Protein AF-0000000072234648 (afdb_homodimer)

Radius of gyration: 36.89 Å; Cα contacts (8 Å, |Δi|>4): 571; chains: 2; bounding box: 72×71×201 Å

Foldseek 3Di:
DCPPDDDPPPPPPPPVPPPPPPPDPPCPPVNPVDDPPVPPPPDPPVDPCPVPPVPPFDPAADPVLVQVQQQPFAAFPFFDSSFWGAFLLRQIAGPQAEPDQASNYKDWDFQQHVVRPTGNGNVRTGMDRPQLCVQCDNPHDDPVDPSNVVSNVSPPRGDFDALLVCLVVCCVRPQWGGGNNDIGNHRDDDDPSRGDTRD/DDPPPPPDDDPPPVPVVPPPPPPPPPCPDVNPPDDPPVPPPPDPPVDPCPVPPVPPFDPAADPVLVQVQQQPFAAFPFFDSSFWGAFLLRQIAGPQAEPDQASNYKDWDFQQHVVRVTGNGNVRTGMDRPQLCVQCDNPHDDPVDPSNVVSNVSPPRGDFDALLVCLVVCCVRPQWGGGNNDIGNHRDDDDPSRGDTRD

Structure (mmCIF, N/CA/C/O backbone):
data_AF-0000000072234648-model_v1
#
loop_
_entity.id
_entity.type
_entity.pdbx_description
1 polymer 'Endonuclease isoform 1'
#
loop_
_atom_site.group_PDB
_atom_site.id
_atom_site.type_symbol
_atom_site.label_atom_id
_atom_site.label_alt_id
_atom_site.label_comp_id
_atom_site.label_asym_id
_atom_site.label_entity_id
_atom_site.label_seq_id
_atom_site.pdbx_PDB_ins_code
_atom_site.Cartn_x
_atom_site.Cartn_y
_atom_site.Cartn_z
_atom_site.occupancy
_atom_site.B_iso_or_equiv
_atom_site.auth_seq_id
_atom_site.auth_comp_id
_atom_site.auth_asym_id
_atom_site.auth_atom_id
_atom_site.pdbx_PDB_model_num
ATOM 1 N N . MET A 1 1 ? 16.156 -24.312 -106.375 1 23.25 1 MET A N 1
ATOM 2 C CA . MET A 1 1 ? 16.859 -25.297 -105.562 1 23.25 1 MET A CA 1
ATOM 3 C C . MET A 1 1 ? 17.344 -24.656 -104.25 1 23.25 1 MET A C 1
ATOM 5 O O . MET A 1 1 ? 17.875 -25.344 -103.375 1 23.25 1 MET A O 1
ATOM 9 N N . SER A 1 2 ? 17.391 -23.344 -104.25 1 23.7 2 SER A N 1
ATOM 10 C CA . SER A 1 2 ? 18.359 -22.719 -103.312 1 23.7 2 SER A CA 1
ATOM 11 C C . SER A 1 2 ? 17.875 -22.781 -101.875 1 23.7 2 SER A C 1
ATOM 13 O O . SER A 1 2 ? 16.812 -22.266 -101.562 1 23.7 2 SER A O 1
ATOM 15 N N . GLN A 1 3 ? 18.312 -23.797 -101.125 1 24.5 3 GLN A N 1
ATOM 16 C CA . GLN A 1 3 ? 18.031 -24.453 -99.812 1 24.5 3 GLN A CA 1
ATOM 17 C C . GLN A 1 3 ? 18.406 -23.562 -98.688 1 24.5 3 GLN A C 1
ATOM 19 O O . GLN A 1 3 ? 19.594 -23.438 -98.312 1 24.5 3 GLN A O 1
ATOM 24 N N . GLN A 1 4 ? 17.906 -22.312 -98.688 1 23.14 4 GLN A N 1
ATOM 25 C CA . GLN A 1 4 ? 18.562 -21.391 -97.75 1 23.14 4 GLN A CA 1
ATOM 26 C C . GLN A 1 4 ? 18.469 -21.906 -96.312 1 23.14 4 GLN A C 1
ATOM 28 O O . GLN A 1 4 ? 17.375 -22.141 -95.812 1 23.14 4 GLN A O 1
ATOM 33 N N . SER A 1 5 ? 19.484 -22.453 -95.625 1 23.31 5 SER A N 1
ATOM 34 C CA . SER A 1 5 ? 19.891 -23.266 -94.5 1 23.31 5 SER A CA 1
ATOM 35 C C . SER A 1 5 ? 19.766 -22.484 -93.188 1 23.31 5 SER A C 1
ATOM 37 O O . SER A 1 5 ? 19.906 -23.062 -92.062 1 23.31 5 SER A O 1
ATOM 39 N N . ASP A 1 6 ? 19.562 -21.141 -93.188 1 22.91 6 ASP A N 1
ATOM 40 C CA . ASP A 1 6 ? 20.375 -20.531 -92.125 1 22.91 6 ASP A CA 1
ATOM 41 C C . ASP A 1 6 ? 19.969 -21.031 -90.75 1 22.91 6 ASP A C 1
ATOM 43 O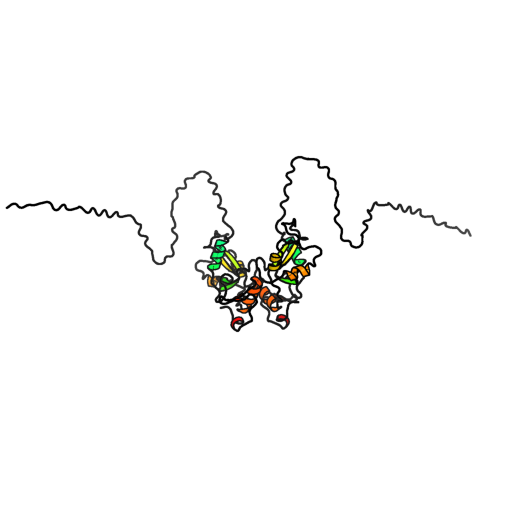 O . ASP A 1 6 ? 18.828 -21.484 -90.562 1 22.91 6 ASP A O 1
ATOM 47 N N . VAL A 1 7 ? 20.859 -20.844 -89.688 1 22.83 7 VAL A N 1
ATOM 48 C CA . VAL A 1 7 ? 21.562 -21.188 -88.438 1 22.83 7 VAL A CA 1
ATOM 49 C C . VAL A 1 7 ? 20.766 -20.688 -87.25 1 22.83 7 VAL A C 1
ATOM 51 O O . VAL A 1 7 ? 20.438 -19.5 -87.188 1 22.83 7 VAL A O 1
ATOM 54 N N . LEU A 1 8 ? 19.875 -21.453 -86.625 1 23.58 8 LEU A N 1
ATOM 55 C CA . LEU A 1 8 ? 18.938 -21.281 -85.562 1 23.58 8 LEU A CA 1
ATOM 56 C C . LEU A 1 8 ? 19.672 -20.859 -84.25 1 23.58 8 LEU A C 1
ATOM 58 O O . LEU A 1 8 ? 20.562 -21.562 -83.812 1 23.58 8 LEU A O 1
ATOM 62 N N . PRO A 1 9 ? 20.172 -19.594 -84.062 1 22.61 9 PRO A N 1
ATOM 63 C CA . PRO A 1 9 ? 21.156 -19.359 -83 1 22.61 9 PRO A CA 1
ATOM 64 C C . PRO A 1 9 ? 20.656 -19.828 -81.625 1 22.61 9 PRO A C 1
ATOM 66 O O . PRO A 1 9 ? 19.531 -19.516 -81.25 1 22.61 9 PRO A O 1
ATOM 69 N N . ALA A 1 10 ? 20.953 -21.016 -81.188 1 22.38 10 ALA A N 1
ATOM 70 C CA . ALA A 1 10 ? 20.562 -21.781 -80 1 22.38 10 ALA A CA 1
ATOM 71 C C . ALA A 1 10 ? 20.875 -21 -78.688 1 22.38 10 ALA A C 1
ATOM 73 O O . ALA A 1 10 ? 22.047 -20.734 -78.438 1 22.38 10 ALA A O 1
ATOM 74 N N . LEU A 1 11 ? 20.234 -19.844 -78.5 1 21.86 11 LEU A N 1
ATOM 75 C CA . LEU A 1 11 ? 20.656 -19.016 -77.375 1 21.86 11 LEU A CA 1
ATOM 76 C C . LEU A 1 11 ? 20.75 -19.844 -76.062 1 21.86 11 LEU A C 1
ATOM 78 O O . LEU A 1 11 ? 19.859 -20.625 -75.75 1 21.86 11 LEU A O 1
ATOM 82 N N . HIS A 1 12 ? 21.969 -20.312 -75.625 1 21.7 12 HIS A N 1
ATOM 83 C CA . HIS A 1 12 ? 22.531 -21.047 -74.5 1 21.7 12 HIS A CA 1
ATOM 84 C C . HIS A 1 12 ? 22.094 -20.438 -73.125 1 21.7 12 HIS A C 1
ATOM 86 O O . HIS A 1 12 ? 22.469 -19.297 -72.812 1 21.7 12 HIS A O 1
ATOM 92 N N . SER A 1 13 ? 20.781 -20.453 -72.875 1 21.88 13 SER A N 1
ATOM 93 C CA . SER A 1 13 ? 20.219 -19.844 -71.625 1 21.88 13 SER A CA 1
ATOM 94 C C . SER A 1 13 ? 20.922 -20.375 -70.375 1 21.88 13 SER A C 1
ATOM 96 O O . SER A 1 13 ? 20.844 -21.562 -70.062 1 21.88 13 SER A O 1
ATOM 98 N N . SER A 1 14 ? 22.25 -20.031 -70.125 1 22.75 14 SER A N 1
ATOM 99 C CA . SER A 1 14 ? 23.078 -20.5 -69 1 22.75 14 SER A CA 1
ATOM 100 C C . SER A 1 14 ? 22.391 -20.266 -67.688 1 22.75 14 SER A C 1
ATOM 102 O O . SER A 1 14 ? 22.281 -19.141 -67.188 1 22.75 14 SER A O 1
ATOM 104 N N . THR A 1 15 ? 21.281 -20.938 -67.375 1 24.03 15 THR A N 1
ATOM 105 C CA . THR A 1 15 ? 20.516 -20.859 -66.188 1 24.03 15 THR A CA 1
ATOM 106 C C . THR A 1 15 ? 21.391 -21.156 -64.938 1 24.03 15 THR A C 1
ATOM 108 O O . THR A 1 15 ? 21.734 -22.312 -64.688 1 24.03 15 THR A O 1
ATOM 111 N N . GLU A 1 16 ? 22.5 -20.344 -64.688 1 24.27 16 GLU A N 1
ATOM 112 C CA . GLU A 1 16 ? 23.406 -20.625 -63.594 1 24.27 16 GLU A CA 1
ATOM 113 C C . GLU A 1 16 ? 22.656 -20.688 -62.281 1 24.27 16 GLU A C 1
ATOM 115 O O . GLU A 1 16 ? 22.016 -19.703 -61.875 1 24.27 16 GLU A O 1
ATOM 120 N N . VAL A 1 17 ? 22.031 -21.781 -61.938 1 24.64 17 VAL A N 1
ATOM 121 C CA . VAL A 1 17 ? 21.344 -22.109 -60.688 1 24.64 17 VAL A CA 1
ATOM 122 C C . VAL A 1 17 ? 22.297 -21.984 -59.531 1 24.64 17 VAL A C 1
ATOM 124 O O . VAL A 1 17 ? 23.281 -22.719 -59.438 1 24.64 17 VAL A O 1
ATOM 127 N N . GLU A 1 18 ? 22.781 -20.766 -59.25 1 23.42 18 GLU A N 1
ATOM 128 C CA . GLU A 1 18 ? 23.719 -20.672 -58.156 1 23.42 18 GLU A CA 1
ATOM 129 C C . GLU A 1 18 ? 23.125 -21.25 -56.875 1 23.42 18 GLU A C 1
ATOM 131 O O . GLU A 1 18 ? 22.016 -20.859 -56.469 1 23.42 18 GLU A O 1
ATOM 136 N N . LEU A 1 19 ? 23.438 -22.469 -56.531 1 22.66 19 LEU A N 1
ATOM 137 C CA . LEU A 1 19 ? 23.156 -23.328 -55.406 1 22.66 19 LEU A CA 1
ATOM 138 C C . LEU A 1 19 ? 23.453 -22.594 -54.094 1 22.66 19 LEU A C 1
ATOM 140 O O . LEU A 1 19 ? 24.609 -22.328 -53.75 1 22.66 19 LEU A O 1
ATOM 144 N N . ASN A 1 20 ? 22.906 -21.406 -53.875 1 21.56 20 ASN A N 1
ATOM 145 C CA . ASN A 1 20 ? 23.328 -20.766 -52.625 1 21.56 20 ASN A CA 1
ATOM 146 C C . ASN A 1 20 ? 23.031 -21.672 -51.438 1 21.56 20 ASN A C 1
ATOM 148 O O . ASN A 1 20 ? 22.031 -22.391 -51.406 1 21.56 20 ASN A O 1
ATOM 152 N N . ASP A 1 21 ? 24.062 -22.141 -50.719 1 22.44 21 ASP A N 1
ATOM 153 C CA . ASP A 1 21 ? 24.266 -23.047 -49.594 1 22.44 21 ASP A CA 1
ATOM 154 C C . ASP A 1 21 ? 23.281 -22.75 -48.469 1 22.44 21 ASP A C 1
ATOM 156 O O . ASP A 1 21 ? 23.594 -21.984 -47.531 1 22.44 21 ASP A O 1
ATOM 160 N N . PHE A 1 22 ? 22.094 -22.266 -48.781 1 24.75 22 PHE A N 1
ATOM 161 C CA . PHE A 1 22 ? 21.203 -21.844 -47.688 1 24.75 22 PHE A CA 1
ATOM 162 C C . PHE A 1 22 ? 20.891 -23.016 -46.781 1 24.75 22 PHE A C 1
ATOM 164 O O . PHE A 1 22 ? 20.516 -24.094 -47.219 1 24.75 22 PHE A O 1
ATOM 171 N N . GLY A 1 23 ? 21.641 -23.109 -45.688 1 22.44 23 GLY A N 1
ATOM 172 C CA . GLY A 1 23 ? 21.531 -24.141 -44.688 1 22.44 23 GLY A CA 1
ATOM 173 C C . GLY A 1 23 ? 20.094 -24.406 -44.25 1 22.44 23 GLY A C 1
ATOM 174 O O . GLY A 1 23 ? 19.25 -23.516 -44.344 1 22.44 23 GLY A O 1
ATOM 175 N N . VAL A 1 24 ? 19.562 -25.453 -44.625 1 23.81 24 VAL A N 1
ATOM 176 C CA . VAL A 1 24 ? 18.234 -26.016 -44.406 1 23.81 24 VAL A CA 1
ATOM 177 C C . VAL A 1 24 ? 17.953 -26.109 -42.906 1 23.81 24 VAL A C 1
ATOM 179 O O . VAL A 1 24 ? 18.672 -26.797 -42.188 1 23.81 24 VAL A O 1
ATOM 182 N N . PHE A 1 25 ? 17.453 -25.047 -42.406 1 22.23 25 PHE A N 1
ATOM 183 C CA . PHE A 1 25 ? 17.109 -25.078 -41 1 22.23 25 PHE A CA 1
ATOM 184 C C . PHE A 1 25 ? 15.969 -26.047 -40.719 1 22.23 25 PHE A C 1
ATOM 186 O O . PHE A 1 25 ? 14.93 -25.984 -41.375 1 22.23 25 PHE A O 1
ATOM 193 N N . VAL A 1 26 ? 16.234 -27.266 -40.562 1 22.33 26 VAL A N 1
ATOM 194 C CA . VAL A 1 26 ? 15.195 -28.266 -40.281 1 22.33 26 VAL A CA 1
ATOM 195 C C . VAL A 1 26 ? 14.531 -27.953 -38.938 1 22.33 26 VAL A C 1
ATOM 197 O O . VAL A 1 26 ? 15.211 -27.75 -37.938 1 22.33 26 VAL A O 1
ATOM 200 N N . PHE A 1 27 ? 13.336 -27.453 -39 1 22.91 27 PHE A N 1
ATOM 201 C CA . PHE A 1 27 ? 12.492 -27.047 -37.875 1 22.91 27 PHE A CA 1
ATOM 202 C C . PHE A 1 27 ? 11.938 -28.25 -37.156 1 22.91 27 PHE A C 1
ATOM 204 O O . PHE A 1 27 ? 11.227 -29.078 -37.719 1 22.91 27 PHE A O 1
ATOM 211 N N . ASN A 1 28 ? 12.75 -29.078 -36.469 1 25.09 28 ASN A N 1
ATOM 212 C CA . ASN A 1 28 ? 12.023 -30.141 -35.812 1 25.09 28 ASN A CA 1
ATOM 213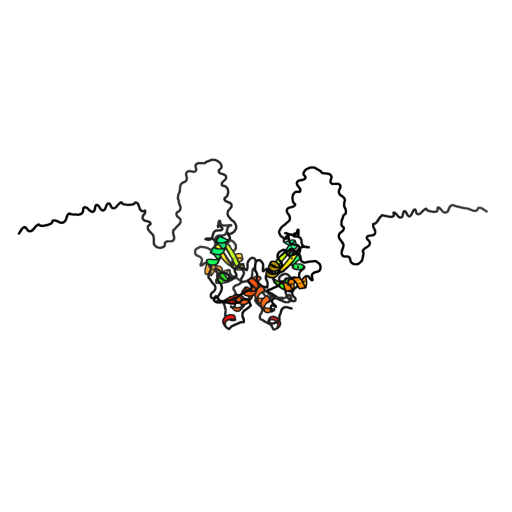 C C . ASN A 1 28 ? 10.891 -29.594 -34.938 1 25.09 28 ASN A C 1
ATOM 215 O O . ASN A 1 28 ? 10.883 -28.422 -34.594 1 25.09 28 ASN A O 1
ATOM 219 N N . GLU A 1 29 ? 9.797 -30.406 -34.906 1 27.72 29 GLU A N 1
ATOM 220 C CA . GLU A 1 29 ? 8.508 -30.078 -34.281 1 27.72 29 GLU A CA 1
ATOM 221 C C . GLU A 1 29 ? 8.688 -29.375 -32.969 1 27.72 29 GLU A C 1
ATOM 223 O O . GLU A 1 29 ? 7.996 -28.391 -32.656 1 27.72 29 GLU A O 1
ATOM 228 N N . LYS A 1 30 ? 8.945 -30.219 -31.891 1 28.42 30 LYS A N 1
ATOM 229 C CA . LYS A 1 30 ? 8.719 -29.656 -30.562 1 28.42 30 LYS A CA 1
ATOM 230 C C . LYS A 1 30 ? 9.719 -28.547 -30.25 1 28.42 30 LYS A C 1
ATOM 232 O O . LYS A 1 30 ? 10.93 -28.781 -30.234 1 28.42 30 LYS A O 1
ATOM 237 N N . ALA A 1 31 ? 9.484 -27.469 -30.641 1 25.3 31 ALA A N 1
ATOM 238 C CA . ALA A 1 31 ? 10.375 -26.359 -30.969 1 25.3 31 ALA A CA 1
ATOM 239 C C . ALA A 1 31 ? 11.258 -26 -29.781 1 25.3 31 ALA A C 1
ATOM 241 O O . ALA A 1 31 ? 11.398 -24.812 -29.438 1 25.3 31 ALA A O 1
ATOM 242 N N . PHE A 1 32 ? 11.172 -26.891 -28.734 1 24.8 32 PHE A N 1
ATOM 243 C CA . PHE A 1 32 ? 11.93 -26.266 -27.656 1 24.8 32 PHE A CA 1
ATOM 244 C C . PHE A 1 32 ? 13.391 -26.078 -28.062 1 24.8 32 PHE A C 1
ATOM 246 O O . PHE A 1 32 ? 14.008 -27 -28.609 1 24.8 32 PHE A O 1
ATOM 253 N N . PRO A 1 33 ? 13.758 -24.969 -28.641 1 25.64 33 PRO A N 1
ATOM 254 C CA . PRO A 1 33 ? 15.133 -24.797 -29.125 1 25.64 33 PRO A CA 1
ATOM 255 C C . PRO A 1 33 ? 16.172 -25.281 -28.109 1 25.64 33 PRO A C 1
ATOM 257 O O . PRO A 1 33 ? 16.109 -24.938 -26.938 1 25.64 33 PRO A O 1
ATOM 260 N N . VAL A 1 34 ? 16.391 -26.625 -28.141 1 23.31 34 VAL A N 1
ATOM 261 C CA . VAL A 1 34 ? 17.438 -27.172 -27.297 1 23.31 34 VAL A CA 1
ATOM 262 C C . VAL A 1 34 ? 18.703 -26.344 -27.438 1 23.31 34 VAL A C 1
ATOM 264 O O . VAL A 1 34 ? 18.906 -25.656 -28.438 1 23.31 34 VAL A O 1
ATOM 267 N N . SER A 1 35 ? 19.594 -26.625 -26.438 1 23.5 35 SER A N 1
ATOM 268 C CA . SER A 1 35 ? 20.875 -26.078 -25.984 1 23.5 35 SER A CA 1
ATOM 269 C C . SER A 1 35 ? 21.938 -26.203 -27.062 1 23.5 35 SER A C 1
ATOM 271 O O . SER A 1 35 ? 22.156 -27.297 -27.609 1 23.5 35 SER A O 1
ATOM 273 N N . LEU A 1 36 ? 21.891 -25.344 -28.047 1 24.59 36 LEU A N 1
ATOM 274 C CA . LEU A 1 36 ? 23.078 -25.328 -28.875 1 24.59 36 LEU A CA 1
ATOM 275 C C . LEU A 1 36 ? 24.344 -25.391 -28.031 1 24.59 36 LEU A C 1
ATOM 277 O O . LEU A 1 36 ? 24.625 -24.453 -27.266 1 24.59 36 LEU A O 1
ATOM 281 N N . VAL A 1 37 ? 24.609 -26.547 -27.484 1 24.8 37 VAL A N 1
ATOM 282 C CA . VAL A 1 37 ? 25.891 -26.688 -26.828 1 24.8 37 VAL A CA 1
ATOM 283 C C . VAL A 1 37 ? 27.016 -26.359 -27.797 1 24.8 37 VAL A C 1
ATOM 285 O O . VAL A 1 37 ? 27.156 -27.016 -28.844 1 24.8 37 VAL A O 1
ATOM 288 N N . SER A 1 38 ? 27.172 -25.094 -28.188 1 23.22 38 SER A N 1
ATOM 289 C CA . SER A 1 38 ? 28.328 -24.688 -28.984 1 23.22 38 SER A CA 1
ATOM 290 C C . SER A 1 38 ? 29.625 -25.281 -28.422 1 23.22 38 SER A C 1
ATOM 292 O O . SER A 1 38 ? 29.922 -25.094 -27.234 1 23.22 38 SER A O 1
ATOM 294 N N . SER A 1 39 ? 29.953 -26.469 -28.828 1 26.03 39 SER A N 1
ATOM 295 C CA . SER A 1 39 ? 31.25 -27.109 -28.609 1 26.03 39 SER A CA 1
ATOM 296 C C . SER A 1 39 ? 32.406 -26.172 -29 1 26.03 39 SER A C 1
ATOM 298 O O . SER A 1 39 ? 32.969 -26.312 -30.078 1 26.03 39 SER A O 1
ATOM 300 N N . LEU A 1 40 ? 32.281 -24.891 -29.125 1 26.12 40 LEU A N 1
ATOM 301 C CA . LEU A 1 40 ? 33.5 -24.25 -29.641 1 26.12 40 LEU A CA 1
ATOM 302 C C . LEU A 1 40 ? 34.719 -24.578 -28.781 1 26.12 40 LEU A C 1
ATOM 304 O O . LEU A 1 40 ? 34.688 -24.359 -27.578 1 26.12 40 LEU A O 1
ATOM 308 N N . GLN A 1 41 ? 35.406 -25.609 -29.109 1 25.38 41 GLN A N 1
ATOM 309 C CA . GLN A 1 41 ? 36.75 -25.984 -28.672 1 25.38 41 GLN A CA 1
ATOM 310 C C . GLN A 1 41 ? 37.688 -24.797 -28.688 1 25.38 41 GLN A C 1
ATOM 312 O O . GLN A 1 41 ? 38.156 -24.375 -29.75 1 25.38 41 GLN A O 1
ATOM 317 N N . GLY A 1 42 ? 37.312 -23.641 -28.172 1 27.83 42 GLY A N 1
ATOM 318 C CA . GLY A 1 42 ? 38.219 -22.531 -28.266 1 27.83 42 GLY A CA 1
ATOM 319 C C . GLY A 1 42 ? 39.625 -22.875 -27.75 1 27.83 42 GLY A C 1
ATOM 320 O O . GLY A 1 42 ? 39.75 -23.688 -26.844 1 27.83 42 GLY A O 1
ATOM 321 N N . THR A 1 43 ? 40.5 -23.047 -28.609 1 27.94 43 THR A N 1
ATOM 322 C CA . THR A 1 43 ? 41.938 -23.016 -28.297 1 27.94 43 THR A CA 1
ATOM 323 C C . THR A 1 43 ? 42.25 -21.922 -27.281 1 27.94 43 THR A C 1
ATOM 325 O O . THR A 1 43 ? 41.844 -20.766 -27.469 1 27.94 43 THR A O 1
ATOM 328 N N . LYS A 1 44 ? 42.5 -22.312 -26.016 1 31.3 44 LYS A N 1
ATOM 329 C CA . LYS A 1 44 ? 42.969 -21.5 -24.906 1 31.3 44 LYS A CA 1
ATOM 330 C C . LYS A 1 44 ? 44.188 -20.656 -25.312 1 31.3 44 LYS A C 1
ATOM 332 O O . LYS A 1 44 ? 45.312 -21.141 -25.312 1 31.3 44 LYS A O 1
ATOM 337 N N . LEU A 1 45 ? 44.156 -19.906 -26.406 1 31.59 45 LEU A N 1
ATOM 338 C CA . LEU A 1 45 ? 45.344 -19.047 -26.422 1 31.59 45 LEU A CA 1
ATOM 339 C C . LEU A 1 45 ? 45.375 -18.156 -25.172 1 31.59 45 LEU A C 1
ATOM 341 O O . LEU A 1 45 ? 44.375 -17.531 -24.828 1 31.59 45 LEU A O 1
ATOM 345 N N . LYS A 1 46 ? 46.25 -18.391 -24.188 1 33.69 46 LYS A N 1
ATOM 346 C CA . LYS A 1 46 ? 46.688 -17.625 -23.016 1 33.69 46 LYS A CA 1
ATOM 347 C C . LYS A 1 46 ? 46.906 -16.156 -23.375 1 33.69 46 LYS A C 1
ATOM 349 O O . LYS A 1 46 ? 47.969 -15.805 -23.875 1 33.69 46 LYS A O 1
ATOM 354 N N . SER A 1 47 ? 46.031 -15.477 -24.109 1 36.16 47 SER A N 1
ATOM 355 C CA . SER A 1 47 ? 46.469 -14.094 -24.219 1 36.16 47 SER A CA 1
ATOM 356 C C . SER A 1 47 ? 46.688 -13.469 -22.844 1 36.16 47 SER A C 1
ATOM 358 O O . SER A 1 47 ? 46.094 -13.93 -21.859 1 36.16 47 SER A O 1
ATOM 360 N N . PRO A 1 48 ? 47.531 -12.32 -22.688 1 40.53 48 PRO A N 1
ATOM 361 C CA . PRO A 1 48 ? 47.75 -11.586 -21.438 1 40.53 48 PRO A CA 1
ATOM 362 C C . PRO A 1 48 ? 46.469 -11.359 -20.641 1 40.53 48 PRO A C 1
ATOM 364 O O . PRO A 1 48 ? 45.375 -11.492 -21.188 1 40.53 48 PRO A O 1
ATOM 367 N N . GLY A 1 49 ? 46.656 -11 -19.281 1 38.53 49 GLY A N 1
ATOM 368 C CA . GLY A 1 49 ? 45.75 -10.766 -18.156 1 38.53 49 GLY A CA 1
ATOM 369 C C . GLY A 1 49 ? 44.5 -9.992 -18.547 1 38.53 49 GLY A C 1
ATOM 370 O O . GLY A 1 49 ? 44.5 -8.766 -18.531 1 38.53 49 GLY A O 1
ATOM 371 N N . ILE A 1 50 ? 43.906 -10.289 -19.578 1 39.69 50 ILE A N 1
ATOM 372 C CA . ILE A 1 50 ? 42.656 -9.555 -19.688 1 39.69 50 ILE A CA 1
ATOM 373 C C . ILE A 1 50 ? 41.875 -9.648 -18.375 1 39.69 50 ILE A C 1
ATOM 375 O O . ILE A 1 50 ? 41.531 -10.742 -17.938 1 39.69 50 ILE A O 1
ATOM 379 N N . GLU A 1 51 ? 42.25 -8.734 -17.438 1 40.09 51 GLU A N 1
ATOM 380 C CA . GLU A 1 51 ? 41.344 -8.562 -16.297 1 40.09 51 GLU A CA 1
ATOM 381 C C . GLU A 1 51 ? 39.906 -8.828 -16.703 1 40.09 51 GLU A C 1
ATOM 383 O O . GLU A 1 51 ? 39.375 -8.211 -17.625 1 40.09 51 GLU A O 1
ATOM 388 N N . LYS A 1 52 ? 39.406 -10.078 -16.797 1 37.69 52 LYS A N 1
ATOM 389 C CA . LYS A 1 52 ? 37.969 -10.289 -16.812 1 37.69 52 LYS A CA 1
ATOM 390 C C . LYS A 1 52 ? 37.25 -9.164 -16.094 1 37.69 52 LYS A C 1
ATOM 392 O O . LYS A 1 52 ? 37.281 -9.078 -14.867 1 37.69 52 LYS A O 1
ATOM 397 N N . LYS A 1 53 ? 37.25 -7.863 -16.516 1 39.84 53 LYS A N 1
ATOM 398 C CA . LYS A 1 53 ? 36.25 -6.953 -15.969 1 39.84 53 LYS A CA 1
ATOM 399 C C . LYS A 1 53 ? 35 -7.711 -15.516 1 39.84 53 LYS A C 1
ATOM 401 O O . LYS A 1 53 ? 34.344 -8.359 -16.328 1 39.84 53 LYS A O 1
ATOM 406 N N . GLU A 1 54 ? 34.969 -8.43 -14.461 1 47.44 54 GLU A N 1
ATOM 407 C CA . GLU A 1 54 ? 33.781 -8.984 -13.836 1 47.44 54 GLU A CA 1
ATOM 408 C C . GLU A 1 54 ? 32.531 -8.18 -14.203 1 47.44 54 GLU A C 1
ATOM 410 O O . GLU A 1 54 ? 32.438 -6.984 -13.906 1 47.44 54 GLU A O 1
ATOM 415 N N . ALA A 1 55 ? 32.062 -8.328 -15.344 1 51.19 55 ALA A N 1
ATOM 416 C CA . ALA A 1 55 ? 30.844 -7.625 -15.703 1 51.19 55 ALA A CA 1
ATOM 417 C C . ALA A 1 55 ? 29.906 -7.52 -14.508 1 51.19 55 ALA A C 1
ATOM 419 O O . ALA A 1 55 ? 29.594 -8.523 -13.859 1 51.19 55 ALA A O 1
ATOM 420 N N . LYS A 1 56 ? 29.953 -6.363 -13.906 1 58.25 56 LYS A N 1
ATOM 421 C CA . LYS A 1 56 ? 29.109 -6.066 -12.75 1 58.25 56 LYS A CA 1
ATOM 422 C C . LYS A 1 56 ? 27.688 -6.562 -12.969 1 58.25 56 LYS A C 1
ATOM 424 O O . LYS A 1 56 ? 26.984 -6.082 -13.867 1 58.25 56 LYS A O 1
ATOM 429 N N . VAL A 1 57 ? 27.422 -7.926 -12.68 1 68.12 57 VAL A N 1
ATOM 430 C CA . VAL A 1 57 ? 26.078 -8.492 -12.734 1 68.12 57 VAL A CA 1
ATOM 431 C C . VAL A 1 57 ? 25.094 -7.555 -12.039 1 68.12 57 VAL A C 1
ATOM 433 O O . VAL A 1 57 ? 25.312 -7.16 -10.891 1 68.12 57 VAL A O 1
ATOM 436 N N . LEU A 1 58 ? 24.125 -7.113 -12.859 1 80.88 58 LEU A N 1
ATOM 437 C CA . LEU A 1 58 ? 23.078 -6.277 -12.266 1 80.88 58 LEU A CA 1
ATOM 438 C C . LEU A 1 58 ? 22.312 -7.039 -11.195 1 80.88 58 LEU A C 1
ATOM 440 O O . LEU A 1 58 ? 21.812 -8.133 -11.445 1 80.88 58 LEU A O 1
ATOM 444 N N . LYS A 1 59 ? 22.25 -6.465 -10.07 1 86.94 59 LYS A N 1
ATOM 445 C CA . LYS A 1 59 ? 21.625 -7.141 -8.93 1 86.94 59 LYS A CA 1
ATOM 446 C C . LYS A 1 59 ? 20.125 -6.867 -8.875 1 86.94 59 LYS A C 1
ATOM 448 O O . LYS A 1 59 ? 19.375 -7.594 -8.211 1 86.94 59 LYS A O 1
ATOM 453 N N . GLN A 1 60 ? 19.688 -5.871 -9.539 1 92.94 60 GLN A N 1
ATOM 454 C CA . GLN A 1 60 ? 18.281 -5.5 -9.531 1 92.94 60 GLN A CA 1
ATOM 455 C C . GLN A 1 60 ? 17.734 -5.383 -10.953 1 92.94 60 GLN A C 1
ATOM 457 O O . GLN A 1 60 ? 18.484 -5.031 -11.883 1 92.94 60 GLN A O 1
ATOM 462 N N . PHE A 1 61 ? 16.516 -5.75 -11.086 1 97.06 61 PHE A N 1
ATOM 463 C CA . PHE A 1 61 ? 15.867 -5.586 -12.383 1 97.06 61 PHE A CA 1
ATOM 464 C C . PHE A 1 61 ? 15.781 -4.113 -12.758 1 97.06 61 PHE A C 1
ATOM 466 O O . PHE A 1 61 ? 15.531 -3.262 -11.906 1 97.06 61 PHE A O 1
ATOM 473 N N . GLN A 1 62 ? 15.945 -3.914 -14.031 1 96.5 62 GLN A N 1
ATOM 474 C CA . GLN A 1 62 ? 15.688 -2.574 -14.547 1 96.5 62 GLN A CA 1
ATOM 475 C C . GLN A 1 62 ? 14.188 -2.291 -14.609 1 96.5 62 GLN A C 1
ATOM 477 O O . GLN A 1 62 ? 13.383 -3.219 -14.672 1 96.5 62 GLN A O 1
ATOM 482 N N . HIS A 1 63 ? 13.852 -1.027 -14.617 1 96.81 63 HIS A N 1
ATOM 483 C CA . HIS A 1 63 ? 12.453 -0.616 -14.586 1 96.81 63 HIS A CA 1
ATOM 484 C C . HIS A 1 63 ? 11.68 -1.21 -15.758 1 96.81 63 HIS A C 1
ATOM 486 O O . HIS A 1 63 ? 10.562 -1.699 -15.594 1 96.81 63 HIS A O 1
ATOM 492 N N . ILE A 1 64 ? 12.297 -1.183 -16.875 1 96.88 64 ILE A N 1
ATOM 493 C CA . ILE A 1 64 ? 11.633 -1.67 -18.078 1 96.88 64 ILE A CA 1
ATOM 494 C C . ILE A 1 64 ? 11.344 -3.164 -17.938 1 96.88 64 ILE A C 1
ATOM 496 O O . ILE A 1 64 ? 10.289 -3.641 -18.359 1 96.88 64 ILE A O 1
ATOM 500 N N . ASP A 1 65 ? 12.273 -3.896 -17.375 1 97.19 65 ASP A N 1
ATOM 501 C CA . ASP A 1 65 ? 12.078 -5.328 -17.172 1 97.19 65 ASP A CA 1
ATOM 502 C C . ASP A 1 65 ? 10.984 -5.594 -16.141 1 97.19 65 ASP A C 1
ATOM 504 O O . ASP A 1 65 ? 10.219 -6.547 -16.266 1 97.19 65 ASP A O 1
ATOM 508 N N . LYS A 1 66 ? 10.891 -4.734 -15.148 1 98.19 66 LYS A N 1
ATOM 509 C CA . LYS A 1 66 ? 9.852 -4.875 -14.133 1 98.19 66 LYS A CA 1
ATOM 510 C C . LYS A 1 66 ? 8.469 -4.672 -14.742 1 98.19 66 LYS A C 1
ATOM 512 O O . LYS A 1 66 ? 7.539 -5.434 -14.445 1 98.19 66 LYS A O 1
ATOM 517 N N . GLU A 1 67 ? 8.398 -3.695 -15.547 1 98.31 67 GLU A N 1
ATOM 518 C CA . GLU A 1 67 ? 7.125 -3.434 -16.203 1 98.31 67 GLU A CA 1
ATOM 519 C C . GLU A 1 67 ? 6.699 -4.617 -17.078 1 98.31 67 GLU A C 1
ATOM 521 O O . GLU A 1 67 ? 5.547 -5.051 -17.016 1 98.31 67 GLU A O 1
ATOM 526 N N . ALA A 1 68 ? 7.664 -5.125 -17.844 1 98.38 68 ALA A N 1
ATOM 527 C CA . ALA A 1 68 ? 7.375 -6.266 -18.703 1 98.38 68 ALA A CA 1
ATOM 528 C C . ALA A 1 68 ? 7.047 -7.508 -17.875 1 98.38 68 ALA A C 1
ATOM 530 O O . ALA A 1 68 ? 6.156 -8.281 -18.234 1 98.38 68 ALA A O 1
ATOM 531 N N . CYS A 1 69 ? 7.734 -7.68 -16.797 1 98.56 69 CYS A N 1
ATOM 532 C CA . CYS A 1 69 ? 7.5 -8.805 -15.898 1 98.56 69 CYS A CA 1
ATOM 533 C C . CYS A 1 69 ? 6.098 -8.742 -15.312 1 98.56 69 CYS A C 1
ATOM 535 O O . CYS A 1 69 ? 5.402 -9.758 -15.242 1 98.56 69 CYS A O 1
ATOM 537 N N . TRP A 1 70 ? 5.691 -7.543 -14.914 1 98.75 70 TRP A N 1
ATOM 538 C CA . TRP A 1 70 ? 4.344 -7.336 -14.391 1 98.75 70 TRP A CA 1
ATOM 539 C C . TRP A 1 70 ? 3.297 -7.719 -15.43 1 98.75 70 TRP A C 1
ATOM 541 O O . TRP A 1 70 ? 2.348 -8.445 -15.133 1 98.75 70 TRP A O 1
ATOM 551 N N . LEU A 1 71 ? 3.523 -7.359 -16.625 1 97.88 71 LEU A N 1
ATOM 552 C CA . LEU A 1 71 ? 2.547 -7.547 -17.703 1 97.88 71 LEU A CA 1
ATOM 553 C C . LEU A 1 71 ? 2.465 -9.016 -18.109 1 97.88 71 LEU A C 1
ATOM 555 O O . LEU A 1 71 ? 1.466 -9.445 -18.688 1 97.88 71 LEU A O 1
ATOM 559 N N . LYS A 1 72 ? 3.443 -9.828 -17.781 1 97.19 72 LYS A N 1
ATOM 560 C CA . LYS A 1 72 ? 3.459 -11.258 -18.094 1 97.19 72 LYS A CA 1
ATOM 561 C C . LYS A 1 72 ? 2.527 -12.031 -17.156 1 97.19 72 LYS A C 1
ATOM 563 O O . LYS A 1 72 ? 2.08 -13.125 -17.5 1 97.19 72 LYS A O 1
ATOM 568 N N . ALA A 1 73 ? 2.264 -11.477 -16 1 97.94 73 ALA A N 1
ATOM 569 C CA . ALA A 1 73 ? 1.429 -12.164 -15.023 1 97.94 73 ALA A CA 1
ATOM 570 C C . ALA A 1 73 ? -0.042 -12.125 -15.43 1 97.94 73 ALA A C 1
ATOM 572 O O . ALA A 1 73 ? -0.448 -11.289 -16.234 1 97.94 73 ALA A O 1
ATOM 573 N N . ASP A 1 74 ? -0.806 -13.023 -14.844 1 97.5 74 ASP A N 1
ATOM 574 C CA . ASP A 1 74 ? -2.213 -13.148 -15.211 1 97.5 74 ASP A CA 1
ATOM 575 C C . ASP A 1 74 ? -3.018 -11.953 -14.711 1 97.5 74 ASP A C 1
ATOM 577 O O . ASP A 1 74 ? -2.883 -11.547 -13.562 1 97.5 74 ASP A O 1
ATOM 581 N N . ALA A 1 75 ? -3.893 -11.484 -15.602 1 98.12 75 ALA A N 1
ATOM 582 C CA . ALA A 1 75 ? -4.762 -10.375 -15.227 1 98.12 75 ALA A CA 1
ATOM 583 C C . ALA A 1 75 ? -5.879 -10.836 -14.297 1 98.12 75 ALA A C 1
ATOM 585 O O . ALA A 1 75 ? -6.27 -12.008 -14.32 1 98.12 75 ALA A O 1
ATOM 586 N N . VAL A 1 76 ? -6.34 -9.914 -13.469 1 98.25 76 VAL A N 1
ATOM 587 C CA . VAL A 1 76 ? -7.531 -10.156 -12.656 1 98.25 76 VAL A CA 1
ATOM 588 C C . VAL A 1 76 ? -8.766 -9.648 -13.398 1 98.25 76 VAL A C 1
ATOM 590 O O . VAL A 1 76 ? -8.875 -8.453 -13.695 1 98.25 76 VAL A O 1
ATOM 593 N N . ARG A 1 77 ? -9.648 -10.578 -13.633 1 96.69 77 ARG A N 1
ATOM 594 C CA . ARG A 1 77 ? -10.828 -10.219 -14.414 1 96.69 77 ARG A CA 1
ATOM 595 C C . ARG A 1 77 ? -11.57 -9.047 -13.789 1 96.69 77 ARG A C 1
ATOM 597 O O . ARG A 1 77 ? -11.852 -9.047 -12.586 1 96.69 77 ARG A O 1
ATOM 604 N N . GLY A 1 78 ? -11.852 -8.047 -14.625 1 96.12 78 GLY A N 1
ATOM 605 C CA . GLY A 1 78 ? -12.664 -6.918 -14.203 1 96.12 78 GLY A CA 1
ATOM 606 C C . GLY A 1 78 ? -11.867 -5.836 -13.5 1 96.12 78 GLY A C 1
ATOM 607 O O . GLY A 1 78 ? -12.414 -4.801 -13.117 1 96.12 78 GLY A O 1
ATOM 608 N N . ARG A 1 79 ? -10.664 -6.102 -13.375 1 98.38 79 ARG A N 1
ATOM 609 C CA . ARG A 1 79 ? -9.812 -5.129 -12.695 1 98.38 79 ARG A CA 1
ATOM 610 C C . ARG A 1 79 ? -8.773 -4.543 -13.641 1 98.38 79 ARG A C 1
ATOM 612 O O . ARG A 1 79 ? -8.5 -5.117 -14.703 1 98.38 79 ARG A O 1
ATOM 619 N N . ASP A 1 80 ? -8.234 -3.389 -13.305 1 98.56 80 ASP A N 1
ATOM 620 C CA . ASP A 1 80 ? -7.211 -2.762 -14.133 1 98.56 80 ASP A CA 1
ATOM 621 C C . ASP A 1 80 ? -5.914 -3.564 -14.094 1 98.56 80 ASP A C 1
ATOM 623 O O . ASP A 1 80 ? -5.289 -3.699 -13.039 1 98.56 80 ASP A O 1
ATOM 627 N N . PRO A 1 81 ? -5.461 -4.031 -15.227 1 98.44 81 PRO A N 1
ATOM 628 C CA . PRO A 1 81 ? -4.289 -4.91 -15.234 1 98.44 81 PRO A CA 1
ATOM 629 C C . PRO A 1 81 ? -2.996 -4.172 -14.898 1 98.44 81 PRO A C 1
ATOM 631 O O . PRO A 1 81 ? -1.972 -4.805 -14.625 1 98.44 81 PRO A O 1
ATOM 634 N N . SER A 1 82 ? -3.008 -2.918 -14.945 1 98.44 82 SER A N 1
ATOM 635 C CA . SER A 1 82 ? -1.824 -2.164 -14.539 1 98.44 82 SER A CA 1
ATOM 636 C C . SER A 1 82 ? -1.702 -2.094 -13.023 1 98.44 82 SER A C 1
ATOM 638 O O . SER A 1 82 ? -0.646 -1.739 -12.492 1 98.44 82 SER A O 1
ATOM 640 N N . ARG A 1 83 ? -2.779 -2.51 -12.359 1 98.75 83 ARG A N 1
ATOM 641 C CA . ARG A 1 83 ? -2.801 -2.361 -10.906 1 98.75 83 ARG A CA 1
ATOM 642 C C . ARG A 1 83 ? -2.877 -3.721 -10.219 1 98.75 83 ARG A C 1
ATOM 644 O O . ARG A 1 83 ? -2.318 -3.908 -9.141 1 98.75 83 ARG A O 1
ATOM 651 N N . TRP A 1 84 ? -3.627 -4.602 -10.891 1 98.88 84 TRP A N 1
ATOM 652 C CA . TRP A 1 84 ? -3.93 -5.887 -10.273 1 98.88 84 TRP A CA 1
ATOM 653 C C . TRP A 1 84 ? -3.529 -7.043 -11.188 1 98.88 84 TRP A C 1
ATOM 655 O O . TRP A 1 84 ? -3.908 -7.07 -12.359 1 98.88 84 TRP A O 1
ATOM 665 N N . ARG A 1 85 ? -2.809 -7.996 -10.641 1 98.75 85 ARG A N 1
ATOM 666 C CA . ARG A 1 85 ? -2.51 -9.234 -11.352 1 98.75 85 ARG A CA 1
ATOM 667 C C . ARG A 1 85 ? -2.434 -10.414 -10.383 1 98.75 85 ARG A C 1
ATOM 669 O O . ARG A 1 85 ? -2.652 -10.25 -9.18 1 98.75 85 ARG A O 1
ATOM 676 N N . ARG A 1 86 ? -2.281 -11.57 -10.922 1 97.44 86 ARG A N 1
ATOM 677 C CA . ARG A 1 86 ? -2.104 -12.781 -10.125 1 97.44 86 ARG A CA 1
ATOM 678 C C . ARG A 1 86 ? -0.676 -13.305 -10.234 1 97.44 86 ARG A C 1
ATOM 680 O O . ARG A 1 86 ? -0.088 -13.297 -11.32 1 97.44 86 ARG A O 1
ATOM 687 N N . ASP A 1 87 ? -0.175 -13.703 -9.062 1 96.19 87 ASP A N 1
ATOM 688 C CA . ASP A 1 87 ? 1.138 -14.336 -9.148 1 96.19 87 ASP A CA 1
ATOM 689 C C . ASP A 1 87 ? 1.019 -15.797 -9.578 1 96.19 87 ASP A C 1
ATOM 691 O O . ASP A 1 87 ? -0.062 -16.25 -9.961 1 96.19 87 ASP A O 1
ATOM 695 N N . LEU A 1 88 ? 2.094 -16.5 -9.547 1 91.5 88 LEU A N 1
ATOM 696 C CA . LEU A 1 88 ? 2.143 -17.859 -10.102 1 91.5 88 LEU A CA 1
ATOM 697 C C . LEU A 1 88 ? 1.312 -18.812 -9.258 1 91.5 88 LEU A C 1
ATOM 699 O O . LEU A 1 88 ? 0.889 -19.859 -9.742 1 91.5 88 LEU A O 1
ATOM 703 N N . ALA A 1 89 ? 1.093 -18.438 -8.031 1 91.69 89 ALA A N 1
ATOM 704 C CA . ALA A 1 89 ? 0.262 -19.266 -7.16 1 91.69 89 ALA A CA 1
ATOM 705 C C . ALA A 1 89 ? -1.217 -18.938 -7.336 1 91.69 89 ALA A C 1
ATOM 707 O O . ALA A 1 89 ? -2.082 -19.609 -6.785 1 91.69 89 ALA A O 1
ATOM 708 N N . GLY A 1 90 ? -1.479 -17.922 -8.062 1 94 90 GLY A N 1
ATOM 709 C CA . GLY A 1 90 ? -2.852 -17.484 -8.258 1 94 90 GLY A CA 1
ATOM 710 C C . GLY A 1 90 ? -3.281 -16.422 -7.262 1 94 90 GLY A C 1
ATOM 711 O O . GLY A 1 90 ? -4.441 -15.992 -7.258 1 94 90 GLY A O 1
ATOM 712 N N . ASN A 1 91 ? -2.402 -15.984 -6.461 1 95.81 91 ASN A N 1
ATOM 713 C CA . ASN A 1 91 ? -2.723 -14.93 -5.5 1 95.81 91 ASN A CA 1
ATOM 714 C C . ASN A 1 91 ? -2.928 -13.586 -6.188 1 95.81 91 ASN A C 1
ATOM 716 O O . ASN A 1 91 ? -2.172 -13.227 -7.094 1 95.81 91 ASN A O 1
ATOM 720 N N . VAL A 1 92 ? -3.955 -12.875 -5.746 1 97.62 92 VAL A N 1
ATOM 721 C CA . VAL A 1 92 ? -4.145 -11.508 -6.215 1 97.62 92 VAL A CA 1
ATOM 722 C C . VAL A 1 92 ? -3.113 -10.586 -5.57 1 97.62 92 VAL A C 1
ATOM 724 O O . VAL A 1 92 ? -2.926 -10.617 -4.352 1 97.62 92 VAL A O 1
ATOM 727 N N . ILE A 1 93 ? -2.436 -9.859 -6.414 1 98.06 93 ILE A N 1
ATOM 728 C CA . ILE A 1 93 ? -1.429 -8.93 -5.906 1 98.06 93 ILE A CA 1
ATOM 729 C C . ILE A 1 93 ? -1.636 -7.555 -6.523 1 98.06 93 ILE A C 1
ATOM 731 O O . ILE A 1 93 ? -2.203 -7.434 -7.613 1 98.06 93 ILE A O 1
ATOM 735 N N . CYS A 1 94 ? -1.243 -6.586 -5.746 1 98.81 94 CYS A N 1
ATOM 736 C CA . CYS A 1 94 ? -1.369 -5.188 -6.152 1 98.81 94 CYS A CA 1
ATOM 737 C C . CYS A 1 94 ? -0.004 -4.586 -6.461 1 98.81 94 CYS A C 1
ATOM 739 O O . CYS A 1 94 ? 0.901 -4.625 -5.625 1 98.81 94 CYS A O 1
ATOM 741 N N . LYS A 1 95 ? 0.12 -3.914 -7.559 1 98.69 95 LYS A N 1
ATOM 742 C CA . LYS A 1 95 ? 1.408 -3.471 -8.086 1 98.69 95 LYS A CA 1
ATOM 743 C C . LYS A 1 95 ? 2.082 -2.488 -7.129 1 98.69 95 LYS A C 1
ATOM 745 O O . LYS A 1 95 ? 3.301 -2.527 -6.949 1 98.69 95 LYS A O 1
ATOM 750 N N . LYS A 1 96 ? 1.315 -1.688 -6.527 1 98.44 96 LYS A N 1
ATOM 751 C CA . LYS A 1 96 ? 1.875 -0.608 -5.715 1 98.44 96 LYS A CA 1
ATOM 752 C C . LYS A 1 96 ? 2.232 -1.1 -4.316 1 98.44 96 LYS A C 1
ATOM 754 O O . LYS A 1 96 ? 2.91 -0.4 -3.562 1 98.44 96 LYS A O 1
ATOM 759 N N . LEU A 1 97 ? 1.823 -2.201 -3.957 1 98.44 97 LEU A N 1
ATOM 760 C CA . LEU A 1 97 ? 2.092 -2.697 -2.611 1 98.44 97 LEU A CA 1
ATOM 761 C C . LEU A 1 97 ? 3.373 -3.521 -2.58 1 98.44 97 LEU A C 1
ATOM 763 O O . LEU A 1 97 ? 3.332 -4.746 -2.711 1 98.44 97 LEU A O 1
ATOM 767 N N . ARG A 1 98 ? 4.438 -2.76 -2.326 1 97.12 98 ARG A N 1
ATOM 768 C CA . ARG A 1 98 ? 5.785 -3.311 -2.225 1 97.12 98 ARG A CA 1
ATOM 769 C C . ARG A 1 98 ? 6.371 -3.078 -0.834 1 97.12 98 ARG A C 1
ATOM 771 O O . ARG A 1 98 ? 5.957 -2.156 -0.128 1 97.12 98 ARG A O 1
ATOM 778 N N . GLY A 1 99 ? 7.289 -3.932 -0.478 1 95.06 99 GLY A N 1
ATOM 779 C CA . GLY A 1 99 ? 7.922 -3.752 0.82 1 95.06 99 GLY A CA 1
ATOM 780 C C . GLY A 1 99 ? 6.996 -4.059 1.981 1 95.06 99 GLY A C 1
ATOM 781 O O . GLY A 1 99 ? 7.176 -3.533 3.082 1 95.06 99 GLY A O 1
ATOM 782 N N . CYS A 1 100 ? 6.02 -4.734 1.705 1 96.94 100 CYS A N 1
AT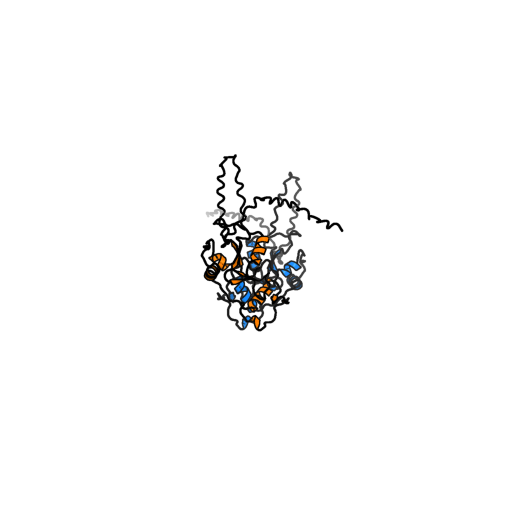OM 783 C CA . CYS A 1 100 ? 5.051 -5.141 2.719 1 96.94 100 CYS A CA 1
ATOM 784 C C . CYS A 1 100 ? 4.824 -6.648 2.686 1 96.94 100 CYS A C 1
ATOM 786 O O . CYS A 1 100 ? 5.426 -7.352 1.872 1 96.94 100 CYS A O 1
ATOM 788 N N . ARG A 1 101 ? 3.963 -7.125 3.646 1 95.12 101 ARG A N 1
ATOM 789 C CA . ARG A 1 101 ? 3.895 -8.57 3.795 1 95.12 101 ARG A CA 1
ATOM 790 C C . ARG A 1 101 ? 2.449 -9.055 3.816 1 95.12 101 ARG A C 1
ATOM 792 O O . ARG A 1 101 ? 2.178 -10.211 4.16 1 95.12 101 ARG A O 1
ATOM 799 N N . GLY A 1 102 ? 1.561 -8.234 3.467 1 96.69 102 GLY A N 1
ATOM 800 C CA . GLY A 1 102 ? 0.164 -8.641 3.416 1 96.69 102 GLY A CA 1
ATOM 801 C C . GLY A 1 102 ? -0.193 -9.391 2.148 1 96.69 102 GLY A C 1
ATOM 802 O O . GLY A 1 102 ? 0.639 -9.539 1.252 1 96.69 102 GLY A O 1
ATOM 803 N N . PRO A 1 103 ? -1.416 -9.867 2.072 1 96.94 103 PRO A N 1
ATOM 804 C CA . PRO A 1 103 ? -1.848 -10.742 0.98 1 96.94 103 PRO A CA 1
ATOM 805 C C . PRO A 1 103 ? -1.739 -10.078 -0.389 1 96.94 103 PRO A C 1
ATOM 807 O O . PRO A 1 103 ? -1.527 -10.758 -1.396 1 96.94 103 PRO A O 1
ATOM 810 N N . PHE A 1 104 ? -1.884 -8.781 -0.422 1 98.12 104 PHE A N 1
ATOM 811 C CA . PHE A 1 104 ? -1.861 -8.094 -1.711 1 98.12 104 PHE A CA 1
ATOM 812 C C . PHE A 1 104 ? -0.449 -7.645 -2.061 1 98.12 104 PHE A C 1
ATOM 814 O O . PHE A 1 104 ? -0.206 -7.145 -3.16 1 98.12 104 PHE A O 1
ATOM 821 N N . CYS A 1 105 ? 0.5 -7.859 -1.151 1 97.75 105 CYS A N 1
ATOM 822 C CA . CYS A 1 105 ? 1.867 -7.395 -1.356 1 97.75 105 CYS A CA 1
ATOM 823 C C . CYS A 1 105 ? 2.611 -8.305 -2.328 1 97.75 105 CYS A C 1
ATOM 825 O O . CYS A 1 105 ? 2.375 -9.508 -2.361 1 97.75 105 CYS A O 1
ATOM 827 N N . MET A 1 106 ? 3.578 -7.617 -3.053 1 97.38 106 MET A N 1
ATOM 828 C CA . MET A 1 106 ? 4.258 -8.398 -4.082 1 97.38 106 MET A CA 1
ATOM 829 C C . MET A 1 106 ? 5.715 -7.977 -4.211 1 97.38 106 MET A C 1
ATOM 831 O O . MET A 1 106 ? 6.09 -6.879 -3.793 1 97.38 106 MET A O 1
ATOM 835 N N . ASP A 1 107 ? 6.434 -8.906 -4.762 1 97.62 107 ASP A N 1
ATOM 836 C CA . ASP A 1 107 ? 7.832 -8.688 -5.125 1 97.62 107 ASP A CA 1
ATOM 837 C C . ASP A 1 107 ? 8.102 -9.141 -6.559 1 97.62 107 ASP A C 1
ATOM 839 O O . ASP A 1 107 ? 7.449 -10.062 -7.059 1 97.62 107 ASP A O 1
ATOM 843 N N . PHE A 1 108 ? 9.039 -8.398 -7.191 1 98 108 PHE A N 1
ATOM 844 C CA . PHE A 1 108 ? 9.695 -8.969 -8.359 1 98 108 PHE A CA 1
ATOM 845 C C . PHE A 1 108 ? 10.805 -9.93 -7.945 1 98 108 PHE A C 1
ATOM 847 O O . PHE A 1 108 ? 11.695 -9.562 -7.176 1 98 108 PHE A O 1
ATOM 854 N N . ASP A 1 109 ? 10.688 -11.133 -8.344 1 96.19 109 ASP A N 1
ATOM 855 C CA . ASP A 1 109 ? 11.594 -12.188 -7.898 1 96.19 109 ASP A CA 1
ATOM 856 C C . ASP A 1 109 ? 12.359 -12.789 -9.078 1 96.19 109 ASP A C 1
ATOM 858 O O . ASP A 1 109 ? 11.875 -12.773 -10.211 1 96.19 109 ASP A O 1
ATOM 862 N N . HIS A 1 110 ? 13.555 -13.258 -8.789 1 96 110 HIS A N 1
ATOM 863 C CA . HIS A 1 110 ? 14.328 -14.039 -9.742 1 96 110 HIS A CA 1
ATOM 864 C C . HIS A 1 110 ? 13.875 -15.5 -9.766 1 96 110 HIS A C 1
ATOM 866 O O . HIS A 1 110 ? 13.844 -16.156 -8.719 1 96 110 HIS A O 1
ATOM 872 N N . VAL A 1 111 ? 13.523 -15.984 -11 1 94.38 111 VAL A N 1
ATOM 873 C CA . VAL A 1 111 ? 13.188 -17.406 -11.133 1 94.38 111 VAL A CA 1
ATOM 874 C C . VAL A 1 111 ? 14.359 -18.266 -10.664 1 94.38 111 VAL A C 1
ATOM 876 O O . VAL A 1 111 ? 14.203 -19.109 -9.789 1 94.38 111 VAL A O 1
ATOM 879 N N . VAL A 1 112 ? 15.5 -18.062 -11.32 1 94.06 112 VAL A N 1
ATOM 880 C CA . VAL A 1 112 ? 16.781 -18.578 -10.828 1 94.06 112 VAL A CA 1
ATOM 881 C C . VAL A 1 112 ? 17.453 -17.531 -9.945 1 94.06 112 VAL A C 1
ATOM 883 O O . VAL A 1 112 ? 17.766 -16.438 -10.398 1 94.06 112 VAL A O 1
ATOM 886 N N . PRO A 1 113 ? 17.656 -17.906 -8.656 1 94.5 113 PRO A N 1
ATOM 887 C CA . PRO A 1 113 ? 18.234 -16.922 -7.727 1 94.5 113 PRO A CA 1
ATOM 888 C C . PRO A 1 113 ? 19.609 -16.422 -8.164 1 94.5 113 PRO A C 1
ATOM 890 O O . PRO A 1 113 ? 20.359 -17.172 -8.82 1 94.5 113 PRO A O 1
ATOM 893 N N . LEU A 1 114 ? 19.938 -15.125 -7.777 1 93.44 114 LEU A N 1
ATOM 894 C CA . LEU A 1 114 ? 21.25 -14.555 -8.055 1 93.44 114 LEU A CA 1
ATOM 895 C C . LEU A 1 114 ? 22.359 -15.43 -7.484 1 93.44 114 LEU A C 1
ATOM 897 O O . LEU A 1 114 ? 23.391 -15.641 -8.133 1 93.44 114 LEU A O 1
ATOM 901 N N . SER A 1 115 ? 22.094 -15.891 -6.305 1 92.31 115 SER A N 1
ATOM 902 C CA . SER A 1 115 ? 23.078 -16.719 -5.605 1 92.31 115 SER A CA 1
ATOM 903 C C . SER A 1 115 ? 23.375 -18 -6.371 1 92.31 115 SER A C 1
ATOM 905 O O . SER A 1 115 ? 24.375 -18.672 -6.105 1 92.31 115 SER A O 1
ATOM 907 N N . LYS A 1 116 ? 22.562 -18.391 -7.312 1 93.12 116 LYS A N 1
ATOM 908 C CA . LYS A 1 116 ? 22.719 -19.609 -8.094 1 93.12 116 LYS A CA 1
ATOM 909 C C . LYS A 1 116 ? 23.016 -19.297 -9.562 1 93.12 116 LYS A C 1
ATOM 911 O O . LYS A 1 116 ? 22.781 -20.125 -10.438 1 93.12 116 LYS A O 1
ATOM 916 N N . GLY A 1 117 ? 23.359 -18.031 -9.766 1 92.56 117 GLY A N 1
ATOM 917 C CA . GLY A 1 117 ? 23.828 -17.656 -11.094 1 92.56 117 GLY A CA 1
ATOM 918 C C . GLY A 1 117 ? 22.766 -17 -11.938 1 92.56 117 GLY A C 1
ATOM 919 O O . GLY A 1 117 ? 22.984 -16.703 -13.117 1 92.56 117 GLY A O 1
ATOM 920 N N . GLY A 1 118 ? 21.609 -16.797 -11.359 1 94.31 118 GLY A N 1
ATOM 921 C CA . GLY A 1 118 ? 20.562 -16.109 -12.109 1 94.31 118 GLY A CA 1
ATOM 922 C C . GLY A 1 118 ? 20.891 -14.664 -12.391 1 94.31 118 GLY A C 1
ATOM 923 O O . GLY A 1 118 ? 21.578 -14.008 -11.602 1 94.31 118 GLY A O 1
ATOM 924 N N . GLU A 1 119 ? 20.344 -14.211 -13.562 1 95.44 119 GLU A N 1
ATOM 925 C CA . GLU A 1 119 ? 20.562 -12.82 -13.945 1 95.44 119 GLU A CA 1
ATOM 926 C C . GLU A 1 119 ? 19.297 -11.984 -13.742 1 95.44 119 GLU A C 1
ATOM 928 O O . GLU A 1 119 ? 18.203 -12.531 -13.664 1 95.44 119 GLU A O 1
ATOM 933 N N . SER A 1 120 ? 19.438 -10.664 -13.672 1 97.06 120 SER A N 1
ATOM 934 C CA . SER A 1 120 ? 18.312 -9.75 -13.531 1 97.06 120 SER A CA 1
ATOM 935 C C . SER A 1 120 ? 17.797 -9.297 -14.898 1 97.06 120 SER A C 1
ATOM 937 O O . SER A 1 120 ? 17.875 -8.117 -15.234 1 97.06 120 SER A O 1
ATOM 939 N N . VAL A 1 121 ? 17.297 -10.281 -15.602 1 96.75 121 VAL A N 1
ATOM 940 C CA . VAL A 1 121 ? 16.734 -10.047 -16.922 1 96.75 121 VAL A CA 1
ATOM 941 C C . VAL A 1 121 ? 15.266 -10.492 -16.953 1 96.75 121 VAL A C 1
ATOM 943 O O . VAL A 1 121 ? 14.812 -11.203 -16.047 1 96.75 121 VAL A O 1
ATOM 946 N N . LEU A 1 122 ? 14.578 -10.086 -17.938 1 97.38 122 LEU A N 1
ATOM 947 C CA . LEU A 1 122 ? 13.141 -10.312 -18.047 1 97.38 122 LEU A CA 1
ATOM 948 C C . LEU A 1 122 ? 12.82 -11.805 -17.953 1 97.38 122 LEU A C 1
ATOM 950 O O . LEU A 1 122 ? 11.906 -12.211 -17.234 1 97.38 122 LEU A O 1
ATOM 954 N N . ASP A 1 123 ? 13.586 -12.641 -18.625 1 96.06 123 ASP A N 1
ATOM 955 C CA . ASP A 1 123 ? 13.297 -14.07 -18.719 1 96.06 123 ASP A CA 1
ATOM 956 C C . ASP A 1 123 ? 13.43 -14.742 -17.359 1 96.06 123 ASP A C 1
ATOM 958 O O . ASP A 1 123 ? 12.891 -15.828 -17.141 1 96.06 123 ASP A O 1
ATOM 962 N N . ASN A 1 124 ? 14.18 -14.086 -16.516 1 96.5 124 ASN A N 1
ATOM 963 C CA . ASN A 1 124 ? 14.383 -14.625 -15.172 1 96.5 124 ASN A CA 1
ATOM 964 C C . ASN A 1 124 ? 13.586 -13.859 -14.125 1 96.5 124 ASN A C 1
ATOM 966 O O . ASN A 1 124 ? 13.922 -13.883 -12.938 1 96.5 124 ASN A O 1
ATOM 970 N N . CYS A 1 125 ? 12.562 -13.109 -14.547 1 97.44 125 CYS A N 1
ATOM 971 C CA . CYS A 1 125 ? 11.75 -12.289 -13.656 1 97.44 125 CYS A CA 1
ATOM 972 C C . CYS A 1 125 ? 10.359 -12.891 -13.469 1 97.44 125 CYS A C 1
ATOM 974 O O . CYS A 1 125 ? 9.734 -13.312 -14.445 1 97.44 125 CYS A O 1
ATOM 976 N N . GLN A 1 126 ? 9.914 -12.961 -12.273 1 96.81 126 GLN A N 1
ATOM 977 C CA . GLN A 1 126 ? 8.547 -13.344 -11.945 1 96.81 126 GLN A CA 1
ATOM 978 C C . GLN A 1 126 ? 7.984 -12.469 -10.828 1 96.81 126 GLN A C 1
ATOM 980 O O . GLN A 1 126 ? 8.742 -11.891 -10.047 1 96.81 126 GLN A O 1
ATOM 985 N N . VAL A 1 127 ? 6.648 -12.312 -10.766 1 97.69 127 VAL A N 1
ATOM 986 C CA . VAL A 1 127 ? 6.027 -11.633 -9.633 1 97.69 127 VAL A CA 1
ATOM 987 C C . VAL A 1 127 ? 5.469 -12.664 -8.656 1 97.69 127 VAL A C 1
ATOM 989 O O . VAL A 1 127 ? 4.898 -13.68 -9.07 1 97.69 127 VAL A O 1
ATOM 992 N N . LEU A 1 128 ? 5.703 -12.414 -7.41 1 96.5 128 LEU A N 1
ATOM 993 C CA . LEU A 1 128 ? 5.223 -13.281 -6.34 1 96.5 128 LEU A CA 1
ATOM 994 C C . LEU A 1 128 ? 4.676 -12.461 -5.18 1 96.5 128 LEU A C 1
ATOM 996 O O . LEU A 1 128 ? 5.199 -11.383 -4.871 1 96.5 128 LEU A O 1
ATOM 1000 N N . GLN A 1 129 ? 3.611 -12.992 -4.672 1 96.81 129 GLN A N 1
ATOM 1001 C CA . GLN A 1 129 ? 3.293 -12.469 -3.346 1 96.81 129 GLN A CA 1
ATOM 1002 C C . GLN A 1 129 ? 4.523 -12.469 -2.445 1 96.81 129 GLN A C 1
ATOM 1004 O O . GLN A 1 129 ? 5.316 -13.414 -2.465 1 96.81 129 GLN A O 1
ATOM 1009 N N . THR A 1 130 ? 4.605 -11.484 -1.602 1 96.5 130 THR A N 1
ATOM 1010 C CA . THR A 1 130 ? 5.812 -11.273 -0.809 1 96.5 130 THR A CA 1
ATOM 1011 C C . THR A 1 130 ? 6.086 -12.484 0.085 1 96.5 130 THR A C 1
ATOM 1013 O O . THR A 1 130 ? 7.223 -12.945 0.177 1 96.5 130 THR A O 1
ATOM 1016 N N . THR A 1 131 ? 5.043 -13 0.719 1 94.19 131 THR A N 1
ATOM 1017 C CA . THR A 1 131 ? 5.246 -14.109 1.638 1 94.19 131 THR A CA 1
ATOM 1018 C C . THR A 1 131 ? 5.645 -15.375 0.877 1 94.19 131 THR A C 1
ATOM 1020 O O . THR A 1 131 ? 6.465 -16.156 1.354 1 94.19 131 THR A O 1
ATOM 1023 N N . ALA A 1 132 ? 5.07 -15.578 -0.28 1 93.56 132 ALA A N 1
ATOM 1024 C CA . ALA A 1 132 ? 5.477 -16.703 -1.118 1 93.56 132 ALA A CA 1
ATOM 1025 C C . ALA A 1 132 ? 6.941 -16.578 -1.526 1 93.56 132 ALA A C 1
ATOM 1027 O O . ALA A 1 132 ? 7.672 -17.578 -1.547 1 93.56 132 ALA A O 1
ATOM 1028 N N . ASN A 1 133 ? 7.344 -15.414 -1.887 1 94.19 133 ASN A N 1
ATOM 1029 C CA . ASN A 1 133 ? 8.734 -15.164 -2.25 1 94.19 133 ASN A CA 1
ATOM 1030 C C . ASN A 1 133 ? 9.68 -15.469 -1.089 1 94.19 133 ASN A C 1
ATOM 1032 O O . ASN A 1 133 ? 10.75 -16.047 -1.287 1 94.19 133 ASN A O 1
ATOM 1036 N N . ARG A 1 134 ? 9.281 -15.031 0.068 1 93.69 134 ARG A N 1
ATOM 1037 C CA . ARG A 1 134 ? 10.094 -15.305 1.251 1 93.69 134 ARG A CA 1
ATOM 1038 C C . ARG A 1 134 ? 10.203 -16.797 1.508 1 93.69 134 ARG A C 1
ATOM 1040 O O . ARG A 1 134 ? 11.258 -17.281 1.929 1 93.69 134 ARG A O 1
ATOM 1047 N N . HIS A 1 135 ? 9.148 -17.453 1.28 1 92.88 135 HIS A N 1
ATOM 1048 C CA . HIS A 1 135 ? 9.156 -18.906 1.463 1 92.88 135 HIS A CA 1
ATOM 1049 C C . HIS A 1 135 ? 10.008 -19.594 0.401 1 92.88 135 HIS A C 1
ATOM 1051 O O . HIS A 1 135 ? 10.68 -20.594 0.684 1 92.88 135 HIS A O 1
ATOM 1057 N N . LYS A 1 136 ? 9.852 -19.141 -0.81 1 91.56 136 LYS A N 1
ATOM 1058 C CA . LYS A 1 136 ? 10.727 -19.656 -1.86 1 91.56 136 LYS A CA 1
ATOM 1059 C C . LYS A 1 136 ? 12.195 -19.5 -1.48 1 91.56 136 LYS A C 1
ATOM 1061 O O . LYS A 1 136 ? 12.984 -20.438 -1.628 1 91.56 136 LYS A O 1
ATOM 1066 N N . GLY A 1 137 ? 12.516 -18.328 -1.008 1 91.81 137 GLY A N 1
ATOM 1067 C CA . GLY A 1 137 ? 13.914 -18.047 -0.704 1 91.81 137 GLY A CA 1
ATOM 1068 C C . GLY A 1 137 ? 14.828 -18.219 -1.901 1 91.81 137 GLY A C 1
ATOM 1069 O O . GLY A 1 137 ? 14.578 -17.656 -2.969 1 91.81 137 GLY A O 1
ATOM 1070 N N . ASP A 1 138 ? 15.961 -18.953 -1.727 1 91.88 138 ASP A N 1
ATOM 1071 C CA . ASP A 1 138 ? 16.891 -19.188 -2.832 1 91.88 138 ASP A CA 1
ATOM 1072 C C . ASP A 1 138 ? 16.766 -20.594 -3.379 1 91.88 138 ASP A C 1
ATOM 1074 O O . ASP A 1 138 ? 17.688 -21.109 -4.02 1 91.88 138 ASP A O 1
ATOM 1078 N N . ARG A 1 139 ? 15.609 -21.156 -3.105 1 87.62 139 ARG A N 1
ATOM 1079 C CA . ARG A 1 139 ? 15.398 -22.516 -3.596 1 87.62 139 ARG A CA 1
ATOM 1080 C C . ARG A 1 139 ? 15.133 -22.516 -5.098 1 87.62 139 ARG A C 1
ATOM 1082 O O . ARG A 1 139 ? 14.461 -21.625 -5.617 1 87.62 139 ARG A O 1
ATOM 1089 N N . LEU A 1 140 ? 15.766 -23.531 -5.77 1 83.88 140 LEU A N 1
ATOM 1090 C CA . LEU A 1 140 ? 15.508 -23.719 -7.195 1 83.88 140 LEU A CA 1
ATOM 1091 C C . LEU A 1 140 ? 14.32 -24.641 -7.418 1 83.88 140 LEU A C 1
ATOM 1093 O O . LEU A 1 140 ? 14.219 -25.688 -6.77 1 83.88 140 LEU A O 1
ATOM 1097 N N . VAL A 1 141 ? 13.438 -24.094 -8.219 1 77.62 141 VAL A N 1
ATOM 1098 C CA . VAL A 1 141 ? 12.32 -24.953 -8.594 1 77.62 141 VAL A CA 1
ATOM 1099 C C . VAL A 1 141 ? 12.75 -25.891 -9.719 1 77.62 141 VAL A C 1
ATOM 1101 O O . VAL A 1 141 ? 13.203 -25.438 -10.773 1 77.62 141 VAL A O 1
ATOM 1104 N N . GLU A 1 142 ? 12.656 -27.188 -9.375 1 77.81 142 GLU A N 1
ATOM 1105 C CA . GLU A 1 142 ? 13.062 -28.188 -10.359 1 77.81 142 GLU A CA 1
ATOM 1106 C C . GLU A 1 142 ? 12.188 -28.125 -11.602 1 77.81 142 GLU A C 1
ATOM 1108 O O . GLU A 1 142 ? 10.977 -27.922 -11.508 1 77.81 142 GLU A O 1
ATOM 1113 N N . PRO A 1 143 ? 12.812 -28.281 -12.695 1 72.31 143 PRO A N 1
ATOM 1114 C CA . PRO A 1 143 ? 12.07 -28.203 -13.953 1 72.31 143 PRO A CA 1
ATOM 1115 C C . PRO A 1 143 ? 10.891 -29.172 -13.992 1 72.31 143 PRO A C 1
ATOM 1117 O O . PRO A 1 143 ? 9.883 -28.906 -14.664 1 72.31 143 PRO A O 1
ATOM 1120 N N . THR A 1 144 ? 10.945 -30.234 -13.328 1 76.19 144 THR A N 1
ATOM 1121 C CA . THR A 1 144 ? 9.898 -31.25 -13.391 1 76.19 144 THR A CA 1
ATOM 1122 C C . THR A 1 144 ? 8.75 -30.906 -12.453 1 76.19 144 THR A C 1
ATOM 1124 O O . THR A 1 144 ? 7.688 -31.531 -12.508 1 76.19 144 THR A O 1
ATOM 1127 N N . THR A 1 145 ? 8.992 -29.953 -11.727 1 76.38 145 THR A N 1
ATOM 1128 C CA . THR A 1 145 ? 8 -29.594 -10.711 1 76.38 145 THR A CA 1
ATOM 1129 C C . THR A 1 145 ? 6.875 -28.766 -11.312 1 76.38 145 THR A C 1
ATOM 1131 O O . THR A 1 145 ? 7.109 -27.938 -12.188 1 76.38 145 THR A O 1
ATOM 1134 N N . ASP A 1 146 ? 5.719 -29.219 -11.039 1 85.31 146 ASP A N 1
ATOM 1135 C CA . ASP A 1 146 ? 4.582 -28.359 -11.336 1 85.31 146 ASP A CA 1
ATOM 1136 C C . ASP A 1 146 ? 4.711 -27.016 -10.609 1 85.31 146 ASP A C 1
ATOM 1138 O O . ASP A 1 146 ? 4.477 -26.938 -9.398 1 85.31 146 ASP A O 1
ATOM 1142 N N . ILE A 1 147 ? 5.051 -26 -11.391 1 83.62 147 ILE A N 1
ATOM 1143 C CA . ILE A 1 147 ? 5.398 -24.688 -10.836 1 83.62 147 ILE A CA 1
ATOM 1144 C C . ILE A 1 147 ? 4.199 -24.109 -10.094 1 83.62 147 ILE A C 1
ATOM 1146 O O . ILE A 1 147 ? 4.344 -23.562 -8.992 1 83.62 147 ILE A O 1
ATOM 1150 N N . LYS A 1 148 ? 3.076 -24.156 -10.664 1 85.38 148 LYS A N 1
ATOM 1151 C CA . LYS A 1 148 ? 1.867 -23.625 -10.039 1 85.38 148 LYS A CA 1
ATOM 1152 C C . LYS A 1 148 ? 1.557 -24.344 -8.734 1 85.38 148 LYS A C 1
ATOM 1154 O O . LYS A 1 148 ? 1.228 -23.703 -7.73 1 85.38 148 LYS A O 1
ATOM 1159 N N . LYS A 1 149 ? 1.691 -25.625 -8.844 1 87.38 149 LYS A N 1
ATOM 1160 C CA . LYS A 1 149 ? 1.449 -26.406 -7.641 1 87.38 149 LYS A CA 1
ATOM 1161 C C . LYS A 1 149 ? 2.463 -26.062 -6.551 1 87.38 149 LYS A C 1
ATOM 1163 O O . LYS A 1 149 ? 2.104 -25.953 -5.379 1 87.38 149 LYS A O 1
ATOM 1168 N N . TYR A 1 150 ? 3.654 -25.938 -6.953 1 88.06 150 TYR A N 1
ATOM 1169 C CA . TYR A 1 150 ? 4.719 -25.609 -6.016 1 88.06 150 TYR A CA 1
ATOM 1170 C C . TYR A 1 150 ? 4.422 -24.297 -5.285 1 88.06 150 TYR A C 1
ATOM 1172 O O . TYR A 1 150 ? 4.457 -24.25 -4.051 1 88.06 150 TYR A O 1
ATOM 1180 N N . TYR A 1 151 ? 4.039 -23.281 -6.004 1 87.44 151 TYR A N 1
ATOM 1181 C CA . TYR A 1 151 ? 3.83 -21.984 -5.402 1 87.44 151 TYR A CA 1
ATOM 1182 C C . TYR A 1 151 ? 2.551 -21.953 -4.578 1 87.44 151 TYR A C 1
ATOM 1184 O O . TYR A 1 151 ? 2.473 -21.266 -3.559 1 87.44 151 TYR A O 1
ATOM 1192 N N . LYS A 1 152 ? 1.606 -22.672 -4.977 1 88 152 LYS A N 1
ATOM 1193 C CA . LYS A 1 152 ? 0.395 -22.797 -4.172 1 88 152 LYS A CA 1
ATOM 1194 C C . LYS A 1 152 ? 0.702 -23.391 -2.803 1 88 152 LYS A C 1
ATOM 1196 O O . LYS A 1 152 ? 0.124 -22.984 -1.794 1 88 152 LYS A O 1
ATOM 1201 N N . GLU A 1 153 ? 1.603 -24.281 -2.83 1 85.81 153 GLU A N 1
ATOM 1202 C CA . GLU A 1 153 ? 1.962 -24.969 -1.591 1 85.81 153 GLU A CA 1
ATOM 1203 C C . GLU A 1 153 ? 2.73 -24.047 -0.652 1 85.81 153 GLU A C 1
ATOM 1205 O O . GLU A 1 153 ? 2.537 -24.078 0.565 1 85.81 153 GLU A O 1
ATOM 1210 N N . ILE A 1 154 ? 3.455 -23.172 -1.22 1 83.88 154 ILE A N 1
ATOM 1211 C CA . ILE A 1 154 ? 4.309 -22.375 -0.353 1 83.88 154 ILE A CA 1
ATOM 1212 C C . ILE A 1 154 ? 3.598 -21.078 0.012 1 83.88 154 ILE A C 1
ATOM 1214 O O . ILE A 1 154 ? 4.055 -20.328 0.887 1 83.88 154 ILE A O 1
ATOM 1218 N N . SER A 1 155 ? 2.539 -20.812 -0.681 1 83.44 155 SER A N 1
ATOM 1219 C CA . SER A 1 155 ? 1.762 -19.609 -0.374 1 83.44 155 SER A CA 1
ATOM 1220 C C . SER A 1 155 ? 0.943 -19.797 0.9 1 83.44 155 SER A C 1
ATOM 1222 O O . SER A 1 155 ? -0.083 -20.484 0.891 1 83.44 155 SER A O 1
ATOM 1224 N N . ASP A 1 156 ? 1.414 -19.375 2.029 1 70.94 156 ASP A N 1
ATOM 1225 C CA . ASP A 1 156 ? 0.797 -19.609 3.332 1 70.94 156 ASP A CA 1
ATOM 1226 C C . ASP A 1 156 ? -0.299 -18.578 3.605 1 70.94 156 ASP A C 1
ATOM 1228 O O . ASP A 1 156 ? -1.06 -18.703 4.566 1 70.94 156 ASP A O 1
ATOM 1232 N N . ARG A 1 157 ? -0.359 -17.641 2.895 1 67.62 157 ARG A N 1
ATOM 1233 C CA . ARG A 1 157 ? -1.361 -16.609 3.172 1 67.62 157 ARG A CA 1
ATOM 1234 C C . ARG A 1 157 ? -2.328 -16.469 2.002 1 67.62 157 ARG A C 1
ATOM 1236 O O . ARG A 1 157 ? -2.561 -15.352 1.52 1 67.62 157 ARG A O 1
ATOM 1243 N N . ARG A 1 158 ? -2.828 -17.594 1.663 1 74.69 158 ARG A N 1
ATOM 1244 C CA . ARG A 1 158 ? -3.777 -17.516 0.557 1 74.69 158 ARG A CA 1
ATOM 1245 C C . ARG A 1 158 ? -5.141 -17.031 1.036 1 74.69 158 ARG A C 1
ATOM 1247 O O . ARG A 1 158 ? -5.676 -17.531 2.025 1 74.69 158 ARG A O 1
ATOM 1254 N N . VAL A 1 159 ? -5.453 -15.961 0.454 1 89.5 159 VAL A N 1
ATOM 1255 C CA . VAL A 1 159 ? -6.777 -15.414 0.73 1 89.5 159 VAL A CA 1
ATOM 1256 C C . VAL A 1 159 ? -7.574 -15.305 -0.569 1 89.5 159 VAL A C 1
ATOM 1258 O O . VAL A 1 159 ? -6.992 -15.258 -1.656 1 89.5 159 VAL A O 1
ATOM 1261 N N . LEU A 1 160 ? -8.828 -15.57 -0.378 1 92.88 160 LEU A N 1
ATOM 1262 C CA . LEU A 1 160 ? -9.758 -15.266 -1.463 1 92.88 160 LEU A CA 1
ATOM 1263 C C . LEU A 1 160 ? -10.477 -13.945 -1.211 1 92.88 160 LEU A C 1
ATOM 1265 O O . LEU A 1 160 ? -11.508 -13.914 -0.542 1 92.88 160 LEU A O 1
ATOM 1269 N N . PRO A 1 161 ? -9.883 -12.906 -1.793 1 96.88 161 PRO A N 1
ATOM 1270 C CA . PRO A 1 161 ? -10.477 -11.602 -1.483 1 96.88 161 PRO A CA 1
ATOM 1271 C C . PRO A 1 161 ? -11.828 -11.398 -2.168 1 96.88 161 PRO A C 1
ATOM 1273 O O . PRO A 1 161 ? -12.094 -11.992 -3.213 1 96.88 161 PRO A O 1
ATOM 1276 N N . LEU A 1 162 ? -12.68 -10.562 -1.511 1 97.56 162 LEU A N 1
ATOM 1277 C CA . LEU A 1 162 ? -13.898 -10.094 -2.152 1 97.56 162 LEU A CA 1
ATOM 1278 C C . LEU A 1 162 ? -13.602 -8.93 -3.1 1 97.56 162 LEU A C 1
ATOM 1280 O O . LEU A 1 162 ? -12.617 -8.219 -2.92 1 97.56 162 LEU A O 1
ATOM 1284 N N . GLN A 1 163 ? -14.508 -8.797 -4.07 1 98.12 163 GLN A N 1
ATOM 1285 C CA . GLN A 1 163 ? -14.383 -7.648 -4.969 1 98.12 163 GLN A CA 1
ATOM 1286 C C . GLN A 1 163 ? -14.328 -6.34 -4.184 1 98.12 163 GLN A C 1
ATOM 1288 O O . GLN A 1 163 ? -13.547 -5.445 -4.52 1 98.12 163 GLN A O 1
ATOM 1293 N N . ARG A 1 164 ? -15.055 -6.27 -3.146 1 98.19 164 ARG A N 1
ATOM 1294 C CA . ARG A 1 164 ? -15.117 -5.066 -2.324 1 98.19 164 ARG A CA 1
ATOM 1295 C C . ARG A 1 164 ? -13.773 -4.781 -1.663 1 98.19 164 ARG A C 1
ATOM 1297 O O . ARG A 1 164 ? -13.398 -3.621 -1.494 1 98.19 164 ARG A O 1
ATOM 1304 N N . HIS A 1 165 ? -13.086 -5.832 -1.269 1 98.5 165 HIS A N 1
ATOM 1305 C CA . HIS A 1 165 ? -11.758 -5.648 -0.682 1 98.5 165 HIS A CA 1
ATOM 1306 C C . HIS A 1 165 ? -10.82 -4.949 -1.656 1 98.5 165 HIS A C 1
ATOM 1308 O O . HIS A 1 165 ? -10.07 -4.047 -1.267 1 98.5 165 HIS A O 1
ATOM 1314 N N . LEU A 1 166 ? -10.914 -5.355 -2.885 1 98.75 166 LEU A N 1
ATOM 1315 C CA . LEU A 1 166 ? -10.094 -4.703 -3.9 1 98.75 166 LEU A CA 1
ATOM 1316 C C . LEU A 1 166 ? -10.516 -3.25 -4.09 1 98.75 166 LEU A C 1
ATOM 1318 O O . LEU A 1 166 ? -9.664 -2.369 -4.234 1 98.75 166 LEU A O 1
ATOM 1322 N N . ASP A 1 167 ? -11.781 -3.01 -4.078 1 98.75 167 ASP A N 1
ATOM 1323 C CA . ASP A 1 167 ? -12.266 -1.637 -4.199 1 98.75 167 ASP A CA 1
ATOM 1324 C C . ASP A 1 167 ? -11.656 -0.746 -3.117 1 98.75 167 ASP A C 1
ATOM 1326 O O . ASP A 1 167 ? -11.164 0.345 -3.408 1 98.75 167 ASP A O 1
ATOM 1330 N N . ILE A 1 168 ? -11.727 -1.21 -1.964 1 98.62 168 ILE A N 1
ATOM 1331 C CA . ILE A 1 168 ? -11.312 -0.422 -0.808 1 98.62 168 ILE A CA 1
ATOM 1332 C C . ILE A 1 168 ? -9.805 -0.201 -0.848 1 98.62 168 ILE A C 1
ATOM 1334 O O . ILE A 1 168 ? -9.336 0.931 -0.717 1 98.62 168 ILE A O 1
ATOM 1338 N N . VAL A 1 169 ? -9.062 -1.253 -1.029 1 98.88 169 VAL A N 1
ATOM 1339 C CA . VAL A 1 169 ? -7.613 -1.126 -1.078 1 98.88 169 VAL A CA 1
ATOM 1340 C C . VAL A 1 169 ? -7.211 -0.238 -2.254 1 98.88 169 VAL A C 1
ATOM 1342 O O . VAL A 1 169 ? -6.367 0.651 -2.107 1 98.88 169 VAL A O 1
ATOM 1345 N N . GLU A 1 170 ? -7.828 -0.5 -3.355 1 98.75 170 GLU A N 1
ATOM 1346 C CA . GLU A 1 170 ? -7.516 0.264 -4.559 1 98.75 170 GLU A CA 1
ATOM 1347 C C . GLU A 1 170 ? -7.781 1.752 -4.355 1 98.75 170 GLU A C 1
ATOM 1349 O O . GLU A 1 170 ? -6.969 2.594 -4.742 1 98.75 170 GLU A O 1
ATOM 1354 N N . PHE A 1 171 ? -8.883 2.064 -3.77 1 98.62 171 PHE A N 1
ATOM 1355 C CA . PHE A 1 171 ? -9.227 3.457 -3.512 1 98.62 171 PHE A CA 1
ATOM 1356 C C . PHE A 1 171 ? -8.203 4.109 -2.594 1 98.62 171 PHE A C 1
ATOM 1358 O O . PHE A 1 171 ? -7.734 5.219 -2.865 1 98.62 171 PHE A O 1
ATOM 1365 N N . TYR A 1 172 ? -7.766 3.484 -1.557 1 98.25 172 TYR A N 1
ATOM 1366 C CA . TYR A 1 172 ? -6.926 4.098 -0.536 1 98.25 172 TYR A CA 1
ATOM 1367 C C . TYR A 1 172 ? -5.461 4.098 -0.962 1 98.25 172 TYR A C 1
ATOM 1369 O O . TYR A 1 172 ? -4.641 4.82 -0.39 1 98.25 172 TYR A O 1
ATOM 1377 N N . VAL A 1 173 ? -5.156 3.324 -1.983 1 98.44 173 VAL A N 1
ATOM 1378 C CA . VAL A 1 173 ? -3.783 3.258 -2.469 1 98.44 173 VAL A CA 1
ATOM 1379 C C . VAL A 1 173 ? -3.625 4.148 -3.699 1 98.44 173 VAL A C 1
ATOM 1381 O O . VAL A 1 173 ? -2.613 4.84 -3.85 1 98.44 173 VAL A O 1
ATOM 1384 N N . TYR A 1 174 ? -4.609 4.215 -4.531 1 97.75 174 TYR A N 1
ATOM 1385 C CA . TYR A 1 174 ? -4.469 4.902 -5.809 1 97.75 174 TYR A CA 1
ATOM 1386 C C . TYR A 1 174 ? -5.273 6.199 -5.824 1 97.75 174 TYR A C 1
ATOM 1388 O O . TYR A 1 174 ? -5.004 7.094 -6.625 1 97.75 174 TYR A O 1
ATOM 1396 N N . GLY A 1 175 ? -6.301 6.266 -5.031 1 96.81 175 GLY A N 1
ATOM 1397 C CA . GLY A 1 175 ? -7.141 7.453 -5 1 96.81 175 GLY A CA 1
ATOM 1398 C C . GLY A 1 175 ? -8.391 7.32 -5.848 1 96.81 175 GLY A C 1
ATOM 1399 O O . GLY A 1 175 ? -9.242 8.211 -5.844 1 96.81 175 GLY A O 1
ATOM 1400 N N . ASP A 1 176 ? -8.5 6.281 -6.609 1 97.5 176 ASP A N 1
ATOM 1401 C CA . ASP A 1 176 ? -9.664 5.949 -7.426 1 97.5 176 ASP A CA 1
ATOM 1402 C C . ASP A 1 176 ? -9.773 4.441 -7.637 1 97.5 176 ASP A C 1
ATOM 1404 O O . ASP A 1 176 ? -8.922 3.68 -7.18 1 97.5 176 ASP A O 1
ATOM 1408 N N . VAL A 1 177 ? -10.922 4.027 -8.188 1 98.25 177 VAL A N 1
ATOM 1409 C CA . VAL A 1 177 ? -11.18 2.615 -8.445 1 98.25 177 VAL A CA 1
ATOM 1410 C C . VAL A 1 177 ? -11.547 2.418 -9.914 1 98.25 177 VAL A C 1
ATOM 1412 O O . VAL A 1 177 ? -12.312 3.207 -10.484 1 98.25 177 VAL A O 1
ATOM 1415 N N . ILE A 1 178 ? -10.945 1.436 -10.539 1 98.25 178 ILE A N 1
ATOM 1416 C CA . ILE A 1 178 ? -11.312 1.094 -11.914 1 98.25 178 ILE A CA 1
ATOM 1417 C C . ILE A 1 178 ? -11.938 -0.296 -11.945 1 98.25 178 ILE A C 1
ATOM 1419 O O . ILE A 1 178 ? -11.273 -1.296 -11.672 1 98.25 178 ILE A O 1
ATOM 1423 N N . ARG A 1 179 ? -13.234 -0.391 -12.281 1 95.25 179 ARG A N 1
ATOM 1424 C CA . ARG A 1 179 ? -13.992 -1.631 -12.406 1 95.25 179 ARG A CA 1
ATOM 1425 C C . ARG A 1 179 ? -14.547 -1.796 -13.812 1 95.25 179 ARG A C 1
ATOM 1427 O O . ARG A 1 179 ? -15.25 -0.913 -14.32 1 95.25 179 ARG A O 1
ATOM 1434 N N . HIS A 1 180 ? -14.148 -2.91 -14.375 1 94.88 180 HIS A N 1
ATOM 1435 C CA . HIS A 1 180 ? -14.633 -3.207 -15.719 1 94.88 180 HIS A CA 1
ATOM 1436 C C . HIS A 1 180 ? -14.453 -2.014 -16.656 1 94.88 180 HIS A C 1
ATOM 1438 O O . HIS A 1 180 ? -15.383 -1.633 -17.359 1 94.88 180 HIS A O 1
ATOM 1444 N N . GLY A 1 181 ? -13.281 -1.427 -16.469 1 95.06 181 GLY A N 1
ATOM 1445 C CA . GLY A 1 181 ? -12.922 -0.341 -17.359 1 95.06 181 GLY A CA 1
ATOM 1446 C C . GLY A 1 181 ? 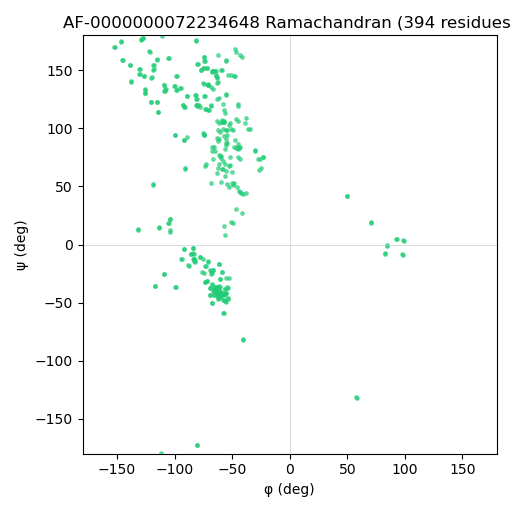-13.516 0.993 -16.953 1 95.06 181 GLY A C 1
ATOM 1447 O O . GLY A 1 181 ? -13.188 2.029 -17.531 1 95.06 181 GLY A O 1
ATOM 1448 N N . ARG A 1 182 ? -14.391 1.034 -15.992 1 96.81 182 ARG A N 1
ATOM 1449 C CA . ARG A 1 182 ? -14.992 2.271 -15.508 1 96.81 182 ARG A CA 1
ATOM 1450 C C . ARG A 1 182 ? -14.234 2.816 -14.297 1 96.81 182 ARG A C 1
ATOM 1452 O O . ARG A 1 182 ? -13.984 2.088 -13.336 1 96.81 182 ARG A O 1
ATOM 1459 N N . ARG A 1 183 ? -14.016 4.102 -14.383 1 98.06 183 ARG A N 1
ATOM 1460 C CA . ARG A 1 183 ? -13.266 4.746 -13.305 1 98.06 183 ARG A CA 1
ATOM 1461 C C . ARG A 1 183 ? -14.211 5.422 -12.312 1 98.06 183 ARG A C 1
ATOM 1463 O O . ARG A 1 183 ? -15.125 6.141 -12.711 1 98.06 183 ARG A O 1
ATOM 1470 N N . TYR A 1 184 ? -13.992 5.199 -11.078 1 97.12 184 TYR A N 1
ATOM 1471 C CA . TYR A 1 184 ? -14.68 5.859 -9.977 1 97.12 184 TYR A CA 1
ATOM 1472 C C . TYR A 1 184 ? -13.711 6.707 -9.156 1 97.12 184 TYR A C 1
ATOM 1474 O O . TYR A 1 184 ? -12.734 6.191 -8.602 1 97.12 184 TYR A O 1
ATOM 1482 N N . TYR A 1 185 ? -13.914 7.996 -8.977 1 94.19 185 TYR A N 1
ATOM 1483 C CA . TYR A 1 185 ? -13 8.898 -8.281 1 94.19 185 TYR A CA 1
ATOM 1484 C C . TYR A 1 185 ? -13.234 8.852 -6.777 1 94.19 185 TYR A C 1
ATOM 1486 O O . TYR A 1 185 ? -12.492 9.477 -6.012 1 94.19 185 TYR A O 1
ATOM 1494 N N . GLY A 1 186 ? -14.148 8.148 -6.316 1 94 186 GLY A N 1
ATOM 1495 C CA . GLY A 1 186 ? -14.43 7.781 -4.938 1 94 186 GLY A CA 1
ATOM 1496 C C . GLY A 1 186 ? -14.625 6.289 -4.75 1 94 186 GLY A C 1
ATOM 1497 O O . GLY A 1 186 ? -14.5 5.516 -5.699 1 94 186 GLY A O 1
ATOM 1498 N N . LEU A 1 187 ? -14.812 5.902 -3.555 1 95.88 187 LEU A N 1
ATOM 1499 C CA . LEU A 1 187 ? -15.148 4.504 -3.299 1 95.88 187 LEU A CA 1
ATOM 1500 C C . LEU A 1 187 ? -16.562 4.184 -3.775 1 95.88 187 LEU A C 1
ATOM 1502 O O . LEU A 1 187 ? -17.531 4.75 -3.273 1 95.88 187 LEU A O 1
ATOM 1506 N N . PRO A 1 188 ? -16.656 3.318 -4.754 1 95.38 188 PRO A N 1
ATOM 1507 C CA . PRO A 1 188 ? -18 3.031 -5.262 1 95.38 188 PRO A CA 1
ATOM 1508 C C . PRO A 1 188 ? -18.891 2.363 -4.223 1 95.38 188 PRO A C 1
ATOM 1510 O O . PRO A 1 188 ? -18.406 1.595 -3.389 1 95.38 188 PRO A O 1
ATOM 1513 N N . LEU A 1 189 ? -20.141 2.639 -4.344 1 94.31 189 LEU A N 1
ATOM 1514 C CA . LEU A 1 189 ? -21.109 1.945 -3.484 1 94.31 189 LEU A CA 1
ATOM 1515 C C . LEU A 1 189 ? -21.109 0.449 -3.777 1 94.31 189 LEU A C 1
ATOM 1517 O O . LEU A 1 189 ? -20.969 0.037 -4.93 1 94.31 189 LEU A O 1
ATOM 1521 N N . PRO A 1 190 ? -21.312 -0.305 -2.721 1 93.69 190 PRO A N 1
ATOM 1522 C CA . PRO A 1 190 ? -21.328 -1.753 -2.943 1 93.69 190 PRO A CA 1
ATOM 1523 C C . PRO A 1 190 ? -22.516 -2.221 -3.777 1 93.69 190 PRO A C 1
ATOM 1525 O O . PRO A 1 190 ? -23.609 -1.688 -3.639 1 93.69 190 PRO A O 1
ATOM 1528 N N . THR A 1 191 ? -22.188 -3.055 -4.715 1 93.31 191 THR A N 1
ATOM 1529 C CA . THR A 1 191 ? -23.188 -3.797 -5.469 1 93.31 191 THR A CA 1
ATOM 1530 C C . THR A 1 191 ? -23.141 -5.281 -5.121 1 93.31 191 THR A C 1
ATOM 1532 O O . THR A 1 191 ? -22.375 -5.695 -4.25 1 93.31 191 THR A O 1
ATOM 1535 N N . TYR A 1 192 ? -23.984 -6.07 -5.711 1 93 192 TYR A N 1
ATOM 1536 C CA . TYR A 1 192 ? -24 -7.504 -5.441 1 93 192 TYR A CA 1
ATOM 1537 C C . TYR A 1 192 ? -22.625 -8.117 -5.703 1 93 192 TYR A C 1
ATOM 1539 O O . TYR A 1 192 ? -22.156 -8.945 -4.926 1 93 192 TYR A O 1
ATOM 1547 N N . ASP A 1 193 ? -22.016 -7.68 -6.668 1 92.62 193 ASP A N 1
ATOM 1548 C CA . ASP A 1 193 ? -20.719 -8.242 -7.039 1 92.62 193 ASP A CA 1
ATOM 1549 C C . ASP A 1 193 ? -19.656 -7.918 -5.984 1 92.62 193 ASP A C 1
ATOM 1551 O O . ASP A 1 193 ? -18.672 -8.633 -5.863 1 92.62 193 ASP A O 1
ATOM 1555 N N . SER A 1 194 ? -19.875 -6.859 -5.246 1 93.75 194 SER A N 1
ATOM 1556 C CA . SER A 1 194 ? -18.922 -6.43 -4.223 1 93.75 194 SER A CA 1
ATOM 1557 C C . SER A 1 194 ? -18.703 -7.52 -3.18 1 93.75 194 SER A C 1
ATOM 1559 O O . SER A 1 194 ? -17.641 -7.578 -2.551 1 93.75 194 SER A O 1
ATOM 1561 N N . PHE A 1 195 ? -19.703 -8.383 -3.082 1 94.56 195 PHE A N 1
ATOM 1562 C CA . PHE A 1 195 ? -19.641 -9.375 -2.02 1 94.56 195 PHE A CA 1
ATOM 1563 C C . PHE A 1 195 ? -19.266 -10.742 -2.576 1 94.56 195 PHE A C 1
ATOM 1565 O O . PHE A 1 195 ? -19.25 -11.734 -1.845 1 94.56 195 PHE A O 1
ATOM 1572 N N . CYS A 1 196 ? -18.812 -10.781 -3.842 1 96 196 CYS A N 1
ATOM 1573 C CA . CYS A 1 196 ? -18.344 -12.008 -4.48 1 96 196 CYS A CA 1
ATOM 1574 C C . CYS A 1 196 ? -16.828 -12.109 -4.438 1 96 196 CYS A C 1
ATOM 1576 O O . CYS A 1 196 ? -16.141 -11.094 -4.555 1 96 196 CYS A O 1
ATOM 1578 N N . PRO A 1 197 ? -16.375 -13.328 -4.301 1 95.19 197 PRO A N 1
ATOM 1579 C CA . PRO A 1 197 ? -14.922 -13.508 -4.355 1 95.19 197 PRO A CA 1
ATOM 1580 C C . PRO A 1 197 ? -14.336 -13.219 -5.738 1 95.19 197 PRO A C 1
ATOM 1582 O O . PRO A 1 197 ? -15.031 -13.375 -6.746 1 95.19 197 PRO A O 1
ATOM 1585 N N . VAL A 1 198 ? -13.109 -12.758 -5.652 1 94.75 198 VAL A N 1
ATOM 1586 C CA . VAL A 1 198 ? -12.383 -12.555 -6.906 1 94.75 198 VAL A CA 1
ATOM 1587 C C . VAL A 1 198 ? -11.984 -13.914 -7.488 1 94.75 198 VAL A C 1
ATOM 1589 O O . VAL A 1 198 ? -11.297 -14.703 -6.832 1 94.75 198 VAL A O 1
ATOM 1592 N N . MET A 1 199 ? -12.492 -14.227 -8.617 1 85.25 199 MET A N 1
ATOM 1593 C CA . MET A 1 199 ? -12.25 -15.523 -9.242 1 85.25 199 MET A CA 1
ATOM 1594 C C . MET A 1 199 ? -11.078 -15.453 -10.203 1 85.25 199 MET A C 1
ATOM 1596 O O . MET A 1 199 ? -10.781 -14.391 -10.75 1 85.25 199 MET A O 1
ATOM 1600 N N . MET B 1 1 ? 28.812 28.469 96.125 1 27.45 1 MET B N 1
ATOM 1601 C CA . MET B 1 1 ? 28.516 27.594 95 1 27.45 1 MET B CA 1
ATOM 1602 C C . MET B 1 1 ? 28.391 28.406 93.688 1 27.45 1 MET B C 1
ATOM 1604 O O . MET B 1 1 ? 27.547 29.281 93.625 1 27.45 1 MET B O 1
ATOM 1608 N N . SER B 1 2 ? 29.547 28.484 92.875 1 26.75 2 SER B N 1
ATOM 1609 C CA . SER B 1 2 ? 30.234 29.266 91.875 1 26.75 2 SER B CA 1
ATOM 1610 C C . SER B 1 2 ? 29.562 29.125 90.5 1 26.75 2 SER B C 1
ATOM 1612 O O . SER B 1 2 ? 29.391 28.016 90 1 26.75 2 SER B O 1
ATOM 1614 N N . GLN B 1 3 ? 28.641 30.031 90.125 1 27.25 3 GLN B N 1
ATOM 1615 C CA . GLN B 1 3 ? 27.688 30.188 89.062 1 27.25 3 GLN B CA 1
ATOM 1616 C C . GLN B 1 3 ? 28.406 30.297 87.688 1 27.25 3 GLN B C 1
ATOM 1618 O O . GLN B 1 3 ? 28.984 31.344 87.375 1 27.25 3 GLN B O 1
ATOM 1623 N N . GLN B 1 4 ? 29.172 29.234 87.25 1 24.27 4 GLN B N 1
ATOM 1624 C CA . GLN B 1 4 ? 30.109 29.25 86.125 1 24.27 4 GLN B CA 1
ATOM 1625 C C . GLN B 1 4 ? 29.391 29.531 84.812 1 24.27 4 GLN B C 1
ATOM 1627 O O . GLN B 1 4 ? 28.5 28.781 84.438 1 24.27 4 GLN B O 1
ATOM 1632 N N . SER B 1 5 ? 29.266 30.797 84.375 1 26.88 5 SER B N 1
ATOM 1633 C CA . SER B 1 5 ? 28.625 31.484 83.25 1 26.88 5 SER B CA 1
ATOM 1634 C C . SER B 1 5 ? 29.188 31.047 81.938 1 26.88 5 SER B C 1
ATOM 1636 O O . SER B 1 5 ? 30.344 31.344 81.625 1 26.88 5 SER B O 1
ATOM 1638 N N . ASP B 1 6 ? 29.016 29.766 81.5 1 24.7 6 ASP B N 1
ATOM 1639 C CA . ASP B 1 6 ? 29.656 29.094 80.375 1 24.7 6 ASP B CA 1
ATOM 1640 C C . ASP B 1 6 ? 29.359 29.812 79.062 1 24.7 6 ASP B C 1
ATOM 1642 O O . ASP B 1 6 ? 28.203 29.844 78.625 1 24.7 6 ASP B O 1
ATOM 1646 N N . VAL B 1 7 ? 29.969 30.938 78.75 1 25.3 7 VAL B N 1
ATOM 1647 C CA . VAL B 1 7 ? 29.844 31.875 77.625 1 25.3 7 VAL B CA 1
ATOM 1648 C C . VAL B 1 7 ? 30.094 31.156 76.312 1 25.3 7 VAL B C 1
ATOM 1650 O O . VAL B 1 7 ? 31.094 30.469 76.188 1 25.3 7 VAL B O 1
ATOM 1653 N N . LEU B 1 8 ? 29.047 30.766 75.562 1 25.72 8 LEU B N 1
ATOM 1654 C CA . LEU B 1 8 ? 28.875 29.984 74.375 1 25.72 8 LEU B CA 1
ATOM 1655 C C . LEU B 1 8 ? 29.656 30.594 73.188 1 25.72 8 LEU B C 1
ATOM 1657 O O . LEU B 1 8 ? 29.594 31.797 72.938 1 25.72 8 LEU B O 1
ATOM 1661 N N . PRO B 1 9 ? 30.781 30.031 72.75 1 24.69 9 PRO B N 1
ATOM 1662 C CA . PRO B 1 9 ? 31.734 30.594 71.75 1 24.69 9 PRO B CA 1
ATOM 1663 C C . PRO B 1 9 ? 31.109 30.891 70.438 1 24.69 9 PRO B C 1
ATOM 1665 O O . PRO B 1 9 ? 30.203 30.172 70 1 24.69 9 PRO B O 1
ATOM 1668 N N . ALA B 1 10 ? 31.109 32.094 69.938 1 25.47 10 ALA B N 1
ATOM 1669 C CA . ALA B 1 10 ? 30.609 32.844 68.812 1 25.47 10 ALA B CA 1
ATOM 1670 C C . ALA B 1 10 ? 31.156 32.281 67.5 1 25.47 10 ALA B C 1
ATOM 1672 O O . ALA B 1 10 ? 32.375 32.281 67.25 1 25.47 10 ALA B O 1
ATOM 1673 N N . LEU B 1 11 ? 30.594 31.125 67.062 1 22.64 11 LEU B N 1
ATOM 1674 C CA . LEU B 1 11 ? 31.047 30.375 65.875 1 22.64 11 LEU B CA 1
ATOM 1675 C C . LEU B 1 11 ? 31.141 31.266 64.688 1 22.64 11 LEU B C 1
ATOM 1677 O O . LEU B 1 11 ? 30.188 31.984 64.375 1 22.64 11 LEU B O 1
ATOM 1681 N N . HIS B 1 12 ? 32.281 31.797 64.25 1 22.69 12 HIS B N 1
ATOM 1682 C CA . HIS B 1 12 ? 32.781 32.656 63.156 1 22.69 12 HIS B CA 1
ATOM 1683 C C . HIS B 1 12 ? 32.375 32.062 61.812 1 22.69 12 HIS B C 1
ATOM 1685 O O . HIS B 1 12 ? 33 31.094 61.344 1 22.69 12 HIS B O 1
ATOM 1691 N N . SER B 1 13 ? 31.094 31.734 61.562 1 22.69 13 SER B N 1
ATOM 1692 C CA . SER B 1 13 ? 30.703 31.031 60.344 1 22.69 13 SER B CA 1
ATOM 1693 C C . SER B 1 13 ? 31.031 31.844 59.094 1 22.69 13 SER B C 1
ATOM 1695 O O . SER B 1 13 ? 30.453 32.938 58.906 1 22.69 13 SER B O 1
ATOM 1697 N N . SER B 1 14 ? 32.312 32.031 58.75 1 23.33 14 SER B N 1
ATOM 1698 C CA . SER B 1 14 ? 32.781 32.844 57.594 1 23.33 14 SER B CA 1
ATOM 1699 C C . SER B 1 14 ? 32.062 32.406 56.312 1 23.33 14 SER B C 1
ATOM 1701 O O . SER B 1 14 ? 32.281 31.281 55.844 1 23.33 14 SER B O 1
ATOM 1703 N N . THR B 1 15 ? 30.828 32.75 56.125 1 24.19 15 THR B N 1
ATOM 1704 C CA . THR B 1 15 ? 29.938 32.438 55 1 24.19 15 THR B CA 1
ATOM 1705 C C . THR B 1 15 ? 30.516 32.969 53.688 1 24.19 15 THR B C 1
ATOM 1707 O O . THR B 1 15 ? 30.469 34.188 53.438 1 24.19 15 THR B O 1
ATOM 1710 N N . GLU B 1 16 ? 31.812 32.594 53.344 1 25.64 16 GLU B N 1
ATOM 1711 C CA . GLU B 1 16 ? 32.406 33.156 52.125 1 25.64 16 GLU B CA 1
ATOM 1712 C C . GLU B 1 16 ? 31.5 32.875 50.906 1 25.64 16 GLU B C 1
ATOM 1714 O O . GLU B 1 16 ? 31.156 31.734 50.625 1 25.64 16 GLU B O 1
ATOM 1719 N N . VAL B 1 17 ? 30.531 33.75 50.688 1 25.11 17 VAL B N 1
ATOM 1720 C CA . VAL B 1 17 ? 29.578 33.781 49.594 1 25.11 17 VAL B CA 1
ATOM 1721 C C . VAL B 1 17 ? 30.328 33.875 48.25 1 25.11 17 VAL B C 1
ATOM 1723 O O . VAL B 1 17 ? 31.016 34.844 47.969 1 25.11 17 VAL B O 1
ATOM 1726 N N . GLU B 1 18 ? 31.094 32.781 47.938 1 24.59 18 GLU B N 1
ATOM 1727 C CA . GLU B 1 18 ? 31.797 32.844 46.656 1 24.59 18 GLU B CA 1
ATOM 1728 C C . GLU B 1 18 ? 30.812 33.125 45.531 1 24.59 18 GLU B C 1
ATOM 1730 O O . GLU B 1 18 ? 29.812 32.438 45.375 1 24.59 18 GLU B O 1
ATOM 1735 N N . LEU B 1 19 ? 30.734 34.406 45.125 1 23.48 19 LEU B N 1
ATOM 1736 C CA . LEU B 1 19 ? 30 35.062 44.062 1 23.48 19 LEU B CA 1
ATOM 1737 C C . LEU B 1 19 ? 30.188 34.312 42.75 1 23.48 19 LEU B C 1
ATOM 1739 O O . LEU B 1 19 ? 31.281 34.312 42.188 1 23.48 19 LEU B O 1
ATOM 1743 N N . ASN B 1 20 ? 29.922 33 42.719 1 22.19 20 ASN B N 1
ATOM 1744 C CA . ASN B 1 20 ? 30.188 32.344 41.438 1 22.19 20 ASN B CA 1
ATOM 1745 C C . ASN B 1 20 ? 29.406 33.031 40.312 1 22.19 20 ASN B C 1
ATOM 1747 O O . ASN B 1 20 ? 28.281 33.469 40.5 1 22.19 20 ASN B O 1
ATOM 1751 N N . ASP B 1 21 ? 30.109 33.688 39.375 1 23.56 21 ASP B N 1
ATOM 1752 C CA . ASP B 1 21 ? 29.75 34.469 38.188 1 23.56 21 ASP B CA 1
ATOM 1753 C C . ASP B 1 21 ? 28.625 33.844 37.406 1 23.56 21 ASP B C 1
ATOM 1755 O O . ASP B 1 21 ? 28.875 33.156 36.406 1 23.56 21 ASP B O 1
ATOM 1759 N N . PHE B 1 22 ? 27.734 33.062 38.062 1 25.17 22 PHE B N 1
ATOM 1760 C CA . PHE B 1 22 ? 26.719 32.312 37.312 1 25.17 22 PHE B CA 1
ATOM 1761 C C . PHE B 1 22 ? 25.797 33.281 36.562 1 25.17 22 PHE B C 1
ATOM 1763 O O . PHE B 1 22 ? 25.297 34.25 37.125 1 25.17 22 PHE B O 1
ATOM 1770 N N . GLY B 1 23 ? 26.109 33.438 35.281 1 23.14 23 GLY B N 1
ATOM 1771 C CA . GLY B 1 23 ? 25.359 34.281 34.375 1 23.14 23 GLY B CA 1
ATOM 1772 C C . GLY B 1 23 ? 23.859 34.094 34.5 1 23.14 23 GLY B C 1
ATOM 1773 O O . GLY B 1 23 ? 23.391 33.031 34.875 1 23.14 23 GLY B O 1
ATOM 1774 N N . VAL B 1 24 ? 23.219 35 35.062 1 24.47 24 VAL B N 1
ATOM 1775 C CA . VAL B 1 24 ? 21.797 35.125 35.344 1 24.47 24 VAL B CA 1
ATOM 1776 C C . VAL B 1 24 ? 20.984 34.969 34.062 1 24.47 24 VAL B C 1
ATOM 1778 O O . VAL B 1 24 ? 21.156 35.781 33.125 1 24.47 24 VAL B O 1
ATOM 1781 N N . PHE B 1 25 ? 20.688 33.75 33.781 1 22.86 25 PHE B N 1
ATOM 1782 C CA . PHE B 1 25 ? 19.875 33.531 32.594 1 22.86 25 PHE B CA 1
ATOM 1783 C C . PHE B 1 25 ? 18.453 34.094 32.781 1 22.86 25 PHE B C 1
ATOM 1785 O O . PHE B 1 25 ? 17.812 33.75 33.781 1 22.86 25 PHE B O 1
ATOM 1792 N N . VAL B 1 26 ? 18.25 35.312 32.625 1 23 26 VAL B N 1
ATOM 1793 C CA . VAL B 1 26 ? 16.922 35.906 32.812 1 23 26 VAL B CA 1
ATOM 1794 C C . VAL B 1 26 ? 15.961 35.281 31.797 1 23 26 VAL B C 1
ATOM 1796 O O . VAL B 1 26 ? 16.266 35.219 30.594 1 23 26 VAL B O 1
ATOM 1799 N N . PHE B 1 27 ? 15.125 34.406 32.281 1 23.36 27 PHE B N 1
ATOM 1800 C CA . PHE B 1 27 ? 14.109 33.688 31.516 1 23.36 27 PHE B CA 1
ATOM 1801 C C . PHE B 1 27 ? 12.961 34.625 31.125 1 23.36 27 PHE B C 1
ATOM 1803 O O . PHE B 1 27 ? 12.305 35.188 31.984 1 23.36 27 PHE B O 1
ATOM 1810 N N . ASN B 1 28 ? 13.148 35.594 30.219 1 25.69 28 ASN B N 1
ATOM 1811 C CA . ASN B 1 28 ? 11.914 36.312 29.938 1 25.69 28 ASN B CA 1
ATOM 1812 C C . ASN B 1 28 ? 10.773 35.344 29.594 1 25.69 28 ASN B C 1
ATOM 1814 O O . ASN B 1 28 ? 11.016 34.188 29.234 1 25.69 28 ASN B O 1
ATOM 1818 N N . GLU B 1 29 ? 9.562 35.781 30.031 1 28.55 29 GLU B N 1
ATOM 1819 C CA . GLU B 1 29 ? 8.328 35 29.953 1 28.55 29 GLU B CA 1
ATOM 1820 C C . GLU B 1 29 ? 8.234 34.25 28.625 1 28.55 29 GLU B C 1
ATOM 1822 O O . GLU B 1 29 ? 7.867 33.062 28.594 1 28.55 29 GLU B O 1
ATOM 1827 N N . LYS B 1 30 ? 7.758 35.031 27.578 1 28.81 30 LYS B N 1
ATOM 1828 C CA . LYS B 1 30 ? 7.32 34.312 26.375 1 28.81 30 LYS B CA 1
ATOM 1829 C C . LYS B 1 30 ? 8.5 33.625 25.672 1 28.81 30 LYS B C 1
ATOM 1831 O O . LYS B 1 30 ? 9.406 34.312 25.188 1 28.81 30 LYS B O 1
ATOM 1836 N N . ALA B 1 31 ? 8.961 32.688 26.141 1 25.48 31 ALA B N 1
ATOM 1837 C CA . ALA B 1 31 ? 10.305 32.125 26.094 1 25.48 31 ALA B CA 1
ATOM 1838 C C . ALA B 1 31 ? 10.758 31.859 24.672 1 25.48 31 ALA B C 1
ATOM 1840 O O . ALA B 1 31 ? 11.039 30.719 24.297 1 25.48 31 ALA B O 1
ATOM 1841 N N . PHE B 1 32 ? 9.992 32.5 23.719 1 25.81 32 PHE B N 1
ATOM 1842 C CA . PHE B 1 32 ? 10.469 32.031 22.438 1 25.81 32 PHE B CA 1
ATOM 1843 C C . PHE B 1 32 ? 11.93 32.406 22.219 1 25.81 32 PHE B C 1
ATOM 1845 O O . PHE B 1 32 ? 12.305 33.562 22.422 1 25.81 32 PHE B O 1
ATOM 1852 N N . PRO B 1 33 ? 12.891 31.609 22.609 1 25.66 33 PRO B N 1
ATOM 1853 C CA . PRO B 1 33 ? 14.305 31.969 22.5 1 25.66 33 PRO B CA 1
ATOM 1854 C C . PRO B 1 33 ? 14.641 32.594 21.156 1 25.66 33 PRO B C 1
ATOM 1856 O O . PRO B 1 33 ? 14.273 32.062 20.094 1 25.66 33 PRO B O 1
ATOM 1859 N N . VAL B 1 34 ? 14.383 33.938 21.047 1 23.48 34 VAL B N 1
ATOM 1860 C CA . VAL B 1 34 ? 14.766 34.656 19.844 1 23.48 34 VAL B CA 1
ATOM 1861 C C . VAL B 1 34 ? 16.203 34.312 19.469 1 23.48 34 VAL B C 1
ATOM 1863 O O . VAL B 1 34 ? 16.984 33.875 20.312 1 23.48 34 VAL B O 1
ATOM 1866 N N . SER B 1 35 ? 16.547 34.75 18.203 1 23.94 35 SER B N 1
ATOM 1867 C CA . SER B 1 35 ? 17.656 34.562 17.281 1 23.94 35 SER B CA 1
ATOM 1868 C C . SER B 1 35 ? 18.938 35.156 17.859 1 23.94 35 SER B C 1
ATOM 1870 O O . SER B 1 35 ? 18.953 36.312 18.297 1 23.94 35 SER B O 1
ATOM 1872 N N . LEU B 1 36 ? 19.594 34.469 18.719 1 24.55 36 LEU B N 1
ATOM 1873 C CA . LEU B 1 36 ? 20.938 34.938 19.031 1 24.55 36 LEU B CA 1
ATOM 1874 C C . LEU B 1 36 ? 21.688 35.312 17.766 1 24.55 36 LEU B C 1
ATOM 1876 O O . LEU B 1 36 ? 21.969 34.469 16.922 1 24.55 36 LEU B O 1
ATOM 1880 N N . VAL B 1 37 ? 21.344 36.438 17.219 1 25.19 37 VAL B N 1
ATOM 1881 C CA . VAL B 1 37 ? 22.156 36.938 16.109 1 25.19 37 VAL B CA 1
ATOM 1882 C C . VAL B 1 37 ? 23.609 37.094 16.578 1 25.19 37 VAL B C 1
ATOM 1884 O O . VAL B 1 37 ? 23.891 37.844 17.5 1 25.19 37 VAL B O 1
ATOM 1887 N N . SER B 1 38 ? 24.344 36 16.797 1 23.41 38 SER B N 1
ATOM 1888 C CA . SER B 1 38 ? 25.766 36.094 17.094 1 23.41 38 SER B CA 1
ATOM 1889 C C . SER B 1 38 ? 26.469 37.031 16.094 1 23.41 38 SER B C 1
ATOM 1891 O O . SER B 1 38 ? 26.375 36.844 14.883 1 23.41 38 SER B O 1
ATOM 1893 N N . SER B 1 39 ? 26.547 38.312 16.391 1 26.16 39 SER B N 1
ATOM 1894 C CA . SER B 1 39 ? 27.359 39.312 15.727 1 26.16 39 SER B CA 1
ATOM 1895 C C . SER B 1 39 ? 28.812 38.844 15.625 1 26.16 39 SER B C 1
ATOM 1897 O O . SER B 1 39 ? 29.656 39.25 16.422 1 26.16 39 SER B O 1
ATOM 1899 N N . LEU B 1 40 ? 29.234 37.625 15.719 1 26.19 40 LEU B N 1
ATOM 1900 C CA . LEU B 1 40 ? 30.688 37.5 15.711 1 26.19 40 LEU B CA 1
ATOM 1901 C C . LEU B 1 40 ? 31.297 38.125 14.469 1 26.19 40 LEU B C 1
ATOM 1903 O O . LEU B 1 40 ? 30.906 37.812 13.344 1 26.19 40 LEU B O 1
ATOM 1907 N N . GLN B 1 41 ? 31.688 39.344 14.555 1 25.48 41 GLN B N 1
ATOM 1908 C CA . GLN B 1 41 ? 32.531 40.125 13.648 1 25.48 41 GLN B CA 1
ATOM 1909 C C . GLN B 1 41 ? 33.75 39.312 13.227 1 25.48 41 GLN B C 1
ATOM 1911 O O . GLN B 1 41 ? 34.688 39.125 14.008 1 25.48 41 GLN B O 1
ATOM 1916 N N . GLY B 1 42 ? 33.625 38.094 12.789 1 28.09 42 GLY B N 1
ATOM 1917 C CA . GLY B 1 42 ? 34.844 37.375 12.422 1 28.09 42 GLY B CA 1
ATOM 1918 C C . GLY B 1 42 ? 35.719 38.125 11.461 1 28.09 42 GLY B C 1
ATOM 1919 O O . GLY B 1 42 ? 35.219 38.875 10.617 1 28.09 42 GLY B O 1
ATOM 1920 N N . THR B 1 43 ? 36.75 38.688 11.953 1 28.55 43 THR B N 1
ATOM 1921 C CA . THR B 1 43 ? 37.875 39.125 11.125 1 28.55 43 THR B CA 1
ATOM 1922 C C . THR B 1 43 ? 38.125 38.125 10.008 1 28.55 43 THR B C 1
ATOM 1924 O O . THR B 1 43 ? 38.219 36.906 10.25 1 28.55 43 THR B O 1
ATOM 1927 N N . LYS B 1 44 ? 37.812 38.5 8.758 1 31.56 44 LYS B N 1
ATOM 1928 C CA . LYS B 1 44 ? 38.094 37.812 7.5 1 31.56 44 LYS B CA 1
ATOM 1929 C C . LYS B 1 44 ? 39.562 37.469 7.387 1 31.56 44 LYS B C 1
ATOM 1931 O O . LYS B 1 44 ? 40.375 38.281 6.977 1 31.56 44 LYS B O 1
ATOM 1936 N N . LEU B 1 45 ? 40.219 36.875 8.352 1 31.98 45 LEU B N 1
ATOM 1937 C CA . LEU B 1 45 ? 41.531 36.469 7.867 1 31.98 45 LEU B CA 1
ATOM 1938 C C . LEU B 1 45 ? 41.406 35.562 6.652 1 31.98 45 LEU B C 1
ATOM 1940 O O . LEU B 1 45 ? 40.625 34.594 6.684 1 31.98 45 LEU B O 1
ATOM 1944 N N . LYS B 1 46 ? 41.688 36 5.414 1 33.66 46 LYS B N 1
ATOM 1945 C CA . LYS B 1 46 ? 41.875 35.344 4.125 1 33.66 46 LYS B CA 1
ATOM 1946 C C . LYS B 1 46 ? 42.719 34.062 4.27 1 33.66 46 LYS B C 1
ATOM 1948 O O . LYS B 1 46 ? 43.938 34.156 4.309 1 33.66 46 LYS B O 1
ATOM 1953 N N . SER B 1 47 ? 42.5 33.219 5.238 1 36.28 47 SER B N 1
ATOM 1954 C CA . SER B 1 47 ? 43.406 32.062 5.074 1 36.28 47 SER B CA 1
ATOM 1955 C C . SER B 1 47 ? 43.25 31.438 3.695 1 36.28 47 SER B C 1
ATOM 1957 O O . SER B 1 47 ? 42.219 31.594 3.051 1 36.28 47 SER B O 1
ATOM 1959 N N . PRO B 1 48 ? 44.312 30.641 3.119 1 40.69 48 PRO B N 1
ATOM 1960 C CA . PRO B 1 48 ? 44.25 29.938 1.832 1 40.69 48 PRO B CA 1
ATOM 1961 C C . PRO B 1 48 ? 42.906 29.25 1.602 1 40.69 48 PRO B C 1
ATOM 1963 O O . PRO B 1 48 ? 42.125 29.031 2.551 1 40.69 48 PRO B O 1
ATOM 1966 N N . GLY B 1 49 ? 42.594 28.906 0.261 1 38.31 49 GLY B N 1
ATOM 1967 C CA . GLY B 1 49 ? 41.469 28.312 -0.389 1 38.31 49 GLY B CA 1
ATOM 1968 C C . GLY B 1 49 ? 40.812 27.203 0.426 1 38.31 49 GLY B C 1
ATOM 1969 O O . GLY B 1 49 ? 41.25 26.047 0.342 1 38.31 49 GLY B O 1
ATOM 1970 N N . ILE B 1 50 ? 40.625 27.375 1.61 1 40.03 50 ILE B N 1
ATOM 1971 C CA . ILE B 1 50 ? 39.844 26.281 2.176 1 40.03 50 ILE B CA 1
ATOM 1972 C C . ILE B 1 50 ? 38.656 25.984 1.28 1 40.03 50 ILE B C 1
ATOM 1974 O O . ILE B 1 50 ? 37.781 26.844 1.088 1 40.03 50 ILE B O 1
ATOM 1978 N N . GLU B 1 51 ? 38.906 25.188 0.229 1 40.16 51 GLU B N 1
ATOM 1979 C CA . GLU B 1 51 ? 37.75 24.609 -0.461 1 40.16 51 GLU B CA 1
ATOM 1980 C C . GLU B 1 51 ? 36.594 24.391 0.5 1 40.16 51 GLU B C 1
ATOM 1982 O O . GLU B 1 51 ? 36.75 23.703 1.517 1 40.16 51 GLU B O 1
ATOM 1987 N N . LYS B 1 52 ? 35.781 25.375 0.873 1 37.72 52 LYS B N 1
ATOM 1988 C CA . LYS B 1 52 ? 34.5 25.047 1.479 1 37.72 52 LYS B CA 1
ATOM 1989 C C . LYS B 1 52 ? 34.031 23.672 1.043 1 37.72 52 LYS B C 1
ATOM 1991 O O . LYS B 1 52 ? 33.594 23.484 -0.104 1 37.72 52 LYS B O 1
ATOM 1996 N N . LYS B 1 53 ? 34.656 22.516 1.367 1 39.91 53 LYS B N 1
ATOM 1997 C CA . LYS B 1 53 ? 33.969 21.25 1.2 1 39.91 53 LYS B CA 1
ATOM 1998 C C . LYS B 1 53 ? 32.438 21.453 1.316 1 39.91 53 LYS B C 1
ATOM 2000 O O . LYS B 1 53 ? 31.953 21.875 2.361 1 39.91 53 LYS B O 1
ATOM 2005 N N . GLU B 1 54 ? 31.75 22 0.417 1 47.47 54 GLU B N 1
ATOM 2006 C CA . GLU B 1 54 ? 30.297 22 0.339 1 47.47 54 GLU B CA 1
ATOM 2007 C C . GLU B 1 54 ? 29.703 20.828 1.121 1 47.47 54 GLU B C 1
ATOM 2009 O O . GLU B 1 54 ? 29.969 19.672 0.806 1 47.47 54 GLU B O 1
ATOM 2014 N N . ALA B 1 55 ? 29.688 20.922 2.355 1 51.06 55 ALA B N 1
ATOM 2015 C CA . ALA B 1 55 ? 29.062 19.844 3.119 1 51.06 55 ALA B CA 1
ATOM 2016 C C . ALA B 1 55 ? 27.844 19.281 2.387 1 51.06 55 ALA B C 1
ATOM 2018 O O . ALA B 1 55 ? 26.953 20.031 2 1 51.06 55 ALA B O 1
ATOM 2019 N N . LYS B 1 56 ? 28.109 18.188 1.762 1 58.41 56 LYS B N 1
ATOM 2020 C CA . LYS B 1 56 ? 27.062 17.5 1.018 1 58.41 56 LYS B CA 1
ATOM 2021 C C . LYS B 1 56 ? 25.766 17.422 1.821 1 58.41 56 LYS B C 1
ATOM 2023 O O . LYS B 1 56 ? 25.719 16.797 2.883 1 58.41 56 LYS B O 1
ATOM 2028 N N . VAL B 1 57 ? 24.906 18.562 1.765 1 67.5 57 VAL B N 1
ATOM 2029 C CA . VAL B 1 57 ? 23.578 18.562 2.383 1 67.5 57 VAL B CA 1
ATOM 2030 C C . VAL B 1 57 ? 22.859 17.266 2.055 1 67.5 57 VAL B C 1
ATOM 2032 O O . VAL B 1 57 ? 22.75 16.891 0.886 1 67.5 57 VAL B O 1
ATOM 2035 N N . LEU B 1 58 ? 22.516 16.578 3.178 1 81.12 58 LEU B N 1
ATOM 2036 C CA . LEU B 1 58 ? 21.734 15.352 2.98 1 81.12 58 LEU B CA 1
ATOM 2037 C C . LEU B 1 58 ? 20.375 15.664 2.355 1 81.12 58 LEU B C 1
ATOM 2039 O O . LEU B 1 58 ? 19.625 16.5 2.871 1 81.12 58 LEU B O 1
ATOM 2043 N N . LYS B 1 59 ? 20.125 15.039 1.307 1 87.31 59 LYS B N 1
ATOM 2044 C CA . LYS B 1 59 ? 18.906 15.328 0.552 1 87.31 59 LYS B CA 1
ATOM 2045 C C . LYS B 1 59 ? 17.734 14.492 1.062 1 87.31 59 LYS B C 1
ATOM 2047 O O . LYS B 1 59 ? 16.578 14.82 0.802 1 87.31 59 LYS B O 1
ATOM 2052 N N . GLN B 1 60 ? 18 13.445 1.768 1 93.06 60 GLN B N 1
ATOM 2053 C CA . GLN B 1 60 ? 16.969 12.562 2.279 1 93.06 60 GLN B CA 1
ATOM 2054 C C . GLN B 1 60 ? 17.109 12.359 3.785 1 93.06 60 GLN B C 1
ATOM 2056 O O . GLN B 1 60 ? 18.219 12.398 4.32 1 93.06 60 GLN B O 1
ATOM 2061 N N . PHE B 1 61 ? 15.984 12.234 4.391 1 97.06 61 PHE B N 1
ATOM 2062 C CA . PHE B 1 61 ? 16 11.93 5.82 1 97.06 61 PHE B CA 1
ATOM 2063 C C . PHE B 1 61 ? 16.641 10.57 6.078 1 97.06 61 PHE B C 1
ATOM 2065 O O . PHE B 1 61 ? 16.422 9.625 5.316 1 97.06 61 PHE B O 1
ATOM 2072 N N . GLN B 1 62 ? 17.359 10.562 7.172 1 96.56 62 GLN B N 1
ATOM 2073 C CA . GLN B 1 62 ? 17.844 9.273 7.637 1 96.56 62 GLN B CA 1
ATOM 2074 C C . GLN B 1 62 ? 16.734 8.438 8.25 1 96.56 62 GLN B C 1
ATOM 2076 O O . GLN B 1 62 ? 15.719 8.984 8.695 1 96.56 62 GLN B O 1
ATOM 2081 N N . HIS B 1 63 ? 16.938 7.145 8.281 1 96.81 63 HIS B N 1
ATOM 2082 C CA . HIS B 1 63 ? 15.914 6.227 8.773 1 96.81 63 HIS B CA 1
ATOM 2083 C C . HIS B 1 63 ? 15.492 6.574 10.195 1 96.81 63 HIS B C 1
ATOM 2085 O O . HIS B 1 63 ? 14.305 6.578 10.516 1 96.81 63 HIS B O 1
ATOM 2091 N N . ILE B 1 64 ? 16.469 6.875 10.969 1 96.88 64 ILE B N 1
ATOM 2092 C CA . ILE B 1 64 ? 16.188 7.164 12.367 1 96.88 64 ILE B CA 1
ATOM 2093 C C . ILE B 1 64 ? 15.32 8.414 12.477 1 96.88 64 ILE B C 1
ATOM 2095 O O . ILE B 1 64 ? 14.414 8.484 13.312 1 96.88 64 ILE B O 1
ATOM 2099 N N . ASP B 1 65 ? 15.586 9.398 11.656 1 97.19 65 ASP B N 1
ATOM 2100 C CA . ASP B 1 65 ? 14.797 10.625 11.656 1 97.19 65 ASP B CA 1
ATOM 2101 C C . ASP B 1 65 ? 13.375 10.367 11.156 1 97.19 65 ASP B C 1
ATOM 2103 O O . ASP B 1 65 ? 12.422 10.961 11.656 1 97.19 65 ASP B O 1
ATOM 2107 N N . LYS B 1 66 ? 13.242 9.461 10.227 1 98.19 66 LYS B N 1
ATOM 2108 C CA . LYS B 1 66 ? 11.922 9.109 9.711 1 98.19 66 LYS B CA 1
ATOM 2109 C C . LYS B 1 66 ? 11.078 8.438 10.789 1 98.19 66 LYS B C 1
ATOM 2111 O O . LYS B 1 66 ? 9.898 8.75 10.945 1 98.19 66 LYS B O 1
ATOM 2116 N N . GLU B 1 67 ? 11.703 7.578 11.477 1 98.31 67 GLU B N 1
ATOM 2117 C CA . GLU B 1 67 ? 11 6.902 12.562 1 98.31 67 GLU B CA 1
ATOM 2118 C C . GLU B 1 67 ? 10.523 7.895 13.617 1 98.31 67 GLU B C 1
ATOM 2120 O O . GLU B 1 67 ? 9.367 7.844 14.047 1 98.31 67 GLU B O 1
ATOM 2125 N N . ALA B 1 68 ? 11.438 8.789 13.984 1 98.38 68 ALA B N 1
ATOM 2126 C CA . ALA B 1 68 ? 11.086 9.805 14.984 1 98.38 68 ALA B CA 1
ATOM 2127 C C . ALA B 1 68 ? 10.016 10.75 14.453 1 98.38 68 ALA B C 1
ATOM 2129 O O . ALA B 1 68 ? 9.109 11.141 15.188 1 98.38 68 ALA B O 1
ATOM 2130 N N . CYS B 1 69 ? 10.109 11.086 13.203 1 98.56 69 CYS B N 1
ATOM 2131 C CA . CYS B 1 69 ? 9.125 11.953 12.555 1 98.56 69 CYS B CA 1
ATOM 2132 C C . CYS B 1 69 ? 7.746 11.312 12.555 1 98.56 69 CYS B C 1
ATOM 2134 O O . CYS B 1 69 ? 6.746 11.969 12.852 1 98.56 69 CYS B O 1
ATOM 2136 N N . TRP B 1 70 ? 7.715 10.016 12.25 1 98.75 70 TRP B N 1
ATOM 2137 C CA . TRP B 1 70 ? 6.465 9.266 12.281 1 98.75 70 TRP B CA 1
ATOM 2138 C C . TRP B 1 70 ? 5.844 9.297 13.68 1 98.75 70 TRP B C 1
ATOM 2140 O O . TRP B 1 70 ? 4.652 9.578 13.828 1 98.75 70 TRP B O 1
ATOM 2150 N N . LEU B 1 71 ? 6.637 9.148 14.656 1 97.88 71 LEU B N 1
ATOM 2151 C CA . LEU B 1 71 ? 6.164 9.039 16.031 1 97.88 71 LEU B CA 1
ATOM 2152 C C . LEU B 1 71 ? 5.68 10.383 16.562 1 97.88 71 LEU B C 1
ATOM 2154 O O . LEU B 1 71 ? 4.902 10.445 17.516 1 97.88 71 LEU B O 1
ATOM 2158 N N . LYS B 1 72 ? 6.059 11.492 15.961 1 97.12 72 LYS B N 1
ATOM 2159 C CA . LYS B 1 72 ? 5.641 12.828 16.344 1 97.12 72 LYS B CA 1
ATOM 2160 C C . LYS B 1 72 ? 4.203 13.102 15.922 1 97.12 72 LYS B C 1
ATOM 2162 O O . LYS B 1 72 ? 3.529 13.961 16.5 1 97.12 72 LYS B O 1
ATOM 2167 N N . ALA B 1 73 ? 3.752 12.398 14.914 1 97.94 73 ALA B N 1
ATOM 2168 C CA . ALA B 1 73 ? 2.406 12.625 14.391 1 97.94 73 ALA B CA 1
ATOM 2169 C C . ALA B 1 73 ? 1.349 12.055 15.336 1 97.94 73 ALA B C 1
ATOM 2171 O O . ALA B 1 73 ? 1.646 11.203 16.172 1 97.94 73 ALA B O 1
ATOM 2172 N N . ASP B 1 74 ? 0.134 12.539 15.156 1 97.5 74 ASP B N 1
ATOM 2173 C CA . ASP B 1 74 ? -0.948 12.133 16.047 1 97.5 74 ASP B CA 1
ATOM 2174 C C . ASP B 1 74 ? -1.356 10.688 15.805 1 97.5 74 ASP B C 1
ATOM 2176 O O . ASP B 1 74 ? -1.536 10.273 14.656 1 97.5 74 ASP B O 1
ATOM 2180 N N . ALA B 1 75 ? -1.564 9.977 16.906 1 98.12 75 ALA B N 1
ATOM 2181 C CA . ALA B 1 75 ? -2.01 8.586 16.812 1 98.12 75 ALA B CA 1
ATOM 2182 C C . ALA B 1 75 ? -3.484 8.516 16.422 1 98.12 75 ALA B C 1
ATOM 2184 O O . ALA B 1 75 ? -4.25 9.438 16.703 1 98.12 75 ALA B O 1
ATOM 2185 N N . VAL B 1 76 ? -3.834 7.43 15.766 1 98.19 76 VAL B N 1
ATOM 2186 C CA . VAL B 1 76 ? -5.234 7.125 15.492 1 98.19 76 VAL B CA 1
ATOM 2187 C C . VAL B 1 76 ? -5.793 6.242 16.609 1 98.19 76 VAL B C 1
ATOM 2189 O O . VAL B 1 76 ? -5.309 5.133 16.828 1 98.19 76 VAL B O 1
ATOM 2192 N N . ARG B 1 77 ? -6.809 6.773 17.25 1 96.62 77 ARG B N 1
ATOM 2193 C CA . ARG B 1 77 ? -7.363 6.059 18.391 1 96.62 77 ARG B CA 1
ATOM 2194 C C . ARG B 1 77 ? -7.77 4.641 18 1 96.62 77 ARG B C 1
ATOM 2196 O O . ARG B 1 77 ? -8.469 4.438 17.016 1 96.62 77 ARG B O 1
ATOM 2203 N N . GLY B 1 78 ? -7.293 3.68 18.797 1 96.12 78 GLY B N 1
ATOM 2204 C CA . GLY B 1 78 ? -7.699 2.295 18.641 1 96.12 78 GLY B CA 1
ATOM 2205 C C . GLY B 1 78 ? -6.887 1.554 17.594 1 96.12 78 GLY B C 1
ATOM 2206 O O . GLY B 1 78 ? -7.098 0.36 17.375 1 96.12 78 GLY B O 1
ATOM 2207 N N . ARG B 1 79 ? -6.02 2.252 17.047 1 98.38 79 ARG B N 1
ATOM 2208 C CA . ARG B 1 79 ? -5.195 1.632 16.016 1 98.38 79 ARG B CA 1
ATOM 2209 C C . ARG B 1 79 ? -3.734 1.567 16.438 1 98.38 79 ARG B C 1
ATOM 2211 O O . ARG B 1 79 ? -3.318 2.277 17.359 1 98.38 79 ARG B O 1
ATOM 2218 N N . ASP B 1 80 ? -2.969 0.686 15.82 1 98.56 80 ASP B N 1
ATOM 2219 C CA . ASP B 1 80 ? -1.547 0.572 16.125 1 98.56 80 ASP B CA 1
ATOM 2220 C C . ASP B 1 80 ? -0.783 1.809 15.664 1 98.56 80 ASP B C 1
ATOM 2222 O O . ASP B 1 80 ? -0.722 2.09 14.461 1 98.56 80 ASP B O 1
ATOM 2226 N N . PRO B 1 81 ? -0.15 2.512 16.578 1 98.44 81 PRO B N 1
ATOM 2227 C CA . PRO B 1 81 ? 0.494 3.771 16.188 1 98.44 81 PRO B CA 1
ATOM 2228 C C . PRO B 1 81 ? 1.735 3.564 15.328 1 98.44 81 PRO B C 1
ATOM 2230 O O . PRO B 1 81 ? 2.246 4.516 14.734 1 98.44 81 PRO B O 1
ATOM 2233 N N . SER B 1 82 ? 2.229 2.408 15.266 1 98.44 82 SER B N 1
ATOM 2234 C CA . SER B 1 82 ? 3.354 2.137 14.375 1 98.44 82 SER B CA 1
ATOM 2235 C C . SER B 1 82 ? 2.895 1.998 12.93 1 98.44 82 SER B C 1
ATOM 2237 O O . SER B 1 82 ? 3.711 2.037 12.008 1 98.44 82 SER B O 1
ATOM 2239 N N . ARG B 1 83 ? 1.572 1.914 12.781 1 98.75 83 ARG B N 1
ATOM 2240 C CA . ARG B 1 83 ? 1.052 1.652 11.445 1 98.75 83 ARG B CA 1
ATOM 2241 C C . ARG B 1 83 ? 0.198 2.816 10.953 1 98.75 83 ARG B C 1
ATOM 2243 O O . ARG B 1 83 ? 0.172 3.111 9.758 1 98.75 83 ARG B O 1
ATOM 2250 N N . TRP B 1 84 ? -0.5 3.393 11.93 1 98.88 84 TRP B N 1
ATOM 2251 C CA . TRP B 1 84 ? -1.488 4.406 11.586 1 98.88 84 TRP B CA 1
ATOM 2252 C C . TRP B 1 84 ? -1.245 5.695 12.359 1 98.88 84 TRP B C 1
ATOM 2254 O O . TRP B 1 84 ? -1.117 5.672 13.586 1 98.88 84 TRP B O 1
ATOM 2264 N N . ARG B 1 85 ? -1.228 6.801 11.656 1 98.69 85 ARG B N 1
ATOM 2265 C CA . ARG B 1 85 ? -1.184 8.117 12.289 1 98.69 85 ARG B CA 1
ATOM 2266 C C . ARG B 1 85 ? -1.953 9.148 11.469 1 98.69 85 ARG B C 1
ATOM 2268 O O . ARG B 1 85 ? -2.541 8.812 10.438 1 98.69 85 ARG B O 1
ATOM 2275 N N . ARG B 1 86 ? -2.061 10.32 12 1 97.38 86 ARG B N 1
ATOM 2276 C CA . ARG B 1 86 ? -2.688 11.438 11.305 1 97.38 86 ARG B CA 1
ATOM 2277 C C . ARG B 1 86 ? -1.649 12.477 10.898 1 97.38 86 ARG B C 1
ATOM 2279 O O . ARG B 1 86 ? -0.733 12.781 11.664 1 97.38 86 ARG B O 1
ATOM 2286 N N . ASP B 1 87 ? -1.844 12.938 9.656 1 96.06 87 ASP B N 1
ATOM 2287 C CA . ASP B 1 87 ? -0.953 14.031 9.281 1 96.06 87 ASP B CA 1
ATOM 2288 C C . ASP B 1 87 ? -1.45 15.359 9.836 1 96.06 87 ASP B C 1
ATOM 2290 O O . ASP B 1 87 ? -2.381 15.391 10.648 1 96.06 87 ASP B O 1
ATOM 2294 N N . LEU B 1 88 ? -0.829 16.422 9.445 1 91.38 88 LEU B N 1
ATOM 2295 C CA . LEU B 1 88 ? -1.097 17.734 10.039 1 91.38 88 LEU B CA 1
ATOM 2296 C C . LEU B 1 88 ? -2.49 18.219 9.664 1 91.38 88 LEU B C 1
ATOM 2298 O O . LEU B 1 88 ? -3.062 19.078 10.359 1 91.38 88 LEU B O 1
ATOM 2302 N N . ALA B 1 89 ? -3.002 17.703 8.609 1 91.5 89 ALA B N 1
ATOM 2303 C CA . ALA B 1 89 ? -4.352 18.062 8.188 1 91.5 89 ALA B CA 1
ATOM 2304 C C . ALA B 1 89 ? -5.398 17.203 8.891 1 91.5 89 ALA B C 1
ATOM 2306 O O . ALA B 1 89 ? -6.598 17.453 8.773 1 91.5 89 ALA B O 1
ATOM 2307 N N . GLY B 1 90 ? -4.934 16.234 9.586 1 93.88 90 GLY B N 1
ATOM 2308 C CA . GLY B 1 90 ? -5.844 15.312 10.258 1 93.88 90 GLY B CA 1
ATOM 2309 C C . GLY B 1 90 ? -6.18 14.094 9.422 1 93.88 90 GLY B C 1
ATOM 2310 O O . GLY B 1 90 ? -6.988 13.258 9.828 1 93.88 90 GLY B O 1
ATOM 2311 N N . ASN B 1 91 ? -5.586 13.961 8.312 1 95.75 91 ASN B N 1
ATOM 2312 C CA . ASN B 1 91 ? -5.824 12.797 7.469 1 95.75 91 ASN B CA 1
ATOM 2313 C C . ASN B 1 91 ? -5.211 11.539 8.07 1 95.75 91 ASN B C 1
ATOM 2315 O O . ASN B 1 91 ? -4.09 11.57 8.586 1 95.75 91 ASN B O 1
ATOM 2319 N N . VAL B 1 92 ? -5.969 10.453 7.992 1 97.56 92 VAL B N 1
ATOM 2320 C CA . VAL B 1 92 ? -5.422 9.156 8.391 1 97.56 92 VAL B CA 1
ATOM 2321 C C . VAL B 1 92 ? -4.453 8.656 7.316 1 97.56 92 VAL B C 1
ATOM 2323 O O . VAL B 1 92 ? -4.777 8.656 6.129 1 97.56 92 VAL B O 1
ATOM 2326 N N . ILE B 1 93 ? -3.279 8.312 7.781 1 98 93 ILE B N 1
ATOM 2327 C CA . ILE B 1 93 ? -2.273 7.812 6.852 1 98 93 ILE B CA 1
ATOM 2328 C C . ILE B 1 93 ? -1.674 6.516 7.387 1 98 93 ILE B C 1
ATOM 2330 O O . ILE B 1 93 ? -1.679 6.273 8.594 1 98 93 ILE B O 1
ATOM 2334 N N . CYS B 1 94 ? -1.27 5.715 6.438 1 98.81 94 CYS B N 1
ATOM 2335 C CA . CYS B 1 94 ? -0.68 4.414 6.742 1 98.81 94 CYS B CA 1
ATOM 2336 C C . CYS B 1 94 ? 0.817 4.414 6.453 1 98.81 94 CY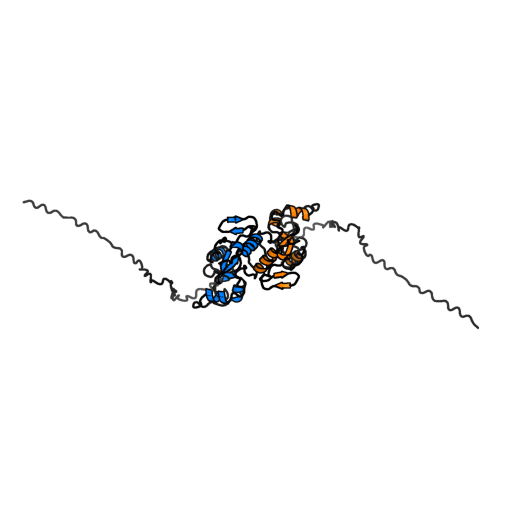S B C 1
ATOM 2338 O O . CYS B 1 94 ? 1.238 4.738 5.34 1 98.81 94 CYS B O 1
ATOM 2340 N N . LYS B 1 95 ? 1.6 3.934 7.363 1 98.69 95 LYS B N 1
ATOM 2341 C CA . LYS B 1 95 ? 3.053 4.066 7.312 1 98.69 95 LYS B CA 1
ATOM 2342 C C . LYS B 1 95 ? 3.629 3.346 6.094 1 98.69 95 LYS B C 1
ATOM 2344 O O . LYS B 1 95 ? 4.566 3.838 5.461 1 98.69 95 LYS B O 1
ATOM 2349 N N . LYS B 1 96 ? 3.068 2.266 5.77 1 98.44 96 LYS B N 1
ATOM 2350 C CA . LYS B 1 96 ? 3.641 1.424 4.723 1 98.44 96 LYS B CA 1
ATOM 2351 C C . LYS B 1 96 ? 3.211 1.899 3.338 1 98.44 96 LYS B C 1
ATOM 2353 O O . LYS B 1 96 ? 3.758 1.456 2.326 1 98.44 96 LYS B O 1
ATOM 2358 N N . LEU B 1 97 ? 2.297 2.734 3.252 1 98.38 97 LEU B N 1
ATOM 2359 C CA . LEU B 1 97 ? 1.809 3.186 1.952 1 98.38 97 LEU B CA 1
ATOM 2360 C C . LEU B 1 97 ? 2.551 4.438 1.498 1 98.38 97 LEU B C 1
ATOM 2362 O O . LEU B 1 97 ? 2.09 5.559 1.735 1 98.38 97 LEU B O 1
ATOM 2366 N N . ARG B 1 98 ? 3.652 4.121 0.788 1 97.12 98 ARG B N 1
ATOM 2367 C CA . ARG B 1 98 ? 4.527 5.141 0.219 1 97.12 98 ARG B CA 1
ATOM 2368 C C . ARG B 1 98 ? 4.57 5.039 -1.302 1 97.12 98 ARG B C 1
ATOM 2370 O O . ARG B 1 98 ? 4.316 3.971 -1.864 1 97.12 98 ARG B O 1
ATOM 2377 N N . GLY B 1 99 ? 4.867 6.152 -1.92 1 95.06 99 GLY B N 1
ATOM 2378 C CA . GLY B 1 99 ? 4.965 6.121 -3.371 1 95.06 99 GLY B CA 1
ATOM 2379 C C . GLY B 1 99 ? 3.619 5.945 -4.055 1 95.06 99 GLY B C 1
ATOM 2380 O O . GLY B 1 99 ? 3.547 5.43 -5.168 1 95.06 99 GLY B O 1
ATOM 2381 N N . CYS B 1 100 ? 2.641 6.219 -3.363 1 96.94 100 CYS B N 1
ATOM 2382 C CA . CYS B 1 100 ? 1.28 6.133 -3.885 1 96.94 100 CYS B CA 1
ATOM 2383 C C . CYS B 1 100 ? 0.522 7.434 -3.65 1 96.94 100 CYS B C 1
ATOM 2385 O O . CYS B 1 100 ? 1.068 8.383 -3.086 1 96.94 100 CYS B O 1
ATOM 2387 N N . ARG B 1 101 ? -0.745 7.461 -4.156 1 94.94 101 ARG B N 1
ATOM 2388 C CA . ARG B 1 101 ? -1.421 8.758 -4.148 1 94.94 101 ARG B CA 1
ATOM 2389 C C . ARG B 1 101 ? -2.828 8.633 -3.576 1 94.94 101 ARG B C 1
ATOM 2391 O O . ARG B 1 101 ? -3.639 9.555 -3.709 1 94.94 101 ARG B O 1
ATOM 2398 N N . GLY B 1 102 ? -3.121 7.57 -2.969 1 96.62 102 GLY B N 1
ATOM 2399 C CA . GLY B 1 102 ? -4.426 7.402 -2.35 1 96.62 102 GLY B CA 1
ATOM 2400 C C . GLY B 1 102 ? -4.527 8.062 -0.986 1 96.62 102 GLY B C 1
ATOM 2401 O O . GLY B 1 102 ? -3.539 8.594 -0.472 1 96.62 102 GLY B O 1
ATOM 2402 N N . PRO B 1 103 ? -5.703 8.031 -0.411 1 96.88 103 PRO B N 1
ATOM 2403 C CA . PRO B 1 103 ? -5.98 8.758 0.831 1 96.88 103 PRO B CA 1
ATOM 2404 C C . PRO B 1 103 ? -5.102 8.297 1.991 1 96.88 103 PRO B C 1
ATOM 2406 O O . PRO B 1 103 ? -4.793 9.086 2.889 1 96.88 103 PRO B O 1
ATOM 2409 N N . PHE B 1 104 ? -4.711 7.051 1.975 1 98.06 104 PHE B N 1
ATOM 2410 C CA . PHE B 1 104 ? -3.93 6.535 3.094 1 98.06 104 PHE B CA 1
ATOM 2411 C C . PHE B 1 104 ? -2.438 6.695 2.834 1 98.06 104 PHE B C 1
ATOM 2413 O O . PHE B 1 104 ? -1.616 6.422 3.711 1 98.06 104 PHE B O 1
ATOM 2420 N N . CYS B 1 105 ? -2.078 7.188 1.655 1 97.75 105 CYS B N 1
ATOM 2421 C CA . CYS B 1 105 ? -0.674 7.309 1.277 1 97.75 105 CYS B CA 1
ATOM 2422 C C . CYS B 1 105 ? -0.028 8.508 1.957 1 97.75 105 CYS B C 1
ATOM 2424 O O . CYS B 1 105 ? -0.682 9.531 2.176 1 97.75 105 CYS B O 1
ATOM 2426 N N . MET B 1 106 ? 1.328 8.312 2.189 1 97.31 106 MET B N 1
ATOM 2427 C CA . MET B 1 106 ? 1.992 9.375 2.938 1 97.31 106 MET B CA 1
ATOM 2428 C C . MET B 1 106 ? 3.428 9.562 2.459 1 97.31 106 MET B C 1
ATOM 2430 O O . MET B 1 106 ? 4 8.664 1.838 1 97.31 106 MET B O 1
ATOM 2434 N N . ASP B 1 107 ? 3.883 10.742 2.762 1 97.62 107 ASP B N 1
ATOM 2435 C CA . ASP B 1 107 ? 5.277 11.117 2.535 1 97.62 107 ASP B CA 1
ATOM 2436 C C . ASP B 1 107 ? 5.887 11.742 3.785 1 97.62 107 ASP B C 1
ATOM 2438 O O . ASP B 1 107 ? 5.18 12.367 4.582 1 97.62 107 ASP B O 1
ATOM 2442 N N . PHE B 1 108 ? 7.207 11.477 3.934 1 98 108 PHE B N 1
ATOM 2443 C CA . PHE B 1 108 ? 7.984 12.344 4.805 1 98 108 PHE B CA 1
ATOM 2444 C C . PHE B 1 108 ? 8.383 13.625 4.074 1 98 108 PHE B C 1
ATOM 2446 O O . PHE B 1 108 ? 8.992 13.57 3.002 1 98 108 PHE B O 1
ATOM 2453 N N . ASP B 1 109 ? 7.977 14.711 4.574 1 96.25 109 ASP B N 1
ATOM 2454 C CA . ASP B 1 109 ? 8.148 15.992 3.898 1 96.25 109 ASP B CA 1
ATOM 2455 C C . ASP B 1 109 ? 9.016 16.938 4.727 1 96.25 109 ASP B C 1
ATOM 2457 O O . ASP B 1 109 ? 9.07 16.828 5.953 1 96.25 109 ASP B O 1
ATOM 2461 N N . HIS B 1 110 ? 9.719 17.828 4.039 1 96 110 HIS B N 1
ATOM 2462 C CA . HIS B 1 110 ? 10.438 18.922 4.688 1 96 110 HIS B CA 1
ATOM 2463 C C . HIS B 1 110 ? 9.5 20.078 5 1 96 110 HIS B C 1
ATOM 2465 O O . HIS B 1 110 ? 8.82 20.594 4.109 1 96 110 HIS B O 1
ATOM 2471 N N . VAL B 1 111 ? 9.484 20.484 6.309 1 94.38 111 VAL B N 1
ATOM 2472 C CA . VAL B 1 111 ? 8.711 21.672 6.68 1 94.38 111 VAL B CA 1
ATOM 2473 C C . VAL B 1 111 ? 9.18 22.875 5.867 1 94.38 111 VAL B C 1
ATOM 2475 O O . VAL B 1 111 ? 8.375 23.531 5.199 1 94.38 111 VAL B O 1
ATOM 2478 N N . VAL B 1 112 ? 10.477 23.172 6.02 1 94.06 112 VAL B N 1
ATOM 2479 C CA . VAL B 1 112 ? 11.148 24.109 5.117 1 94.06 112 VAL B CA 1
ATOM 2480 C C . VAL B 1 112 ? 11.773 23.344 3.951 1 94.06 112 VAL B C 1
ATOM 2482 O O . VAL B 1 112 ? 12.641 22.5 4.156 1 94.06 112 VAL B O 1
ATOM 2485 N N . PRO B 1 113 ? 11.305 23.656 2.721 1 94.56 113 PRO B N 1
ATOM 2486 C CA . PRO B 1 113 ? 11.805 22.906 1.563 1 94.56 113 PRO B CA 1
ATOM 2487 C C . PRO B 1 113 ? 13.32 23.016 1.394 1 94.56 113 PRO B C 1
ATOM 2489 O O . PRO B 1 113 ? 13.906 24.031 1.76 1 94.56 113 PRO B O 1
ATOM 2492 N N . LEU B 1 114 ? 13.945 21.922 0.807 1 93.44 114 LEU B N 1
ATOM 2493 C CA . LEU B 1 114 ? 15.367 21.922 0.507 1 93.44 114 LEU B CA 1
ATOM 2494 C C . LEU B 1 114 ? 15.734 23.109 -0.378 1 93.44 114 LEU B C 1
ATOM 2496 O O . LEU B 1 114 ? 16.766 23.75 -0.162 1 93.44 114 LEU B O 1
ATOM 2500 N N . SER B 1 115 ? 14.883 23.328 -1.315 1 92.44 115 SER B N 1
ATOM 2501 C CA . SER B 1 115 ? 15.109 24.406 -2.273 1 92.44 115 SER B CA 1
ATOM 2502 C C . SER B 1 115 ? 15.156 25.766 -1.577 1 92.44 115 SER B C 1
ATOM 2504 O O . SER B 1 115 ? 15.633 26.75 -2.154 1 92.44 115 SER B O 1
ATOM 2506 N N . LYS B 1 116 ? 14.695 25.875 -0.377 1 93.19 116 LYS B N 1
ATOM 2507 C CA . LYS B 1 116 ? 14.656 27.125 0.38 1 93.19 116 LYS B CA 1
ATOM 2508 C C . LYS B 1 116 ? 15.594 27.062 1.582 1 93.19 116 LYS B C 1
ATOM 2510 O O . LYS B 1 116 ? 15.422 27.812 2.551 1 93.19 116 LYS B O 1
ATOM 2515 N N . GLY B 1 117 ? 16.453 26.078 1.531 1 92.62 117 GLY B N 1
ATOM 2516 C CA . GLY B 1 117 ? 17.516 26.016 2.531 1 92.62 117 GLY B CA 1
ATOM 2517 C C . GLY B 1 117 ? 17.203 25.062 3.67 1 92.62 117 GLY B C 1
ATOM 2518 O O . GLY B 1 117 ? 17.953 24.984 4.648 1 92.62 117 GLY B O 1
ATOM 2519 N N . GLY B 1 118 ? 16.078 24.375 3.568 1 94.38 118 GLY B N 1
ATOM 2520 C CA . GLY B 1 118 ? 15.758 23.406 4.602 1 94.38 118 GLY B CA 1
ATOM 2521 C C . GLY B 1 118 ? 16.703 22.219 4.617 1 94.38 118 GLY B C 1
ATOM 2522 O O . GLY B 1 118 ? 17.234 21.828 3.576 1 94.38 118 GLY B O 1
ATOM 2523 N N . GLU B 1 119 ? 16.891 21.703 5.863 1 95.5 119 GLU B N 1
ATOM 2524 C CA . GLU B 1 119 ? 17.75 20.531 6.02 1 95.5 119 GLU B CA 1
ATOM 2525 C C . GLU B 1 119 ? 16.938 19.266 6.258 1 95.5 119 GLU B C 1
ATOM 2527 O O . GLU B 1 119 ? 15.781 19.328 6.656 1 95.5 119 GLU B O 1
ATOM 2532 N N . SER B 1 120 ? 17.547 18.094 6.027 1 97.06 120 SER B N 1
ATOM 2533 C CA . SER B 1 120 ? 16.906 16.797 6.262 1 97.06 120 SER B CA 1
ATOM 2534 C C . SER B 1 120 ? 17.188 16.297 7.676 1 97.06 120 SER B C 1
ATOM 2536 O O . SER B 1 120 ? 17.844 15.273 7.855 1 97.06 120 SER B O 1
ATOM 2538 N N . VAL B 1 121 ? 16.641 17.062 8.594 1 96.75 121 VAL B N 1
ATOM 2539 C CA . VAL B 1 121 ? 16.766 16.734 10.016 1 96.75 121 VAL B CA 1
ATOM 2540 C C . VAL B 1 121 ? 15.383 16.578 10.641 1 96.75 121 VAL B C 1
ATOM 2542 O O . VAL B 1 121 ? 14.383 16.984 10.055 1 96.75 121 VAL B O 1
ATOM 2545 N N . LEU B 1 122 ? 15.352 16.031 11.789 1 97.38 122 LEU B N 1
ATOM 2546 C CA . LEU B 1 122 ? 14.094 15.695 12.453 1 97.38 122 LEU B CA 1
ATOM 2547 C C . LEU B 1 122 ? 13.219 16.938 12.625 1 97.38 122 LEU B C 1
ATOM 2549 O O . LEU B 1 122 ? 12.023 16.891 12.352 1 97.38 122 LEU B O 1
ATOM 2553 N N . ASP B 1 123 ? 13.789 18.047 13.008 1 96.06 123 ASP B N 1
ATOM 2554 C CA . ASP B 1 123 ? 13.031 19.266 13.32 1 96.06 123 ASP B CA 1
ATOM 2555 C C . ASP B 1 123 ? 12.359 19.828 12.07 1 96.06 123 ASP B C 1
ATOM 2557 O O . ASP B 1 123 ? 11.398 20.594 12.164 1 96.06 123 ASP B O 1
ATOM 2561 N N . ASN B 1 124 ? 12.906 19.438 10.953 1 96.5 124 ASN B N 1
ATOM 2562 C CA . ASN B 1 124 ? 12.352 19.906 9.695 1 96.5 124 ASN B CA 1
ATOM 2563 C C . ASN B 1 124 ? 11.578 18.812 8.977 1 96.5 124 ASN B C 1
ATOM 2565 O O . ASN B 1 124 ? 11.383 18.875 7.762 1 96.5 124 ASN B O 1
ATOM 2569 N N . CYS B 1 125 ? 11.172 17.75 9.703 1 97.44 125 CYS B N 1
ATOM 2570 C CA . CYS B 1 125 ? 10.461 16.609 9.125 1 97.44 125 CYS B CA 1
ATOM 2571 C C . CYS B 1 125 ? 9 16.609 9.547 1 97.44 125 CYS B C 1
ATOM 2573 O O . CYS B 1 125 ? 8.688 16.844 10.719 1 97.44 125 CYS B O 1
ATOM 2575 N N . GLN B 1 126 ? 8.141 16.406 8.641 1 96.81 126 GLN B N 1
ATOM 2576 C CA . GLN B 1 126 ? 6.719 16.203 8.898 1 96.81 126 GLN B CA 1
ATOM 2577 C C . GLN B 1 126 ? 6.152 15.094 8.023 1 96.81 126 GLN B C 1
ATOM 2579 O O . GLN B 1 126 ? 6.703 14.789 6.961 1 96.81 126 GLN B O 1
ATOM 2584 N N . VAL B 1 127 ? 5.059 14.438 8.477 1 97.62 127 VAL B N 1
ATOM 2585 C CA . VAL B 1 127 ? 4.363 13.477 7.625 1 97.62 127 VAL B CA 1
ATOM 2586 C C . VAL B 1 127 ? 3.117 14.133 7.027 1 97.62 127 VAL B C 1
ATOM 2588 O O . VAL B 1 127 ? 2.406 14.875 7.711 1 97.62 127 VAL B O 1
ATOM 2591 N N . LEU B 1 128 ? 2.934 13.891 5.77 1 96.44 128 LEU B N 1
ATOM 2592 C CA . LEU B 1 128 ? 1.784 14.422 5.043 1 96.44 128 LEU B CA 1
ATOM 2593 C C . LEU B 1 128 ? 1.194 13.359 4.117 1 96.44 128 LEU B C 1
ATOM 2595 O O . LEU B 1 128 ? 1.928 12.555 3.543 1 96.44 128 LEU B O 1
ATOM 2599 N N . GLN B 1 129 ? -0.096 13.383 4.105 1 96.69 129 GLN B N 1
ATOM 2600 C CA . GLN B 1 129 ? -0.675 12.68 2.967 1 96.69 129 GLN B CA 1
ATOM 2601 C C . GLN B 1 129 ? 0.01 13.078 1.663 1 96.69 129 GLN B C 1
ATOM 2603 O O . GLN B 1 129 ? 0.316 14.258 1.455 1 96.69 129 GLN B O 1
ATOM 2608 N N . THR B 1 130 ? 0.131 12.133 0.776 1 96.38 130 THR B N 1
ATOM 2609 C CA . THR B 1 130 ? 0.915 12.352 -0.435 1 96.38 130 THR B CA 1
ATOM 2610 C C . THR B 1 130 ? 0.331 13.484 -1.265 1 96.38 130 THR B C 1
ATOM 2612 O O . THR B 1 130 ? 1.067 14.352 -1.751 1 96.38 130 THR B O 1
ATOM 2615 N N . THR B 1 131 ? -0.987 13.516 -1.404 1 94.06 131 THR B N 1
ATOM 2616 C CA . THR B 1 131 ? -1.602 14.547 -2.236 1 94.06 131 THR B CA 1
ATOM 2617 C C . THR B 1 131 ? -1.466 15.914 -1.588 1 94.06 131 THR B C 1
ATOM 2619 O O . THR B 1 131 ? -1.271 16.922 -2.279 1 94.06 131 THR B O 1
ATOM 2622 N N . ALA B 1 132 ? -1.581 15.977 -0.292 1 93.44 132 ALA B N 1
ATOM 2623 C CA . ALA B 1 132 ? -1.351 17.234 0.415 1 93.44 132 ALA B CA 1
ATOM 2624 C C . ALA B 1 132 ? 0.081 17.719 0.214 1 93.44 132 ALA B C 1
ATOM 2626 O O . ALA B 1 132 ? 0.315 18.922 0.03 1 93.44 132 ALA B O 1
ATOM 2627 N N . ASN B 1 133 ? 1.009 16.828 0.3 1 94.12 133 ASN B N 1
ATOM 2628 C CA . ASN B 1 133 ? 2.408 17.172 0.075 1 94.12 133 ASN B CA 1
ATOM 2629 C C . ASN B 1 133 ? 2.633 17.719 -1.331 1 94.12 133 ASN B C 1
ATOM 2631 O O . ASN B 1 133 ? 3.375 18.688 -1.513 1 94.12 133 ASN B O 1
ATOM 2635 N N . ARG B 1 134 ? 2.033 17.062 -2.273 1 93.56 134 ARG B N 1
ATOM 2636 C CA . ARG B 1 134 ? 2.148 17.531 -3.65 1 93.56 134 ARG B CA 1
ATOM 2637 C C . ARG B 1 134 ? 1.562 18.938 -3.807 1 93.56 134 ARG B C 1
ATOM 2639 O O . ARG B 1 134 ? 2.092 19.75 -4.559 1 93.56 134 ARG B O 1
ATOM 2646 N N . HIS B 1 135 ? 0.522 19.141 -3.146 1 92.69 135 HIS B N 1
ATOM 2647 C CA . HIS B 1 135 ? -0.103 20.469 -3.201 1 92.69 135 HIS B CA 1
ATOM 2648 C C . HIS B 1 135 ? 0.753 21.516 -2.494 1 92.69 135 HIS B C 1
ATOM 2650 O O . HIS B 1 135 ? 0.819 22.656 -2.932 1 92.69 135 HIS B O 1
ATOM 2656 N N . LYS B 1 136 ? 1.255 21.125 -1.354 1 91.44 136 LYS B N 1
ATOM 2657 C CA . LYS B 1 136 ? 2.193 22.031 -0.685 1 91.44 136 LYS B CA 1
ATOM 2658 C C . LYS B 1 136 ? 3.334 22.422 -1.617 1 91.44 136 LYS B C 1
ATOM 2660 O O . LYS B 1 136 ? 3.686 23.609 -1.711 1 91.44 136 LYS B O 1
ATOM 2665 N N . GLY B 1 137 ? 3.879 21.422 -2.275 1 91.75 137 GLY B N 1
ATOM 2666 C CA . GLY B 1 137 ? 5.035 21.688 -3.117 1 91.75 137 GLY B CA 1
ATOM 2667 C C . GLY B 1 137 ? 6.203 22.297 -2.357 1 91.75 137 GLY B C 1
ATOM 2668 O O . GLY B 1 137 ? 6.621 21.766 -1.327 1 91.75 137 GLY B O 1
ATOM 2669 N N . ASP B 1 138 ? 6.801 23.391 -2.891 1 91.81 138 ASP B N 1
ATOM 2670 C CA . ASP B 1 138 ? 7.922 24.047 -2.211 1 91.81 138 ASP B CA 1
ATOM 2671 C C . ASP B 1 138 ? 7.484 25.344 -1.542 1 91.81 138 ASP B C 1
ATOM 2673 O O . ASP B 1 138 ? 8.312 26.219 -1.267 1 91.81 138 ASP B O 1
ATOM 2677 N N . ARG B 1 139 ? 6.191 25.391 -1.302 1 87.62 139 ARG B N 1
ATOM 2678 C CA . ARG B 1 139 ? 5.68 26.594 -0.658 1 87.62 139 ARG B CA 1
ATOM 2679 C C . ARG B 1 139 ? 6.035 26.625 0.825 1 87.62 139 ARG B C 1
ATOM 2681 O O . ARG B 1 139 ? 6.027 25.578 1.486 1 87.62 139 ARG B O 1
ATOM 2688 N N . LEU B 1 140 ? 6.434 27.844 1.273 1 83.94 140 LEU B N 1
ATOM 2689 C CA . LEU B 1 140 ? 6.703 28.031 2.693 1 83.94 140 LEU B CA 1
ATOM 2690 C C . LEU B 1 140 ? 5.438 28.453 3.436 1 83.94 140 LEU B C 1
ATOM 2692 O O . LEU B 1 140 ? 4.691 29.312 2.965 1 83.94 140 LEU B O 1
ATOM 2696 N N . VAL B 1 141 ? 5.219 27.672 4.477 1 77.5 141 VAL B N 1
ATOM 2697 C CA . VAL B 1 141 ? 4.094 28.078 5.316 1 77.5 141 VAL B CA 1
ATOM 2698 C C . VAL B 1 141 ? 4.527 29.203 6.262 1 77.5 141 VAL B C 1
ATOM 2700 O O . VAL B 1 141 ? 5.488 29.047 7.016 1 77.5 141 VAL B O 1
ATOM 2703 N N . GLU B 1 142 ? 3.814 30.328 6.09 1 77.62 142 GLU B N 1
ATOM 2704 C CA . GLU B 1 142 ? 4.148 31.484 6.914 1 77.62 142 GLU B CA 1
ATOM 2705 C C . GLU B 1 142 ? 3.918 31.188 8.398 1 77.62 142 GLU B C 1
ATOM 2707 O O . GLU B 1 142 ? 2.943 30.516 8.758 1 77.62 142 GLU B O 1
ATOM 2712 N N . PRO B 1 143 ? 4.812 31.641 9.164 1 72.06 143 PRO B N 1
ATOM 2713 C CA . PRO B 1 143 ? 4.707 31.391 10.602 1 72.06 143 PRO B CA 1
ATOM 2714 C C . PRO B 1 143 ? 3.363 31.812 11.18 1 72.06 143 PRO B C 1
ATOM 2716 O O . PRO B 1 143 ? 2.893 31.234 12.156 1 72.06 143 PRO B O 1
ATOM 2719 N N . THR B 1 144 ? 2.732 32.75 10.641 1 75.56 14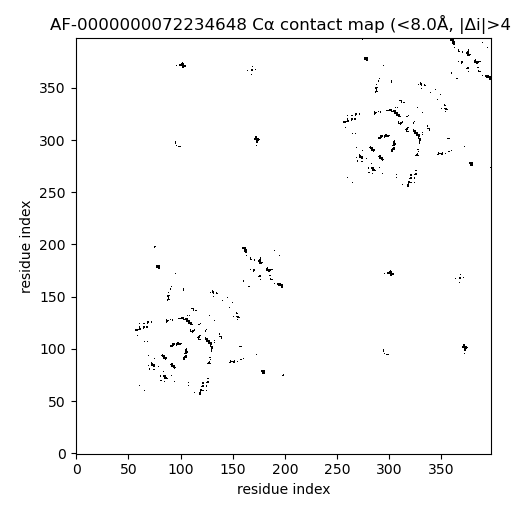4 THR B N 1
ATOM 2720 C CA . THR B 1 144 ? 1.49 33.281 11.188 1 75.56 144 THR B CA 1
ATOM 2721 C C . THR B 1 144 ? 0.296 32.469 10.742 1 75.56 144 THR B C 1
ATOM 2723 O O . THR B 1 144 ? -0.814 32.625 11.25 1 75.56 144 THR B O 1
ATOM 2726 N N . THR B 1 145 ? 0.597 31.609 9.898 1 76.12 145 THR B N 1
ATOM 2727 C CA . THR B 1 145 ? -0.484 30.828 9.312 1 76.12 145 THR B CA 1
ATOM 2728 C C . THR B 1 145 ? -0.877 29.672 10.234 1 76.12 145 THR B C 1
ATOM 2730 O O . THR B 1 145 ? -0.02 29.062 10.883 1 76.12 145 THR B O 1
ATOM 2733 N N . ASP B 1 146 ? -2.127 29.625 10.469 1 84.69 146 ASP B N 1
ATOM 2734 C CA . ASP B 1 146 ? -2.633 28.406 11.109 1 84.69 146 ASP B CA 1
ATOM 2735 C C . ASP B 1 146 ? -2.291 27.172 10.281 1 84.69 146 ASP B C 1
ATOM 2737 O O . ASP B 1 146 ? -2.92 26.906 9.25 1 84.69 146 ASP B O 1
ATOM 2741 N N . ILE B 1 147 ? -1.308 26.422 10.781 1 83.38 147 ILE B N 1
ATOM 2742 C CA . ILE B 1 147 ? -0.728 25.312 10.031 1 83.38 147 ILE B CA 1
ATOM 2743 C C . ILE B 1 147 ? -1.798 24.25 9.773 1 83.38 147 ILE B C 1
ATOM 2745 O O . ILE B 1 147 ? -1.9 23.734 8.656 1 83.38 147 ILE B O 1
ATOM 2749 N N . LYS B 1 148 ? -2.535 23.922 10.727 1 85.25 148 LYS B N 1
ATOM 2750 C CA . LYS B 1 148 ? -3.586 22.922 10.586 1 85.25 148 LYS B CA 1
ATOM 2751 C C . LYS B 1 148 ? -4.629 23.359 9.562 1 85.25 148 LYS B C 1
ATOM 2753 O O . LYS B 1 148 ? -5.047 22.562 8.719 1 85.25 148 LYS B O 1
ATOM 2758 N N . LYS B 1 149 ? -4.973 24.594 9.719 1 86.94 149 LYS B N 1
ATOM 2759 C CA . LYS B 1 149 ? -5.945 25.125 8.766 1 86.94 149 LYS B CA 1
ATOM 2760 C C . LYS B 1 149 ? -5.387 25.109 7.348 1 86.94 149 LYS B C 1
ATOM 2762 O O . LYS B 1 149 ? -6.098 24.781 6.398 1 86.94 149 LYS B O 1
ATOM 2767 N N . TYR B 1 150 ? -4.18 25.469 7.25 1 87.62 150 TYR B N 1
ATOM 2768 C CA . TYR B 1 150 ? -3.521 25.5 5.945 1 87.62 150 TYR B CA 1
ATOM 2769 C C . TYR B 1 150 ? -3.553 24.125 5.285 1 87.62 150 TYR B C 1
ATOM 2771 O O . TYR B 1 150 ? -3.979 24 4.137 1 87.62 150 TYR B O 1
ATOM 2779 N N . TYR B 1 151 ? -3.197 23.109 6.012 1 87.12 151 TYR B N 1
ATOM 2780 C CA . TYR B 1 151 ? -3.104 21.781 5.434 1 87.12 151 TYR B CA 1
ATOM 2781 C C . TYR B 1 151 ? -4.488 21.188 5.172 1 87.12 151 TYR B C 1
ATOM 2783 O O . TYR B 1 151 ? -4.684 20.438 4.215 1 87.12 151 TYR B O 1
ATOM 2791 N N . LYS B 1 152 ? -5.395 21.516 5.965 1 87.5 152 LYS B N 1
ATOM 2792 C CA . LYS B 1 152 ? -6.77 21.094 5.707 1 87.5 152 LYS B CA 1
ATOM 2793 C C . LYS B 1 152 ? -7.277 21.656 4.379 1 87.5 152 LYS B C 1
ATOM 2795 O O . LYS B 1 152 ? -7.996 20.969 3.646 1 87.5 152 LYS B O 1
ATOM 2800 N N . GLU B 1 153 ? -6.855 22.828 4.113 1 85.31 153 GLU B N 1
ATOM 2801 C CA . GLU B 1 153 ? -7.301 23.484 2.895 1 85.31 153 GLU B CA 1
ATOM 2802 C C . GLU B 1 153 ? -6.664 22.859 1.657 1 85.31 153 GLU B C 1
ATOM 2804 O O . GLU B 1 153 ? -7.312 22.734 0.617 1 85.31 153 GLU B O 1
ATOM 2809 N N . ILE B 1 154 ? -5.5 22.391 1.83 1 83.19 154 ILE B N 1
ATOM 2810 C CA . ILE B 1 154 ? -4.812 21.906 0.637 1 83.19 154 ILE B CA 1
ATOM 2811 C C . ILE B 1 154 ? -5.047 20.406 0.472 1 83.19 154 ILE B C 1
ATOM 2813 O O . ILE B 1 154 ? -4.719 19.844 -0.569 1 83.19 154 ILE B O 1
ATOM 2817 N N . SER B 1 155 ? -5.559 19.812 1.492 1 82.56 155 SER B N 1
ATOM 2818 C CA . SER B 1 155 ? -5.867 18.391 1.415 1 82.56 155 SER B CA 1
ATOM 2819 C C . SER B 1 155 ? -7.117 18.141 0.577 1 82.56 155 SER B C 1
ATOM 2821 O O . SER B 1 155 ? -8.234 18.391 1.029 1 82.56 155 SER B O 1
ATOM 2823 N N . ASP B 1 156 ? -7.012 17.859 -0.68 1 69.56 156 ASP B N 1
ATOM 2824 C CA . ASP B 1 156 ? -8.125 17.719 -1.618 1 69.56 156 ASP B CA 1
ATOM 2825 C C . ASP B 1 156 ? -8.75 16.328 -1.522 1 69.56 156 ASP B C 1
ATOM 2827 O O . ASP B 1 156 ? -9.82 16.094 -2.09 1 69.56 156 ASP B O 1
ATOM 2831 N N . ARG B 1 157 ? -8.156 15.508 -0.936 1 66.25 157 ARG B N 1
ATOM 2832 C CA . ARG B 1 157 ? -8.711 14.156 -0.886 1 66.25 157 ARG B CA 1
ATOM 2833 C C . ARG B 1 157 ? -9.008 13.742 0.551 1 66.25 157 ARG B C 1
ATOM 2835 O O . ARG B 1 157 ? -8.602 12.664 0.986 1 66.25 157 ARG B O 1
ATOM 2842 N N . ARG B 1 158 ? -9.719 14.625 1.161 1 73.94 158 ARG B N 1
ATOM 2843 C CA . ARG B 1 158 ? -10.055 14.281 2.539 1 73.94 158 ARG B CA 1
ATOM 2844 C C . ARG B 1 158 ? -11.195 13.266 2.588 1 73.94 158 ARG B C 1
ATOM 2846 O O . ARG B 1 158 ? -12.219 13.453 1.933 1 73.94 158 ARG B O 1
ATOM 2853 N N . VAL B 1 159 ? -10.82 12.195 3.133 1 89.06 159 VAL B N 1
ATOM 2854 C CA . VAL B 1 159 ? -11.828 11.164 3.348 1 89.06 159 VAL B CA 1
ATOM 2855 C C . VAL B 1 159 ? -11.945 10.859 4.84 1 89.06 159 VAL B C 1
ATOM 2857 O O . VAL B 1 159 ? -11.016 11.125 5.609 1 89.06 159 VAL B O 1
ATOM 2860 N N . LEU B 1 160 ? -13.164 10.602 5.18 1 92.75 160 LEU B N 1
ATOM 2861 C CA . LEU B 1 160 ? -13.406 10.047 6.508 1 92.75 160 LEU B CA 1
ATOM 2862 C C . LEU B 1 160 ? -13.594 8.539 6.445 1 92.75 160 LEU B C 1
ATOM 2864 O O . LEU B 1 160 ? -14.711 8.055 6.23 1 92.75 160 LEU B O 1
ATOM 2868 N N . PRO B 1 161 ? -12.477 7.859 6.656 1 96.81 161 PRO B N 1
ATOM 2869 C CA . PRO B 1 161 ? -12.594 6.406 6.5 1 96.81 161 PRO B CA 1
ATOM 2870 C C . PRO B 1 161 ? -13.383 5.75 7.633 1 96.81 161 PRO B C 1
ATOM 2872 O O . PRO B 1 161 ? -13.43 6.285 8.742 1 96.81 161 PRO B O 1
ATOM 2875 N N . LEU B 1 162 ? -14.023 4.617 7.289 1 97.5 162 LEU B N 1
ATOM 2876 C CA . LEU B 1 162 ? -14.617 3.76 8.312 1 97.5 162 LEU B CA 1
ATOM 2877 C C . LEU B 1 162 ? -13.555 2.887 8.969 1 97.5 162 LEU B C 1
ATOM 2879 O O . LEU B 1 162 ? -12.523 2.592 8.367 1 97.5 162 LEU B O 1
ATOM 2883 N N . GLN B 1 163 ? -13.875 2.482 10.211 1 98.12 163 GLN B N 1
ATOM 2884 C CA . GLN B 1 163 ? -12.984 1.551 10.891 1 98.12 163 GLN B CA 1
ATOM 2885 C C . GLN B 1 163 ? -12.734 0.308 10.039 1 98.12 163 GLN B C 1
ATOM 2887 O O . GLN B 1 163 ? -11.609 -0.19 9.977 1 98.12 163 GLN B O 1
ATOM 2892 N N . ARG B 1 164 ? -13.727 -0.116 9.367 1 98.12 164 ARG B N 1
ATOM 2893 C CA . ARG B 1 164 ? -13.641 -1.314 8.539 1 98.12 164 ARG B CA 1
ATOM 2894 C C . ARG B 1 164 ? -12.656 -1.112 7.387 1 98.12 164 ARG B C 1
ATOM 2896 O O . ARG B 1 164 ? -11.961 -2.047 6.988 1 98.12 164 ARG B O 1
ATOM 2903 N N . HIS B 1 165 ? -12.625 0.085 6.84 1 98.44 165 HIS B N 1
ATOM 2904 C CA . HIS B 1 165 ? -11.672 0.377 5.773 1 98.44 165 HIS B CA 1
ATOM 2905 C C . HIS B 1 165 ? -10.234 0.179 6.246 1 98.44 165 HIS B C 1
ATOM 2907 O O . HIS B 1 165 ? -9.414 -0.39 5.527 1 98.44 165 HIS B O 1
ATOM 2913 N N . LEU B 1 166 ? -10.008 0.619 7.453 1 98.75 166 LEU B N 1
ATOM 2914 C CA . LEU B 1 166 ? -8.672 0.424 8.016 1 98.75 166 LEU B CA 1
ATOM 2915 C C . LEU B 1 166 ? -8.391 -1.059 8.234 1 98.75 166 LEU B C 1
ATOM 2917 O O . LEU B 1 166 ? -7.277 -1.525 7.969 1 98.75 166 LEU B O 1
ATOM 2921 N N . ASP B 1 167 ? -9.367 -1.776 8.688 1 98.75 167 ASP B N 1
ATOM 2922 C CA . ASP B 1 167 ? -9.188 -3.213 8.875 1 98.75 167 ASP B CA 1
ATOM 2923 C C . ASP B 1 167 ? -8.758 -3.885 7.574 1 98.75 167 ASP B C 1
ATOM 2925 O O . ASP B 1 167 ? -7.805 -4.672 7.559 1 98.75 167 ASP B O 1
ATOM 2929 N N . ILE B 1 168 ? -9.438 -3.582 6.582 1 98.62 168 ILE B N 1
ATOM 2930 C CA . ILE B 1 168 ? -9.234 -4.238 5.293 1 98.62 168 ILE B CA 1
ATOM 2931 C C . ILE B 1 168 ? -7.867 -3.854 4.73 1 98.62 168 ILE B C 1
ATOM 2933 O O . ILE B 1 168 ? -7.086 -4.723 4.336 1 98.62 168 ILE B O 1
ATOM 2937 N N . VAL B 1 169 ? -7.582 -2.588 4.695 1 98.88 169 VAL B N 1
ATOM 2938 C CA . VAL B 1 169 ? -6.297 -2.141 4.168 1 98.88 169 VAL B CA 1
ATOM 2939 C C . VAL B 1 169 ? -5.164 -2.707 5.02 1 98.88 169 VAL B C 1
ATOM 2941 O O . VAL B 1 169 ? -4.172 -3.211 4.484 1 98.88 169 VAL B O 1
ATOM 2944 N N . GLU B 1 170 ? -5.355 -2.604 6.297 1 98.81 170 GLU B N 1
ATOM 2945 C CA . GLU B 1 170 ? -4.328 -3.088 7.215 1 98.81 170 GLU B CA 1
ATOM 2946 C C . GLU B 1 170 ? -4.059 -4.574 7.008 1 98.81 170 GLU B C 1
ATOM 2948 O O . GLU B 1 170 ? -2.904 -5.004 6.98 1 98.81 170 GLU B O 1
ATOM 2953 N N . PHE B 1 171 ? -5.086 -5.34 6.875 1 98.62 171 PHE B N 1
ATOM 2954 C CA . PHE B 1 171 ? -4.938 -6.773 6.656 1 98.62 171 PHE B CA 1
ATOM 2955 C C . PHE B 1 171 ? -4.18 -7.047 5.363 1 98.62 171 PHE B C 1
ATOM 2957 O O . PHE B 1 171 ? -3.254 -7.863 5.34 1 98.62 171 PHE B O 1
ATOM 2964 N N . TYR B 1 172 ? -4.461 -6.391 4.293 1 98.31 172 TYR B N 1
ATOM 2965 C CA . TYR B 1 172 ? -3.914 -6.707 2.98 1 98.31 172 TYR B CA 1
ATOM 2966 C C . TYR B 1 172 ? -2.523 -6.109 2.809 1 98.31 172 TYR B C 1
ATOM 2968 O O . TYR B 1 172 ? -1.778 -6.504 1.907 1 98.31 172 TYR B O 1
ATOM 2976 N N . VAL B 1 173 ? -2.18 -5.199 3.686 1 98.44 173 VAL B N 1
ATOM 2977 C CA . VAL B 1 173 ? -0.866 -4.57 3.607 1 98.44 173 VAL B CA 1
ATOM 2978 C C . VAL B 1 173 ? 0.084 -5.23 4.602 1 98.44 173 VAL B C 1
ATOM 2980 O O . VAL B 1 173 ? 1.255 -5.465 4.293 1 98.44 173 VAL B O 1
ATOM 2983 N N . TYR B 1 174 ? -0.388 -5.602 5.746 1 97.81 174 TYR B N 1
ATOM 2984 C CA . TYR B 1 174 ? 0.488 -6.078 6.812 1 97.81 174 TYR B CA 1
ATOM 2985 C C . TYR B 1 174 ? 0.317 -7.574 7.031 1 97.81 174 TYR B C 1
ATOM 2987 O O . TYR B 1 174 ? 1.199 -8.234 7.59 1 97.81 174 TYR B O 1
ATOM 2995 N N . GLY B 1 175 ? -0.817 -8.102 6.699 1 96.94 175 GLY B N 1
ATOM 2996 C CA . GLY B 1 175 ? -1.073 -9.523 6.898 1 96.94 175 GLY B CA 1
ATOM 2997 C C . GLY B 1 175 ? -1.85 -9.812 8.172 1 96.94 175 GLY B C 1
ATOM 2998 O O . GLY B 1 175 ? -2.236 -10.961 8.414 1 96.94 175 GLY B O 1
ATOM 2999 N N . ASP B 1 176 ? -2.035 -8.836 8.992 1 97.56 176 ASP B N 1
ATOM 3000 C CA . ASP B 1 176 ? -2.824 -8.914 10.219 1 97.56 176 ASP B CA 1
ATOM 3001 C C . ASP B 1 176 ? -3.416 -7.555 10.578 1 97.56 176 ASP B C 1
ATOM 3003 O O . ASP B 1 176 ? -3.17 -6.562 9.891 1 97.56 176 ASP B O 1
ATOM 3007 N N . VAL B 1 177 ? -4.328 -7.578 11.562 1 98.25 177 VAL B N 1
ATOM 3008 C CA . VAL B 1 177 ? -4.984 -6.355 12.016 1 98.25 177 VAL B CA 1
ATOM 3009 C C . VAL B 1 177 ? -4.805 -6.203 13.523 1 98.25 177 VAL B C 1
ATOM 3011 O O . VAL B 1 177 ? -4.926 -7.176 14.273 1 98.25 177 VAL B O 1
ATOM 3014 N N . ILE B 1 178 ? -4.438 -5.012 13.945 1 98.25 178 ILE B N 1
ATOM 3015 C CA . ILE B 1 178 ? -4.348 -4.727 15.375 1 98.25 178 ILE B CA 1
ATOM 3016 C C . ILE B 1 178 ? -5.402 -3.691 15.766 1 98.25 178 ILE B C 1
ATOM 3018 O O . ILE B 1 178 ? -5.328 -2.537 15.336 1 98.25 178 ILE B O 1
ATOM 3022 N N . ARG B 1 179 ? -6.391 -4.078 16.578 1 95.25 179 ARG B N 1
ATOM 3023 C CA . ARG B 1 179 ? -7.461 -3.225 17.078 1 95.25 179 ARG B CA 1
ATOM 3024 C C . ARG B 1 179 ? -7.449 -3.174 18.609 1 95.25 179 ARG B C 1
ATOM 3026 O O . ARG B 1 179 ? -7.496 -4.215 19.266 1 95.25 179 ARG B O 1
ATOM 3033 N N . HIS B 1 180 ? -7.324 -1.938 19.047 1 94.88 180 HIS B N 1
ATOM 3034 C CA . HIS B 1 180 ? -7.336 -1.743 20.5 1 94.88 180 HIS B CA 1
ATOM 3035 C C . HIS B 1 180 ? -6.363 -2.693 21.188 1 94.88 180 HIS B C 1
ATOM 3037 O O . HIS B 1 180 ? -6.719 -3.34 22.188 1 94.88 180 HIS B O 1
ATOM 3043 N N . GLY B 1 181 ? -5.227 -2.801 20.531 1 95 181 GLY B N 1
ATOM 3044 C CA . GLY B 1 181 ? -4.156 -3.584 21.125 1 95 181 GLY B CA 1
ATOM 3045 C C . GLY B 1 181 ? -4.297 -5.074 20.875 1 95 181 GLY B C 1
ATOM 3046 O O . GLY B 1 181 ? -3.395 -5.852 21.203 1 95 181 GLY B O 1
ATOM 3047 N N . ARG B 1 182 ? -5.383 -5.527 20.312 1 96.81 182 ARG B N 1
ATOM 3048 C CA . ARG B 1 182 ? -5.594 -6.938 20 1 96.81 182 ARG B CA 1
ATOM 3049 C C . ARG B 1 182 ? -5.219 -7.242 18.562 1 96.81 182 ARG B C 1
ATOM 3051 O O . ARG B 1 182 ? -5.664 -6.555 17.641 1 96.81 182 ARG B O 1
ATOM 3058 N N . ARG B 1 183 ? -4.5 -8.328 18.438 1 98.06 183 ARG B N 1
ATOM 3059 C CA . ARG B 1 183 ? -4.043 -8.719 17.109 1 98.06 183 ARG B CA 1
ATOM 3060 C C . ARG B 1 183 ? -4.949 -9.781 16.516 1 98.06 183 ARG B C 1
ATOM 3062 O O . ARG B 1 183 ? -5.281 -10.766 17.172 1 98.06 183 ARG B O 1
ATOM 3069 N N . TYR B 1 184 ? -5.336 -9.602 15.305 1 97.12 184 TYR B N 1
ATOM 3070 C CA . TYR B 1 184 ? -6.086 -10.562 14.5 1 97.12 184 TYR B CA 1
ATOM 3071 C C . TYR B 1 184 ? -5.262 -11.031 13.305 1 97.12 184 TYR B C 1
ATOM 3073 O O . TYR B 1 184 ? -4.855 -10.227 12.469 1 97.12 184 TYR B O 1
ATOM 3081 N N . TYR B 1 185 ? -5 -12.305 13.117 1 94.31 185 TYR B N 1
ATOM 3082 C CA . TYR B 1 185 ? -4.152 -12.836 12.055 1 94.31 185 TYR B CA 1
ATOM 3083 C C . TYR B 1 185 ? -4.945 -13.008 10.766 1 94.31 185 TYR B C 1
ATOM 3085 O O . TYR B 1 185 ? -4.383 -13.359 9.727 1 94.31 185 TYR B O 1
ATOM 3093 N N . GLY B 1 186 ? -6.168 -12.758 10.758 1 94.19 186 GLY B N 1
ATOM 3094 C CA . GLY B 1 186 ? -7.078 -12.641 9.625 1 94.19 186 GLY B CA 1
ATOM 3095 C C . GLY B 1 186 ? -7.895 -11.359 9.648 1 94.19 186 GLY B C 1
ATOM 3096 O O . GLY B 1 186 ? -7.715 -10.523 10.531 1 94.19 186 GLY B O 1
ATOM 3097 N N . LEU B 1 187 ? -8.656 -11.172 8.641 1 95.94 187 LEU B N 1
ATOM 3098 C CA . LEU B 1 187 ? -9.57 -10.039 8.648 1 95.94 187 LEU B CA 1
ATOM 3099 C C . LEU B 1 187 ? -10.688 -10.25 9.656 1 95.94 187 LEU B C 1
ATOM 3101 O O . LEU B 1 187 ? -11.484 -11.188 9.531 1 95.94 187 LEU B O 1
ATOM 3105 N N . PRO B 1 188 ? -10.727 -9.414 10.664 1 95.38 188 PRO B N 1
ATOM 3106 C CA . PRO B 1 188 ? -11.766 -9.625 11.68 1 95.38 188 PRO B CA 1
ATOM 3107 C C . PRO B 1 188 ? -13.172 -9.445 11.125 1 95.38 188 PRO B C 1
ATOM 3109 O O . PRO B 1 188 ? -13.391 -8.625 10.227 1 95.38 188 PRO B O 1
ATOM 3112 N N . LEU B 1 189 ? -14.07 -10.164 11.695 1 94.44 189 LEU B N 1
ATOM 3113 C CA . LEU B 1 189 ? -15.469 -9.969 11.336 1 94.44 189 LEU B CA 1
ATOM 3114 C C . LEU B 1 189 ? -15.938 -8.57 11.734 1 94.44 189 LEU B C 1
ATOM 3116 O O . LEU B 1 189 ? -15.531 -8.047 12.766 1 94.44 189 LEU B O 1
ATOM 3120 N N . PRO B 1 190 ? -16.812 -8.055 10.906 1 93.69 190 PRO B N 1
ATOM 3121 C CA . PRO B 1 190 ? -17.281 -6.703 11.234 1 93.69 190 PRO B CA 1
ATOM 3122 C C . PRO B 1 190 ? -18.141 -6.668 12.5 1 93.69 190 PRO B C 1
ATOM 3124 O O . PRO B 1 190 ? -18.906 -7.598 12.758 1 93.69 190 PRO B O 1
ATOM 3127 N N . THR B 1 191 ? -17.844 -5.695 13.289 1 93.38 191 THR B N 1
ATOM 3128 C CA . THR B 1 191 ? -18.688 -5.34 14.43 1 93.38 191 THR B CA 1
ATOM 3129 C C . THR B 1 191 ? -19.359 -3.988 14.211 1 93.38 191 THR B C 1
ATOM 3131 O O . THR B 1 191 ? -19.203 -3.387 13.141 1 93.38 191 THR B O 1
ATOM 3134 N N . TYR B 1 192 ? -20.141 -3.541 15.156 1 93.06 192 TYR B N 1
ATOM 3135 C CA . TYR B 1 192 ? -20.797 -2.248 15.031 1 93.06 192 TYR B CA 1
ATOM 3136 C C . TYR B 1 192 ? -19.797 -1.136 14.789 1 93.06 192 TYR B C 1
ATOM 3138 O O . TYR B 1 192 ? -20.016 -0.253 13.961 1 93.06 192 TYR B O 1
ATOM 3146 N N . ASP B 1 193 ? -18.734 -1.223 15.398 1 92.56 193 ASP B N 1
ATOM 3147 C CA . ASP B 1 193 ? -17.719 -0.182 15.289 1 92.56 193 ASP B CA 1
ATOM 3148 C C . ASP B 1 193 ? -17.109 -0.152 13.883 1 92.56 193 ASP B C 1
ATOM 3150 O O . ASP B 1 193 ? -16.609 0.882 13.445 1 92.56 193 ASP B O 1
ATOM 3154 N N . SER B 1 194 ? -17.156 -1.266 13.195 1 93.88 194 SER B N 1
ATOM 3155 C CA . SER B 1 194 ? -16.594 -1.381 11.859 1 93.88 194 SER B CA 1
ATOM 3156 C C . SER B 1 194 ? -17.234 -0.377 10.898 1 93.88 194 SER B C 1
ATOM 3158 O O . SER B 1 194 ? -16.609 0.038 9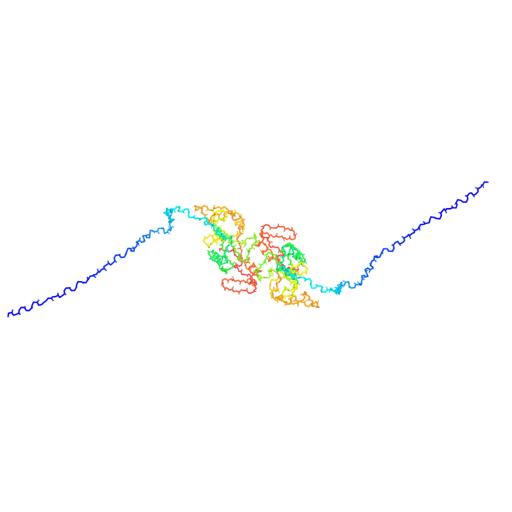.922 1 93.88 194 SER B O 1
ATOM 3160 N N . PHE B 1 195 ? -18.438 0.019 11.266 1 94.56 195 PHE B N 1
ATOM 3161 C CA . PHE B 1 195 ? -19.203 0.867 10.352 1 94.56 195 PHE B CA 1
ATOM 3162 C C . PHE B 1 195 ? -19.188 2.314 10.828 1 94.56 195 PHE B C 1
ATOM 3164 O O . PHE B 1 195 ? -19.844 3.172 10.227 1 94.56 195 PHE B O 1
ATOM 3171 N N . CYS B 1 196 ? -18.359 2.637 11.812 1 95.94 196 CYS B N 1
ATOM 3172 C CA . CYS B 1 196 ? -18.188 3.996 12.32 1 95.94 196 CYS B CA 1
ATOM 3173 C C . CYS B 1 196 ? -16.969 4.668 11.703 1 95.94 196 CYS B C 1
ATOM 3175 O O . CYS B 1 196 ? -15.953 4.016 11.461 1 95.94 196 CYS B O 1
ATOM 3177 N N . PRO B 1 197 ? -17.125 5.953 11.5 1 95.19 197 PRO B N 1
ATOM 3178 C CA . PRO B 1 197 ? -15.953 6.688 11 1 95.19 197 PRO B CA 1
ATOM 3179 C C . PRO B 1 197 ? -14.82 6.754 12.023 1 95.19 197 PRO B C 1
ATOM 3181 O O . PRO B 1 197 ? -15.062 6.711 13.227 1 95.19 197 PRO B O 1
ATOM 3184 N N . VAL B 1 198 ? -13.641 6.801 11.438 1 94.69 198 VAL B N 1
ATOM 3185 C CA . VAL B 1 198 ? -12.477 6.996 12.297 1 94.69 198 VAL B CA 1
ATOM 3186 C C . VAL B 1 198 ? -12.438 8.438 12.789 1 94.69 198 VAL B C 1
ATOM 3188 O O . VAL B 1 198 ? -12.422 9.375 11.992 1 94.69 198 VAL B O 1
ATOM 3191 N N . MET B 1 199 ? -12.547 8.625 14.047 1 85.25 199 MET B N 1
ATOM 3192 C CA . MET B 1 199 ? -12.602 9.961 14.641 1 85.25 199 MET B CA 1
ATOM 3193 C C . MET B 1 199 ? -11.211 10.422 15.078 1 85.25 199 MET B C 1
ATOM 3195 O O . MET B 1 199 ? -10.344 9.594 15.375 1 85.25 199 MET B O 1
#

Secondary structure (DSSP, 8-state):
----------------------------SS-----------------S-----------S--HHHHHHHHHHSEEPTTB-TTTEEE-TT--EEETT--S--STT-EEEEESS-GGGT--SSGGGEEEEEHHHHHHHTTPPPPTTS-HHHHHHHH-TT----BHHHHHHHHHHHHSSEEETTEEESS-PPP-GGGGSBP-/----------------------------SS-----------------S-----------S--HHHHHHHHHHSEEPTTB-TTTEEE-TT--EEETT--S--STT-EEEEESS-GGGT--SSGGGEEEEEHHHHHHHTTPPPPTTS-HHHHHHHH-TT----BHHHHHHHHHHHHSSEEETTEEESS-PPP-GGGGSBP-

Organism: Galdieria sulphuraria (NCBI:txid130081)

Solvent-accessible surface area (backbone atoms only — not comparable to full-atom values): 23893 Å² total; per-residue (Å²): 130,86,72,83,72,85,80,76,79,74,78,78,77,77,74,75,74,75,77,70,84,68,76,77,78,75,75,63,78,79,65,67,80,68,80,75,74,74,74,72,78,68,76,80,70,83,64,78,86,65,72,73,72,69,71,81,73,57,86,56,64,48,70,68,38,49,54,53,29,57,67,70,39,46,68,37,81,54,43,48,63,87,45,29,31,24,26,68,49,62,42,58,27,30,68,78,36,48,94,40,52,4,51,29,5,32,38,84,39,52,58,46,31,61,94,77,71,30,56,52,43,51,94,29,42,37,53,28,38,28,55,32,44,61,60,49,60,76,55,75,76,56,85,85,50,58,62,46,60,51,38,42,68,47,36,81,63,77,68,77,51,34,39,40,54,51,41,54,41,36,21,35,43,59,38,31,29,52,49,70,86,42,77,33,77,50,77,74,79,83,53,80,63,29,76,33,63,62,114,141,84,82,78,78,80,78,76,80,79,77,80,74,77,74,76,74,74,79,69,85,66,76,76,76,75,77,61,82,83,62,66,81,70,81,77,73,76,74,71,78,69,76,80,73,83,65,78,85,66,71,72,70,69,69,79,73,58,87,57,66,48,68,70,38,48,54,53,29,57,68,71,38,46,68,36,80,54,44,48,63,86,44,28,30,24,26,66,49,62,44,56,26,30,68,77,38,47,94,40,51,4,52,28,5,31,38,85,39,52,59,47,30,62,95,76,72,30,55,52,43,51,92,28,43,38,50,29,37,26,55,33,46,60,62,48,60,76,57,76,76,56,87,84,49,58,60,46,61,52,38,42,66,48,34,80,64,77,66,76,51,33,41,41,54,51,42,52,41,36,19,35,42,58,38,30,30,50,50,69,88,42,77,34,79,50,77,73,77,82,53,79,62,29,76,33,65,63,115

pLDDT: mean 75.25, std 30.25, range [21.56, 98.88]

Nearest PDB structures (foldseek):
  4h9d-assembly1_A  TM=5.502E-01  e=9.326E-02  Geobacter metallireducens GS-15
  6ghc-assembly1_A  TM=6.006E-01  e=2.162E-01  Escherichia coli K-12
  4h9d-assembly1_B  TM=5.198E-01  e=1.781E-01  Geobacter metallireducens GS-15
  5zmm-assembly1_D  TM=5.175E-01  e=3.628E-01  Streptomyces coelicolor A3(2)
  5zmm-assembly1_C  TM=5.155E-01  e=4.129E-01  Streptomyces coelicolor A3(2)

InterPro domains:
  IPR002711 HNH endonuclease [PF01844] (106-139)
  IPR003615 HNH nuclease [cd00085] (96-137)

Sequence (398 aa):
MSQQSDVLPALHSSTEVELNDFGVFVFNEKAFPVSLVSSLQGTKLKSPGIEKKEAKVLKQFQHIDKEACWLKADAVRGRDPSRWRRDLAGNVICKKLRGCRGPFCMDFDHVVPLSKGGESVLDNCQVLQTTANRHKGDRLVEPTTDIKKYYKEISDRRVLPLQRHLDIVEFYVYGDVIRHGRRYYGLPLPTYDSFCPVMMSQQSDVLPALHSSTEVELNDFGVFVFNEKAFPVSLVSSLQGTKLKSPGIEKKEAKVLKQFQHIDKEACWLKADAVRGRDPSRWRRDLAGNVICKKLRGCRGPFCMDFDHVVPLSKGGESVLDNCQVLQTTANRHKGDRLVEPTTDIKKYYKEISDRRVLPLQRHLDIVEFYVYGDVIRHGRRYYGLPLPTYDSFCPVM

=== Feature glossary ===
The features interleaved in this record are:

— What the protein is —

Sequence gives the chain of amino acids in standard one-letter code (A=alanine, C=cysteine, …, Y=tyrosine), read N→C. It is the only feature that is directly encoded by the gene; all structural features are derived from the folded form of this sequence.

Database cross-references. InterPro integrates a dozen domain/family signature databases into unified entries with residue-range hits. GO terms attach function/process/location labels with evidence codes. CATH codes position the fold in a four-level structural taxonomy. Organism is the NCBI-taxonomy species name.

— Where its atoms are —

Atomic coordinates in PDBx/mmCIF format — the same representation the Protein Data Bank distributes. Each line of the _atom_site loop places one backbone atom in Cartesian space (units: ångströms, origin: arbitrary).

The six renders are orthographic views along the three Cartesian axes in both directions. Representation (cartoon, sticks, or surface) and color scheme (sequence-rainbow or by-chain) vary across proteins so the training set covers all the common visualization conventions.

— Local backbone conformation —

Eight-state secondary structure (DSSP): H is the canonical α-helix, G the tighter 3₁₀-helix, I the wider π-helix; E/B are β-structure, T and S are turns and bends, and '-' is everything else. DSSP derives these from the pattern of main-chain N–H···O=C hydrogen bonds, not from the sequence.

P-SEA three-state annotation labels each residue as helix, strand, or coil based purely on the geometry of the Cα trace. It serves as a fallback when the full backbone (and thus DSSP) is unavailable.

The φ/ψ torsion pair specifies the backbone conformation at each residue. φ rotates about the N–Cα bond, ψ about the Cα–C bond. Steric clashes forbid most of the (φ, ψ) plane — the allowed regions (α-helix basin, β-sheet basin, left-handed helix) are the Ramachandran-allowed regions.

— Global shape and packing —

The geometric summary reports three shape descriptors. Rg (radius of gyration) measures how spread out the Cα atoms are about their centre of mass; compact globular proteins have small Rg, elongated or unfolded ones large. Cα contacts (<8 Å, |i−j|>4) count long-range residue pairs in spatial proximity — high for tightly packed folds, near zero for rods or random coil. The bounding-box extents give the protein's footprint along x, y, z in Å.

Solvent-accessible surface area (SASA) is the area in Å² traced out by the centre of a 1.4 Å probe sphere (a water molecule) rolled over the protein's van der Waals surface (Shrake–Rupley / Lee–Richards construction). Buried residues have near-zero SASA; fully exposed residues can exceed 200 Å². The total SASA scales roughly with the number of surface residues.

The contact map is a binary N×N matrix image: pixel (i, j) is dark where Cα_i and Cα_j are within 8 Å and |i−j|>4. Because the |i−j|>4 filter removes local helical contacts, off-diagonal stripes parallel to the main diagonal indicate parallel β-sheets; stripes perpendicular to it indicate antiparallel β-sheets. The Ramachandran plot scatters every residue's (φ, ψ) pair against the sterically allowed regions. The PAE heatmap renders the predicted-aligned-error matrix.

— Structural neighborhood —

3Di is Foldseek's structural alphabet. Each residue is assigned one of twenty discrete states based on how its Cα sits relative to its spatial (not sequential) neighbors. Aligning 3Di strings finds structural homologs roughly as well as full 3D superposition, but orders of magnitude faster.

Nearest PDB neighbors are the top structural matches found by Foldseek when searching this structure against the entire Protein Data Bank. Each hit reports a TM-score (0 to 1; >0.5 almost always implies the same fold) and an E-value. These are *structural* homologs — they may share no detecta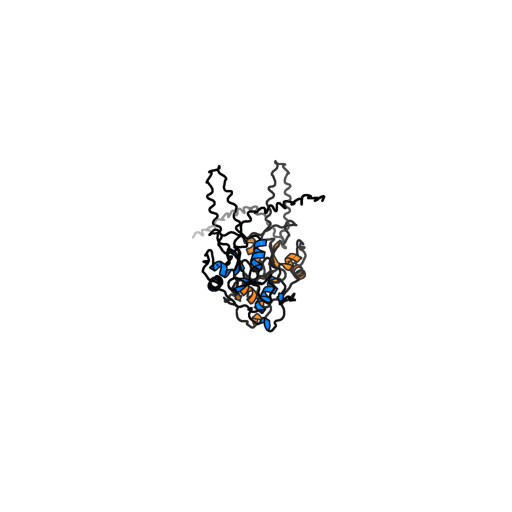ble sequence similarity.

— Confidence and disorder —

For AlphaFold models, the B-factor field carries pLDDT — the model's own estimate of local accuracy on a 0–100 scale. Regions with pLDDT<50 should be treated as essentially unmodeled; they often correspond to intrinsically disordered segments.

Crystallographic B-factors measure how much each atom's electron density is smeared out, in Å². They rise in mobile loops and surface residues and fall in the buried interior. In AlphaFold models this column is repurposed to hold pLDDT instead.

Predicted aligned error is AlphaFold's pairwise confidence. Unlike pLDDT (per-residue), PAE is per-residue-pair and captures whether two parts of the structure are correctly placed relative to each other. Units are ångströms of expected positional error.